Protein AF-A0A2K2A9I6-F1 (afdb_monomer_lite)

Secondary structure (DSSP, 8-state):
--HHHHHHHHHHHHHHTT-SEEEEPPP-SS--HHHHHHHHHHHTT-SS-EEEEEEEE----TTS---HHHHHHHHS---TTEEEEEEE-SSPPPHHHHHGGGGS-EEEEEEEGGGPEEPTTS-EE--HHHHHHHHHHHHTTPEEEEES-----PPPPP--S-----S-S------TTHHHHHHHHHHHHTSPPPPP-----TTTS---HHHHHHHHH-HHHHHHHHHHHHHHHHHHS-GGGTTSEEEEEEET-TTSHHHHHHHHHHHHH--EEEEEEE-S-HHHHHHHHHT-S------------SS---SS---SS----EEEEEEE---TT--S-----SS-------SSPPP--TT--EEEEEEEEE-SS-EEEEEEEEESSPPPPBTGGGS--

pLDDT: mean 72.27, std 17.8, range [22.53, 95.31]

Organism: Populus trichocarpa (NCBI:txid3694)

Foldseek 3Di:
DDPLVVVLVVVVVCVVVVPQEDEDEEDPDLDCPVVLVSVVVSLVVDDRYAYEYEDEQDADDPPDDPSVRRVVSCPPDPRPRYAYEYEYDLDHYDPQVLLVCLVGRAQEYEYEQNNFDQDPQQFTDHDPVVLVSLLSCVLVNHHYHYDYDQDGDHDDPPPPDDDDDDDDDPPPPQDSCNRVVVNSVVSNVPDDDDDDDDDDDVPPDQDDPVVVVVVLVPPAVLVVLLVVLLVVQCVPAPPVRLADEDEEEAAQCFLNSNVVSNVVSCVVNVHHYDYHYHHDRVVSVVNNVVPPDDDDYDHHDDDDDDDDDDPPDPDPDDDPKDKDKDKDFAALSDRDDDDDDPHDDDDDDAPDDDDDDHRWIWIKMKIFDDDPVDIDMWMWTPPPHTGDIPCVPVPPD

Radius of gyration: 29.79 Å; chains: 1; bounding box: 78×61×77 Å

InterPro domains:
  IPR007857 Protein arginine N-methyltransferase PRMT5 [PIRSF015894] (1-397)
  IPR025799 Protein arginine N-methyltransferase [PTHR10738] (2-292)
  IPR029063 S-adenosyl-L-methionine-dependent methyltransferase superfamily [G3DSA:3.40.50.150] (193-330)
  IPR029063 S-adenosyl-L-methionine-dependent methyltransferase superfamily [SSF53335] (211-395)
  IPR035075 PRMT5 arginine-N-methyltransferase [PF05185] (199-294)
  IPR035247 PRMT5, TIM barrel domain [PF17285] (2-190)
  IPR035248 PRMT5, oligomerisation domain [PF17286] (344-396)

Structure (mmCIF, N/CA/C/O backbone):
data_AF-A0A2K2A9I6-F1
#
_entry.id   AF-A0A2K2A9I6-F1
#
loop_
_atom_site.group_PDB
_atom_site.id
_atom_site.type_symbol
_atom_site.label_atom_id
_atom_site.label_alt_id
_atom_site.label_comp_id
_atom_site.label_asym_id
_atom_site.label_entity_id
_atom_site.label_seq_id
_atom_site.pdbx_PDB_ins_code
_atom_site.Cartn_x
_atom_site.Cartn_y
_atom_site.Cartn_z
_atom_site.occupancy
_atom_site.B_iso_or_equiv
_atom_site.auth_seq_id
_atom_site.auth_comp_id
_atom_site.auth_asym_id
_atom_site.auth_atom_id
_atom_site.pdbx_PDB_model_num
ATOM 1 N N . MET A 1 1 ? 24.159 -16.132 -33.370 1.00 59.22 1 MET A N 1
ATOM 2 C CA . MET A 1 1 ? 23.888 -16.889 -32.128 1.00 59.22 1 MET A CA 1
ATOM 3 C C . MET A 1 1 ? 22.391 -16.881 -31.878 1.00 59.22 1 MET A C 1
ATOM 5 O O . MET A 1 1 ? 21.739 -15.924 -32.274 1.00 59.22 1 MET A O 1
ATOM 9 N N . ASP A 1 2 ? 21.861 -17.941 -31.275 1.00 88.75 2 ASP A N 1
ATOM 10 C CA . ASP A 1 2 ? 20.453 -18.053 -30.879 1.00 88.75 2 ASP A CA 1
ATOM 11 C C . ASP A 1 2 ? 20.154 -17.177 -29.644 1.00 88.75 2 ASP A C 1
ATOM 13 O O . ASP A 1 2 ? 20.837 -17.299 -28.627 1.00 88.75 2 ASP A O 1
ATOM 17 N N . SER A 1 3 ? 19.135 -16.307 -29.714 1.00 85.31 3 SER A N 1
ATOM 18 C CA . SER A 1 3 ? 18.812 -15.320 -28.666 1.00 85.31 3 SER A CA 1
ATOM 19 C C . SER A 1 3 ? 18.483 -15.953 -27.313 1.00 85.31 3 SER A C 1
ATOM 21 O O . SER A 1 3 ? 18.817 -15.388 -26.272 1.00 85.31 3 SER A O 1
ATOM 23 N N . LYS A 1 4 ? 17.867 -17.144 -27.307 1.00 86.31 4 LYS A N 1
ATOM 24 C CA . LYS A 1 4 ? 17.588 -17.892 -26.071 1.00 86.31 4 LYS A CA 1
ATOM 25 C C . LYS A 1 4 ? 18.882 -18.341 -25.396 1.00 86.31 4 LYS A C 1
ATOM 27 O O . LYS A 1 4 ? 19.010 -18.247 -24.176 1.00 86.31 4 LYS A O 1
ATOM 32 N N . THR A 1 5 ? 19.823 -18.842 -26.188 1.00 88.62 5 THR A N 1
ATOM 33 C CA . THR A 1 5 ? 21.130 -19.286 -25.698 1.00 88.62 5 THR A CA 1
ATOM 34 C C . THR A 1 5 ? 21.942 -18.105 -25.167 1.00 88.62 5 THR A C 1
ATOM 36 O O . THR A 1 5 ? 22.497 -18.199 -24.074 1.00 88.62 5 THR A O 1
ATOM 39 N N . THR A 1 6 ? 21.929 -16.970 -25.873 1.00 91.88 6 THR A N 1
ATOM 40 C CA . THR A 1 6 ? 22.607 -15.739 -25.437 1.00 91.88 6 THR A CA 1
ATOM 41 C C . THR A 1 6 ? 22.064 -15.220 -24.103 1.00 91.88 6 THR A C 1
ATOM 43 O O . THR A 1 6 ? 22.852 -15.009 -23.187 1.00 91.88 6 THR A O 1
ATOM 46 N N . LEU A 1 7 ? 20.738 -15.111 -23.935 1.00 90.62 7 LEU A N 1
ATOM 47 C CA . LEU A 1 7 ? 20.132 -14.650 -22.675 1.00 90.62 7 LEU A CA 1
ATOM 48 C C . LEU A 1 7 ? 20.538 -15.527 -21.479 1.00 90.62 7 LEU A C 1
ATOM 50 O O . LEU A 1 7 ? 20.891 -15.022 -20.415 1.00 90.62 7 LEU A O 1
ATOM 54 N N . LYS A 1 8 ? 20.520 -16.855 -21.661 1.00 89.75 8 LYS A N 1
ATOM 55 C CA . LYS A 1 8 ? 20.963 -17.799 -20.624 1.00 89.75 8 LYS A CA 1
ATOM 56 C C . LYS A 1 8 ? 22.436 -17.606 -20.271 1.00 89.75 8 LYS A C 1
ATOM 58 O O . LYS A 1 8 ? 22.782 -17.649 -19.095 1.00 89.75 8 LYS A O 1
ATOM 63 N N . GLN A 1 9 ? 23.289 -17.406 -21.273 1.00 92.44 9 GLN A N 1
ATOM 64 C CA . GLN A 1 9 ? 24.724 -17.219 -21.074 1.00 92.44 9 GLN A CA 1
ATOM 65 C C . GLN A 1 9 ? 25.034 -15.906 -20.340 1.00 92.44 9 GLN A C 1
ATOM 67 O O . GLN A 1 9 ? 25.847 -15.913 -19.419 1.00 92.44 9 GLN A O 1
ATOM 72 N N . GLU A 1 10 ? 24.372 -14.804 -20.699 1.00 93.94 10 GLU A N 1
ATOM 73 C CA . GLU A 1 10 ? 24.561 -13.500 -20.048 1.00 93.94 10 GLU A CA 1
ATOM 74 C C . GLU A 1 10 ? 24.114 -13.517 -18.581 1.00 93.94 10 GLU A C 1
ATOM 76 O O . GLU A 1 10 ? 24.840 -13.033 -17.713 1.00 93.94 10 GLU A O 1
ATOM 81 N N . ILE A 1 11 ? 22.970 -14.140 -18.276 1.00 92.81 11 ILE A N 1
ATOM 82 C CA . ILE A 1 11 ? 22.494 -14.256 -16.889 1.00 92.81 11 ILE A CA 1
ATOM 83 C C . ILE A 1 11 ? 23.387 -15.205 -16.079 1.00 92.81 11 ILE A C 1
ATOM 85 O O . ILE A 1 11 ? 23.716 -14.908 -14.931 1.00 92.81 11 ILE A O 1
ATOM 89 N N . ALA A 1 12 ? 23.843 -16.316 -16.668 1.00 90.88 12 ALA A N 1
ATOM 90 C CA . ALA A 1 12 ? 24.800 -17.207 -16.010 1.00 90.88 12 ALA A CA 1
ATOM 91 C C . ALA A 1 12 ? 26.129 -16.493 -15.705 1.00 90.88 12 ALA A C 1
ATOM 93 O O . ALA A 1 12 ? 26.703 -16.691 -14.633 1.00 90.88 12 ALA A O 1
ATOM 94 N N . TRP A 1 13 ? 26.589 -15.630 -16.614 1.00 92.88 13 TRP A N 1
ATOM 95 C CA . TRP A 1 13 ? 27.766 -14.792 -16.403 1.00 92.88 13 TRP A CA 1
ATOM 96 C C . TRP A 1 13 ? 27.554 -13.767 -15.284 1.00 92.88 13 TRP A C 1
ATOM 98 O O . TRP A 1 13 ? 28.395 -13.649 -14.395 1.00 92.88 13 TRP A O 1
ATOM 108 N N . ALA A 1 14 ? 26.412 -13.077 -15.259 1.00 92.81 14 ALA A N 1
ATOM 109 C CA . ALA A 1 14 ? 26.082 -12.156 -14.174 1.00 92.81 14 ALA A CA 1
ATOM 110 C C . ALA A 1 14 ? 26.024 -12.868 -12.808 1.00 92.81 14 ALA A C 1
ATOM 112 O O . ALA A 1 14 ? 26.525 -12.337 -11.817 1.00 92.81 14 ALA A O 1
ATOM 113 N N . ASN A 1 15 ? 25.489 -14.095 -12.772 1.00 88.50 15 ASN A N 1
ATOM 114 C CA . ASN A 1 15 ? 25.469 -14.946 -11.578 1.00 88.50 15 ASN A CA 1
ATOM 115 C C . ASN A 1 15 ? 26.875 -15.340 -11.130 1.00 88.50 15 ASN A C 1
ATOM 117 O O . ASN A 1 15 ? 27.181 -15.266 -9.943 1.00 88.50 15 ASN A O 1
ATOM 121 N N . HIS A 1 16 ? 27.757 -15.678 -12.071 1.00 89.88 16 HIS A N 1
ATOM 122 C CA . HIS A 1 16 ? 29.167 -15.927 -11.775 1.00 89.88 16 HIS A CA 1
ATOM 123 C C . HIS A 1 16 ? 29.857 -14.698 -11.158 1.00 89.88 16 HIS A C 1
ATOM 125 O O . HIS A 1 16 ? 30.621 -14.834 -10.206 1.00 89.88 16 HIS A O 1
ATOM 131 N N . LEU A 1 17 ? 29.534 -13.497 -11.646 1.00 92.50 17 LEU A N 1
ATOM 132 C CA . LEU A 1 17 ? 30.031 -12.227 -11.109 1.00 92.50 17 LEU A CA 1
ATOM 133 C C . LEU A 1 17 ? 29.334 -11.774 -9.814 1.00 92.50 17 LEU A C 1
ATOM 135 O O . LEU A 1 17 ? 29.690 -10.729 -9.275 1.00 92.50 17 LEU A O 1
ATOM 139 N N . SER A 1 18 ? 28.361 -12.537 -9.301 1.00 89.31 18 SER A N 1
ATOM 140 C CA . SER A 1 18 ? 27.580 -12.190 -8.103 1.00 89.31 18 SER A CA 1
ATOM 141 C C . SER A 1 18 ? 26.877 -10.826 -8.194 1.00 89.31 18 SER A C 1
ATOM 143 O O . SER A 1 18 ? 26.743 -10.112 -7.200 1.00 89.31 18 SER A O 1
ATOM 145 N N . ILE A 1 19 ? 26.423 -10.451 -9.394 1.00 91.75 19 ILE A N 1
ATOM 146 C CA . ILE A 1 19 ? 25.617 -9.243 -9.599 1.00 91.75 19 ILE A CA 1
ATOM 147 C C . ILE A 1 19 ? 24.272 -9.405 -8.878 1.00 91.75 19 ILE A C 1
ATOM 149 O O . ILE A 1 19 ? 23.640 -10.447 -8.976 1.00 91.75 19 ILE A O 1
ATOM 153 N N . GLN A 1 20 ? 23.805 -8.375 -8.171 1.00 89.88 20 GLN A N 1
ATOM 154 C CA . GLN A 1 20 ? 22.564 -8.466 -7.386 1.00 89.88 20 GLN A CA 1
ATOM 155 C C . GLN A 1 20 ? 21.296 -8.468 -8.251 1.00 89.88 20 GLN A C 1
ATOM 157 O O . GLN A 1 20 ? 20.316 -9.130 -7.909 1.00 89.88 20 GLN A O 1
ATOM 162 N N . ALA A 1 21 ? 21.310 -7.745 -9.374 1.00 93.00 21 ALA A N 1
ATOM 163 C CA . ALA A 1 21 ? 20.170 -7.652 -10.274 1.00 93.00 21 ALA A CA 1
ATOM 164 C C . ALA A 1 21 ? 20.582 -7.500 -11.744 1.00 93.00 21 ALA A C 1
ATOM 166 O O . ALA A 1 21 ? 21.543 -6.801 -12.069 1.00 93.00 21 ALA A O 1
ATOM 167 N N . CYS A 1 22 ? 19.815 -8.114 -12.644 1.00 94.69 22 CYS A N 1
ATOM 168 C CA . CYS A 1 22 ? 19.952 -7.951 -14.088 1.00 94.69 22 CYS A CA 1
ATOM 169 C C . CYS A 1 22 ? 18.711 -7.279 -14.669 1.00 94.69 22 CYS A C 1
ATOM 171 O O . CYS A 1 22 ? 17.592 -7.759 -14.495 1.00 94.69 22 CYS A O 1
ATOM 173 N N . ILE A 1 23 ? 18.923 -6.196 -15.413 1.00 94.00 23 ILE A N 1
ATOM 174 C CA . ILE A 1 23 ? 17.851 -5.506 -16.126 1.00 94.00 23 ILE A CA 1
ATOM 175 C C . ILE A 1 23 ? 17.599 -6.222 -17.453 1.00 94.00 23 ILE A C 1
ATOM 177 O O . ILE A 1 23 ? 18.471 -6.282 -18.319 1.00 94.00 23 ILE A O 1
ATOM 181 N N . LEU A 1 24 ? 16.392 -6.750 -17.610 1.00 92.00 24 LEU A N 1
ATOM 182 C CA . LEU A 1 24 ? 15.941 -7.431 -18.811 1.00 92.00 24 LEU A CA 1
ATOM 183 C C . LEU A 1 24 ? 15.331 -6.429 -19.806 1.00 92.00 24 LEU A C 1
ATOM 185 O O . LEU A 1 24 ? 14.634 -5.498 -19.395 1.00 92.00 24 LEU A O 1
ATOM 189 N N . PRO A 1 25 ? 15.548 -6.601 -21.121 1.00 86.25 25 PRO A N 1
ATOM 190 C CA . PRO A 1 25 ? 14.967 -5.719 -22.124 1.00 86.25 25 PRO A CA 1
ATOM 191 C C . PRO A 1 25 ? 13.438 -5.838 -22.180 1.00 86.25 25 PRO A C 1
ATOM 193 O O . PRO A 1 25 ? 12.869 -6.901 -21.919 1.00 86.25 25 PRO A O 1
ATOM 196 N N . SER A 1 26 ? 12.789 -4.748 -22.593 1.00 81.06 26 SER A N 1
ATOM 197 C CA . SER A 1 26 ? 11.355 -4.736 -22.891 1.00 81.06 26 SER A CA 1
ATOM 198 C C . SER A 1 26 ? 11.041 -5.596 -24.123 1.00 81.06 26 SER A C 1
ATOM 200 O O . SER A 1 26 ? 11.819 -5.638 -25.086 1.00 81.06 26 SER A O 1
ATOM 202 N N . SER A 1 27 ? 9.899 -6.288 -24.108 1.00 73.06 27 SER A N 1
ATOM 203 C CA . SER A 1 27 ? 9.423 -7.069 -25.249 1.00 73.06 27 SER A CA 1
ATOM 204 C C . SER A 1 27 ? 8.959 -6.149 -26.378 1.00 73.06 27 SER A C 1
ATOM 206 O O . SER A 1 27 ? 8.028 -5.371 -26.212 1.00 73.06 27 SER A O 1
ATOM 208 N N . LYS A 1 28 ? 9.579 -6.267 -27.556 1.00 67.25 28 LYS A N 1
ATOM 209 C CA . LYS A 1 28 ? 9.275 -5.436 -28.738 1.00 67.25 28 LYS A CA 1
ATOM 210 C C . LYS A 1 28 ? 8.193 -6.015 -29.666 1.00 67.25 28 LYS A C 1
ATOM 212 O O . LYS A 1 28 ? 8.065 -5.550 -30.793 1.00 67.25 28 LYS A O 1
ATOM 217 N N . GLY A 1 29 ? 7.485 -7.070 -29.260 1.00 60.22 29 GLY A N 1
ATOM 218 C CA . GLY A 1 29 ? 6.565 -7.813 -30.129 1.00 60.22 29 GLY A CA 1
ATOM 219 C C . GLY A 1 29 ? 5.206 -8.072 -29.486 1.00 60.22 29 GLY A C 1
ATOM 220 O O . GLY A 1 29 ? 5.113 -8.156 -28.267 1.00 60.22 29 GLY A O 1
ATOM 221 N N . ALA A 1 30 ? 4.182 -8.260 -30.327 1.00 56.66 30 ALA A N 1
ATOM 222 C CA . ALA A 1 30 ? 2.790 -8.498 -29.921 1.00 56.66 30 ALA A CA 1
ATOM 223 C C . ALA A 1 30 ? 2.569 -9.814 -29.151 1.00 56.66 30 ALA A C 1
ATOM 225 O O . ALA A 1 30 ? 1.561 -9.976 -28.477 1.00 56.66 30 ALA A O 1
ATOM 226 N N . SER A 1 31 ? 3.503 -10.766 -29.250 1.00 65.44 31 SER A N 1
ATOM 227 C CA . SER A 1 31 ? 3.524 -11.968 -28.418 1.00 65.44 31 SER A CA 1
ATOM 228 C C . SER A 1 31 ? 4.898 -12.127 -27.792 1.00 65.44 31 SER A C 1
ATOM 230 O O . SER A 1 31 ? 5.927 -12.190 -28.469 1.00 65.44 31 SER A O 1
ATOM 232 N N . CYS A 1 32 ? 4.899 -12.206 -26.473 1.00 73.31 32 CYS A N 1
ATOM 233 C CA . CYS A 1 32 ? 6.088 -12.305 -25.649 1.00 73.31 32 CYS A CA 1
AT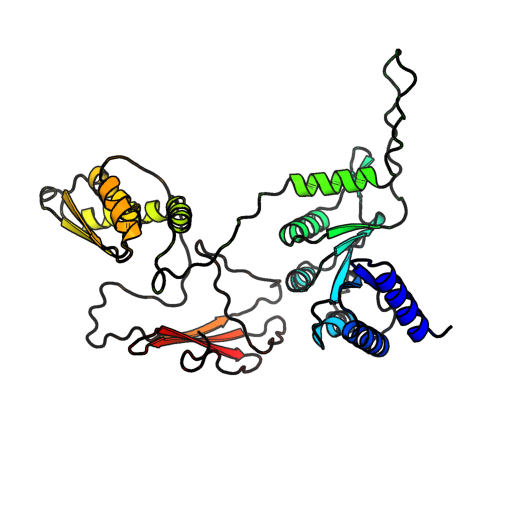OM 234 C C . CYS A 1 32 ? 6.177 -13.688 -24.961 1.00 73.31 32 CYS A C 1
ATOM 236 O O . CYS A 1 32 ? 7.134 -13.968 -24.246 1.00 73.31 32 CYS A O 1
ATOM 238 N N . SER A 1 33 ? 5.264 -14.626 -25.246 1.00 79.31 33 SER A N 1
ATOM 239 C CA . SER A 1 33 ? 5.152 -15.926 -24.557 1.00 79.31 33 SER A CA 1
ATOM 240 C C . SER A 1 33 ? 6.441 -16.760 -24.572 1.00 79.31 33 SER A C 1
ATOM 242 O O . SER A 1 33 ? 6.790 -17.397 -23.580 1.00 79.31 33 SER A O 1
ATOM 244 N N . ASN A 1 34 ? 7.205 -16.746 -25.674 1.00 81.94 34 ASN A N 1
ATOM 245 C CA . ASN A 1 34 ? 8.493 -17.447 -25.714 1.00 81.94 34 ASN A CA 1
ATOM 246 C C . ASN A 1 34 ? 9.551 -16.769 -24.830 1.00 81.94 34 ASN A C 1
ATOM 248 O O . ASN A 1 34 ? 10.373 -17.462 -24.230 1.00 81.94 34 ASN A O 1
ATOM 252 N N . TYR A 1 35 ? 9.521 -15.437 -24.740 1.00 84.81 35 TYR A N 1
ATOM 253 C CA . TYR A 1 35 ? 10.370 -14.680 -23.828 1.00 84.81 35 TYR A CA 1
ATOM 254 C C . TYR A 1 35 ? 10.000 -15.000 -22.372 1.00 84.81 35 TYR A C 1
ATOM 256 O O . TYR A 1 35 ? 10.901 -15.337 -21.609 1.00 84.81 35 TYR A O 1
ATOM 264 N N . ALA A 1 36 ? 8.702 -15.062 -22.034 1.00 82.69 36 ALA A N 1
ATOM 265 C CA . ALA A 1 36 ? 8.217 -15.385 -20.682 1.00 82.69 36 ALA A CA 1
ATOM 266 C C . ALA A 1 36 ? 8.700 -16.766 -20.273 1.00 82.69 36 ALA A C 1
ATOM 268 O O . ALA A 1 36 ? 9.369 -16.938 -19.262 1.00 82.69 36 ALA A O 1
ATOM 269 N N . ARG A 1 37 ? 8.472 -17.750 -21.148 1.00 84.81 37 ARG A N 1
ATOM 270 C CA . ARG A 1 37 ? 8.918 -19.125 -20.940 1.00 84.81 37 ARG A CA 1
ATOM 271 C C . ARG A 1 37 ? 10.428 -19.220 -20.714 1.00 84.81 37 ARG A C 1
ATOM 273 O O . ARG A 1 37 ? 10.879 -20.031 -19.908 1.00 84.81 37 ARG A O 1
ATOM 280 N N . CYS A 1 38 ? 11.225 -18.439 -21.446 1.00 87.19 38 CYS A N 1
ATOM 281 C CA . CYS A 1 38 ? 12.676 -18.434 -21.261 1.00 87.19 38 CYS A CA 1
ATOM 282 C C . CYS A 1 38 ? 13.075 -17.799 -19.926 1.00 87.19 38 CYS A C 1
ATOM 284 O O . CYS A 1 38 ? 13.925 -18.365 -19.246 1.00 87.19 38 CYS A O 1
ATOM 286 N N . VAL A 1 39 ? 12.455 -16.679 -19.549 1.00 88.69 39 VAL A N 1
ATOM 287 C CA . VAL A 1 39 ? 12.692 -16.000 -18.268 1.00 88.69 39 VAL A CA 1
ATOM 288 C C . VAL A 1 39 ? 12.274 -16.894 -17.096 1.00 88.69 39 VAL A C 1
ATOM 290 O O . VAL A 1 39 ? 13.100 -17.129 -16.219 1.00 88.69 39 VAL A O 1
ATOM 293 N N . ASN A 1 40 ? 11.084 -17.503 -17.128 1.00 87.00 40 ASN A N 1
ATOM 294 C CA . ASN A 1 40 ? 10.608 -18.423 -16.083 1.00 87.00 40 ASN A CA 1
ATOM 295 C C . ASN A 1 40 ? 11.541 -19.624 -15.923 1.00 87.00 40 ASN A C 1
ATOM 297 O O . ASN A 1 40 ? 11.926 -19.970 -14.811 1.00 87.00 40 ASN A O 1
ATOM 301 N N . HIS A 1 41 ? 12.003 -20.216 -17.028 1.00 87.44 41 HIS A N 1
ATOM 302 C CA . HIS A 1 41 ? 12.991 -21.293 -16.953 1.00 87.44 41 HIS A CA 1
ATOM 303 C C . HIS A 1 41 ? 14.308 -20.836 -16.302 1.00 87.44 41 HIS A C 1
ATOM 305 O O . HIS A 1 41 ? 14.979 -21.635 -15.651 1.00 87.44 41 HIS A O 1
ATOM 311 N N . ILE A 1 42 ? 14.741 -19.597 -16.535 1.00 88.94 42 ILE A N 1
ATOM 312 C CA . ILE A 1 42 ? 15.969 -19.074 -15.927 1.00 88.94 42 ILE A CA 1
ATOM 313 C C . ILE A 1 42 ? 15.752 -18.840 -14.432 1.00 88.94 42 ILE A C 1
ATOM 315 O O . ILE A 1 42 ? 16.579 -19.297 -13.650 1.00 88.94 42 ILE A O 1
ATOM 319 N N . LEU A 1 43 ? 14.628 -18.226 -14.048 1.00 88.81 43 LEU A N 1
ATOM 320 C CA . LEU A 1 43 ? 14.253 -17.949 -12.657 1.00 88.81 43 LEU A CA 1
ATOM 321 C C . LEU A 1 43 ? 14.288 -19.205 -11.775 1.00 88.81 43 LEU A C 1
ATOM 323 O O . LEU A 1 43 ? 14.856 -19.154 -10.692 1.00 88.81 43 LEU A O 1
ATOM 327 N N . LEU A 1 44 ? 13.810 -20.350 -12.280 1.00 86.12 44 LEU A N 1
ATOM 328 C CA . LEU A 1 44 ? 13.853 -21.632 -11.556 1.00 86.12 44 LEU A CA 1
ATOM 329 C C . LEU A 1 44 ? 15.269 -22.094 -11.162 1.00 86.12 44 LEU A C 1
ATOM 331 O O . LEU A 1 44 ? 15.410 -22.948 -10.290 1.00 86.12 44 LEU A O 1
ATOM 335 N N . GLY A 1 45 ? 16.310 -21.593 -11.833 1.00 83.81 45 GLY A N 1
ATOM 336 C CA . GLY A 1 45 ? 17.711 -21.925 -11.561 1.00 83.81 45 GLY A CA 1
ATOM 337 C C . GLY A 1 45 ? 18.506 -20.805 -10.886 1.00 83.81 45 GLY A C 1
ATOM 338 O O . GLY A 1 45 ? 19.720 -20.951 -10.732 1.00 83.81 45 GLY A O 1
ATOM 339 N N . LEU A 1 46 ? 17.869 -19.684 -10.536 1.00 84.12 46 LEU A N 1
ATOM 340 C CA . LEU A 1 46 ? 18.524 -18.573 -9.851 1.00 84.12 46 LEU A CA 1
ATOM 341 C C . LEU A 1 46 ? 18.454 -18.757 -8.335 1.00 84.12 46 LEU A C 1
ATOM 343 O O . LEU A 1 46 ? 17.439 -19.164 -7.785 1.00 84.12 46 LEU A O 1
ATOM 347 N N . ASN A 1 47 ? 19.552 -18.415 -7.657 1.00 78.38 47 ASN A N 1
ATOM 348 C CA . ASN A 1 47 ? 19.622 -18.461 -6.195 1.00 78.38 47 ASN A CA 1
ATOM 349 C C . ASN A 1 47 ? 19.550 -17.056 -5.593 1.00 78.38 47 ASN A C 1
ATOM 351 O O . ASN A 1 47 ? 18.701 -16.799 -4.749 1.00 78.38 47 ASN A O 1
ATOM 355 N N . ASN A 1 48 ? 20.392 -16.129 -6.069 1.00 81.69 48 ASN A N 1
ATOM 356 C CA . ASN A 1 48 ? 20.566 -14.814 -5.436 1.00 81.69 48 ASN A CA 1
ATOM 357 C C . ASN A 1 48 ? 20.347 -13.616 -6.376 1.00 81.69 48 ASN A C 1
ATOM 359 O O . ASN A 1 48 ? 20.249 -12.492 -5.893 1.00 81.69 48 ASN A O 1
ATOM 363 N N . ILE A 1 49 ? 20.286 -13.830 -7.695 1.00 90.25 49 ILE A N 1
ATOM 364 C CA . ILE A 1 49 ? 20.107 -12.746 -8.670 1.00 90.25 49 ILE A CA 1
ATOM 365 C C . ILE A 1 49 ? 18.633 -12.408 -8.835 1.00 90.25 49 ILE A C 1
ATOM 367 O O . ILE A 1 49 ? 17.807 -13.291 -9.058 1.00 90.25 49 ILE A O 1
ATOM 371 N N . GLN A 1 50 ? 18.328 -11.114 -8.817 1.00 92.44 50 GLN A N 1
ATOM 372 C CA . GLN A 1 50 ? 17.028 -10.586 -9.211 1.00 92.44 50 GLN A CA 1
ATOM 373 C C . GLN A 1 50 ? 16.994 -10.262 -10.708 1.00 92.44 50 GLN A C 1
ATOM 375 O O . GLN A 1 50 ? 17.976 -9.789 -11.281 1.00 92.44 50 GLN A O 1
ATOM 380 N N . LEU A 1 51 ? 15.847 -10.464 -11.348 1.00 93.19 51 LEU A N 1
ATOM 381 C CA . LEU A 1 51 ? 15.610 -10.036 -12.723 1.00 93.19 51 LEU A CA 1
ATOM 382 C C . LEU A 1 51 ? 14.622 -8.873 -12.720 1.00 93.19 51 LEU A C 1
ATOM 384 O O . LEU A 1 51 ? 13.539 -8.980 -12.152 1.00 93.19 51 LEU A O 1
ATOM 388 N N . TRP A 1 52 ? 14.997 -7.758 -13.343 1.00 93.75 52 TRP A N 1
ATOM 389 C CA . TRP A 1 52 ? 14.170 -6.557 -13.433 1.00 93.75 52 TRP A CA 1
ATOM 390 C C . TRP A 1 52 ? 13.683 -6.385 -14.868 1.00 93.75 52 TRP A C 1
ATOM 392 O O . TRP A 1 52 ? 14.451 -6.002 -15.753 1.00 93.75 52 TRP A O 1
ATOM 402 N N . LEU A 1 53 ? 12.416 -6.696 -15.120 1.00 91.50 53 LEU A N 1
ATOM 403 C CA . LEU A 1 53 ? 11.812 -6.573 -16.440 1.00 91.50 53 LEU A CA 1
ATOM 404 C C . LEU A 1 53 ? 11.531 -5.106 -16.763 1.00 91.50 53 LEU A C 1
ATOM 406 O O . LEU A 1 53 ? 10.749 -4.462 -16.065 1.00 91.50 53 LEU A O 1
ATOM 410 N N . ARG A 1 54 ? 12.149 -4.580 -17.829 1.00 91.06 54 ARG A N 1
ATOM 411 C CA . ARG A 1 54 ? 11.854 -3.220 -18.294 1.00 91.06 54 ARG A CA 1
ATOM 412 C C . ARG A 1 54 ? 10.489 -3.140 -18.951 1.00 91.06 54 ARG A C 1
ATOM 414 O O . ARG A 1 54 ? 10.242 -3.832 -19.942 1.00 91.06 54 ARG A O 1
ATOM 421 N N . ILE A 1 55 ? 9.653 -2.237 -18.456 1.00 87.88 55 ILE A N 1
ATOM 422 C CA . ILE A 1 55 ? 8.339 -1.949 -19.028 1.00 87.88 55 ILE A CA 1
ATOM 423 C C . ILE A 1 55 ? 8.214 -0.436 -19.242 1.00 87.88 55 ILE A C 1
ATOM 425 O O . ILE A 1 55 ? 8.321 0.322 -18.277 1.00 87.88 55 ILE A O 1
ATOM 429 N N . PRO A 1 56 ? 8.006 0.032 -20.484 1.00 87.19 56 PRO A N 1
ATOM 430 C CA . PRO A 1 56 ? 7.805 1.448 -20.740 1.00 87.19 56 PRO A CA 1
ATOM 431 C C . PRO A 1 56 ? 6.420 1.916 -20.302 1.00 87.19 56 PRO A C 1
ATOM 433 O O . PRO A 1 56 ? 5.408 1.305 -20.642 1.00 87.19 56 PRO A O 1
ATOM 436 N N . LEU A 1 57 ? 6.373 3.045 -19.591 1.00 85.06 57 LEU A N 1
ATOM 437 C CA . LEU A 1 57 ? 5.133 3.771 -19.332 1.00 85.06 57 LEU A CA 1
ATOM 438 C C . LEU A 1 57 ? 4.744 4.544 -20.591 1.00 85.06 57 LEU A C 1
ATOM 440 O O . LEU A 1 57 ? 5.113 5.702 -20.770 1.00 85.06 57 LEU A O 1
ATOM 444 N N . VAL A 1 58 ? 4.016 3.880 -21.483 1.00 74.94 58 VAL A N 1
ATOM 445 C CA . VAL A 1 58 ? 3.534 4.483 -22.727 1.00 74.94 58 VAL A CA 1
ATOM 446 C C . VAL A 1 58 ? 2.177 5.137 -22.491 1.00 74.94 58 VAL A C 1
ATOM 448 O O . VAL A 1 58 ? 1.299 4.573 -21.838 1.00 74.94 58 VAL A O 1
ATOM 451 N N . LYS A 1 59 ? 1.983 6.329 -23.057 1.00 67.25 59 LYS A N 1
ATOM 452 C CA . LYS A 1 59 ? 0.663 6.944 -23.174 1.00 67.25 59 LYS A CA 1
ATOM 453 C C . LYS A 1 59 ? -0.155 6.171 -24.216 1.00 67.25 59 LYS A C 1
ATOM 455 O O . LYS A 1 59 ? 0.118 6.282 -25.408 1.00 67.25 59 LYS A O 1
ATOM 460 N N . THR A 1 60 ? -1.138 5.390 -23.780 1.00 57.75 60 THR A N 1
ATOM 461 C CA . THR A 1 60 ? -2.120 4.770 -24.681 1.00 57.75 60 THR A CA 1
ATOM 462 C C . THR A 1 60 ? -3.164 5.812 -25.092 1.00 57.75 60 THR A C 1
ATOM 464 O O . THR A 1 60 ? -3.546 6.663 -24.285 1.00 57.75 60 THR A O 1
ATOM 467 N N . ASN A 1 61 ? -3.596 5.792 -26.354 1.00 51.53 61 ASN A N 1
ATOM 468 C CA . ASN A 1 61 ? -4.786 6.539 -26.766 1.00 51.53 61 ASN A CA 1
ATOM 469 C C . ASN A 1 61 ? -6.017 5.852 -26.150 1.00 51.53 61 ASN A C 1
ATOM 471 O O . ASN A 1 61 ? -6.003 4.635 -25.981 1.00 51.53 61 ASN A O 1
ATOM 475 N N . ASP A 1 62 ? -7.052 6.626 -25.812 1.00 47.50 62 ASP A N 1
ATOM 476 C CA . ASP A 1 62 ? -8.209 6.203 -24.999 1.00 47.50 62 ASP A CA 1
ATOM 477 C C . ASP A 1 62 ? -8.989 4.970 -25.525 1.00 47.50 62 ASP A C 1
ATOM 479 O O . ASP A 1 62 ? -9.807 4.416 -24.792 1.00 47.50 62 ASP A O 1
ATOM 483 N N . ASP A 1 63 ? -8.716 4.502 -26.748 1.00 42.56 63 ASP A N 1
ATOM 484 C CA . ASP A 1 63 ? -9.388 3.362 -27.390 1.00 42.56 63 ASP A CA 1
ATOM 485 C C . ASP A 1 63 ? -8.672 2.006 -27.221 1.00 42.56 63 ASP A C 1
ATOM 487 O O . ASP A 1 63 ? -9.290 0.959 -27.431 1.00 42.56 63 ASP A O 1
ATOM 491 N N . ASP A 1 64 ? -7.404 1.987 -26.795 1.00 41.31 64 ASP A N 1
ATOM 492 C CA . ASP A 1 64 ? -6.682 0.739 -26.539 1.00 41.31 64 ASP A CA 1
ATOM 493 C C . ASP A 1 64 ? -6.758 0.412 -25.047 1.00 41.31 64 ASP A C 1
ATOM 495 O O . ASP A 1 64 ? -5.979 0.900 -24.221 1.00 41.31 64 ASP A O 1
ATOM 499 N N . VAL A 1 65 ? -7.742 -0.425 -24.703 1.00 41.47 65 VAL A N 1
ATOM 500 C CA . VAL A 1 65 ? -7.782 -1.192 -23.452 1.00 41.47 65 VAL A CA 1
ATOM 501 C C . VAL A 1 65 ? -6.361 -1.650 -23.151 1.00 41.47 65 VAL A C 1
ATOM 503 O O . VAL A 1 65 ? -5.829 -2.411 -23.954 1.00 41.47 65 VAL A O 1
ATOM 506 N N . MET A 1 66 ? -5.787 -1.145 -22.041 1.00 44.19 66 MET A N 1
ATOM 507 C CA . MET A 1 66 ? -4.511 -1.549 -21.425 1.00 44.19 66 MET A CA 1
ATOM 508 C C . MET A 1 66 ? -3.941 -2.755 -22.146 1.00 44.19 66 MET A C 1
ATOM 510 O O . MET A 1 66 ? -4.458 -3.850 -21.932 1.00 44.19 66 MET A O 1
ATOM 514 N N . ASP A 1 67 ? -2.977 -2.521 -23.040 1.00 42.41 67 ASP A N 1
ATOM 515 C CA . ASP A 1 67 ? -2.419 -3.538 -23.922 1.00 42.41 67 ASP A CA 1
ATOM 516 C C . ASP A 1 67 ? -2.056 -4.751 -23.059 1.00 42.41 67 ASP A C 1
ATOM 518 O O . ASP A 1 67 ? -1.061 -4.750 -22.322 1.00 42.41 67 ASP A O 1
ATOM 522 N N . ALA A 1 68 ? -2.955 -5.742 -23.061 1.00 39.81 68 ALA A N 1
ATOM 523 C CA . ALA A 1 68 ? -3.025 -6.795 -22.049 1.00 39.81 68 ALA A CA 1
ATOM 524 C C . ALA A 1 68 ? -1.737 -7.627 -22.023 1.00 39.81 68 ALA A C 1
ATOM 526 O O . ALA A 1 68 ? -1.477 -8.344 -21.066 1.00 39.81 68 ALA A O 1
ATOM 527 N N . ASN A 1 69 ? -0.911 -7.461 -23.056 1.00 41.62 69 ASN A N 1
ATOM 528 C CA . ASN A 1 69 ? 0.394 -8.057 -23.266 1.00 41.62 69 ASN A CA 1
ATOM 529 C C . ASN A 1 69 ? 1.483 -7.594 -22.280 1.00 41.62 69 ASN A C 1
ATOM 531 O O . ASN A 1 69 ? 2.410 -8.363 -22.013 1.00 41.62 69 ASN A O 1
ATOM 535 N N . SER A 1 70 ? 1.415 -6.364 -21.749 1.00 46.50 70 SER A N 1
ATOM 536 C CA . SER A 1 70 ? 2.456 -5.849 -20.835 1.00 46.50 70 SER A CA 1
ATOM 537 C C . SER A 1 70 ? 2.251 -6.333 -19.397 1.00 46.50 70 SER A C 1
ATOM 539 O O . SER A 1 70 ? 3.216 -6.656 -18.706 1.00 46.50 70 SER A O 1
ATOM 541 N N . THR A 1 71 ? 0.994 -6.431 -18.960 1.00 46.88 71 THR A N 1
ATOM 542 C CA . THR A 1 71 ? 0.611 -6.932 -17.631 1.00 46.88 71 THR A CA 1
ATOM 543 C C . THR A 1 71 ? 0.488 -8.456 -17.597 1.00 46.88 71 THR A C 1
ATOM 545 O O . THR A 1 71 ? 0.867 -9.057 -16.594 1.00 46.88 71 THR A O 1
ATOM 548 N N . SER A 1 72 ? 0.102 -9.117 -18.701 1.00 47.34 72 SER A N 1
ATOM 549 C CA . SER A 1 72 ? 0.023 -10.590 -18.773 1.00 47.34 72 SER A CA 1
ATOM 550 C C . SER A 1 72 ? 1.346 -11.293 -18.468 1.00 47.34 72 SER A C 1
ATOM 552 O O . SER A 1 72 ? 1.354 -12.444 -18.048 1.00 47.34 72 SER A O 1
ATOM 554 N N . PHE A 1 73 ? 2.480 -10.614 -18.667 1.00 49.38 73 PHE A N 1
ATOM 555 C CA . PHE A 1 73 ? 3.799 -11.166 -18.353 1.00 49.38 73 PHE A CA 1
ATOM 556 C C . PHE A 1 73 ? 4.056 -11.338 -16.858 1.00 49.38 73 PHE A C 1
ATOM 558 O O . PHE A 1 73 ? 4.806 -12.225 -16.459 1.00 49.38 73 PHE A O 1
ATOM 565 N N . VAL A 1 74 ? 3.470 -10.456 -16.050 1.00 50.88 74 VAL A N 1
ATOM 566 C CA . VAL A 1 74 ? 3.640 -10.418 -14.593 1.00 50.88 74 VAL A CA 1
ATOM 567 C C . VAL A 1 74 ? 2.560 -11.266 -13.915 1.00 50.88 74 VAL A C 1
ATOM 569 O O . VAL A 1 74 ? 2.807 -11.883 -12.878 1.00 50.88 74 VAL A O 1
ATOM 572 N N . SER A 1 75 ? 1.373 -11.344 -14.525 1.00 49.53 75 SER A N 1
ATOM 573 C CA . SER A 1 75 ? 0.188 -11.949 -13.917 1.00 49.53 75 SER A CA 1
ATOM 574 C C . SER A 1 75 ? 0.200 -13.478 -13.830 1.00 49.53 75 SER A C 1
ATOM 576 O O . SER A 1 75 ? -0.394 -14.003 -12.892 1.00 49.53 75 SER A O 1
ATOM 578 N N . ASP A 1 76 ? 0.864 -14.197 -14.743 1.00 48.81 76 ASP A N 1
ATOM 579 C CA . ASP A 1 76 ? 0.668 -15.655 -14.825 1.00 48.81 76 ASP A CA 1
ATOM 580 C C . ASP A 1 76 ? 1.540 -16.482 -13.860 1.00 48.81 76 ASP A C 1
ATOM 582 O O . ASP A 1 76 ? 1.092 -17.538 -13.419 1.00 48.81 76 ASP A O 1
ATOM 586 N N . GLU A 1 77 ? 2.731 -16.023 -13.446 1.00 54.03 77 GLU A N 1
ATOM 587 C CA . GLU A 1 77 ? 3.566 -16.738 -12.457 1.00 54.03 77 GLU A CA 1
ATOM 588 C C . GLU A 1 77 ? 4.443 -15.768 -11.640 1.00 54.03 77 GLU A C 1
ATOM 590 O O . GLU A 1 77 ? 5.496 -15.315 -12.089 1.00 54.03 77 GLU A O 1
ATOM 595 N N . HIS A 1 78 ? 4.028 -15.445 -10.410 1.00 65.44 78 HIS A N 1
ATOM 596 C CA . HIS A 1 78 ? 4.796 -14.568 -9.520 1.00 65.44 78 HIS A CA 1
ATOM 597 C C . HIS A 1 78 ? 6.020 -15.303 -8.955 1.00 65.44 78 HIS A C 1
ATOM 599 O O . HIS A 1 78 ? 5.921 -16.058 -7.986 1.00 65.44 78 HIS A O 1
ATOM 605 N N . HIS A 1 79 ? 7.194 -15.074 -9.544 1.00 78.12 79 HIS A N 1
ATOM 606 C CA . HIS A 1 79 ? 8.461 -15.513 -8.962 1.00 78.12 79 HIS A CA 1
ATOM 607 C C . HIS A 1 79 ? 9.006 -14.437 -8.019 1.00 78.12 79 HIS A C 1
ATOM 609 O O . HIS A 1 79 ? 9.114 -13.277 -8.405 1.00 78.12 79 HIS A O 1
ATOM 615 N N . SER A 1 80 ? 9.451 -14.811 -6.817 1.00 83.31 80 SER A N 1
ATOM 616 C CA . SER A 1 80 ? 9.962 -13.876 -5.792 1.00 83.31 80 SER A CA 1
ATOM 617 C C . SER A 1 80 ? 11.233 -13.103 -6.183 1.00 83.31 80 SER A C 1
ATOM 619 O O . SER A 1 80 ? 11.679 -12.230 -5.443 1.00 83.31 80 SER A O 1
ATOM 621 N N . GLN A 1 81 ? 11.829 -13.435 -7.330 1.00 87.50 81 GLN A N 1
ATOM 622 C CA . GLN A 1 81 ? 13.040 -12.808 -7.871 1.00 87.50 81 GLN A CA 1
ATOM 623 C C . GLN A 1 81 ? 12.785 -12.021 -9.161 1.00 87.50 81 GLN A C 1
ATOM 625 O O . GLN A 1 81 ? 13.736 -11.497 -9.742 1.00 87.50 81 GLN A O 1
ATOM 630 N N . LEU A 1 82 ? 11.534 -11.953 -9.626 1.00 89.75 82 LEU A N 1
ATOM 631 C CA . LEU A 1 82 ? 11.144 -11.163 -10.788 1.00 89.75 82 LEU A CA 1
ATOM 632 C C . LEU A 1 82 ? 10.492 -9.860 -10.317 1.00 89.75 82 LEU A C 1
ATOM 634 O O . LEU A 1 82 ? 9.491 -9.880 -9.607 1.00 89.75 82 LEU A O 1
ATOM 638 N N . PHE A 1 83 ? 11.062 -8.737 -10.738 1.00 91.19 83 PHE A N 1
ATOM 639 C CA . PHE A 1 83 ? 10.597 -7.391 -10.410 1.00 91.19 83 PHE A CA 1
ATOM 640 C C . PHE A 1 83 ? 10.440 -6.556 -11.679 1.00 91.19 83 PHE A C 1
ATOM 642 O O . PHE A 1 83 ? 10.898 -6.944 -12.758 1.00 91.19 83 PHE A O 1
ATOM 649 N N . VAL A 1 84 ? 9.819 -5.387 -11.550 1.00 91.44 84 VAL A N 1
ATOM 650 C CA . VAL A 1 84 ? 9.591 -4.459 -12.662 1.00 91.44 84 VAL A CA 1
ATOM 651 C C . VAL A 1 84 ? 10.516 -3.245 -12.557 1.00 91.44 84 VAL A C 1
ATOM 653 O O . VAL A 1 84 ? 10.658 -2.636 -11.494 1.00 91.44 84 VAL A O 1
ATOM 656 N N . ALA A 1 85 ? 11.114 -2.873 -13.691 1.00 94.12 85 ALA A N 1
ATOM 657 C CA . ALA A 1 85 ? 11.781 -1.592 -13.893 1.00 94.12 85 ALA A CA 1
ATOM 658 C C . ALA A 1 85 ? 10.961 -0.740 -14.875 1.00 94.12 85 ALA A C 1
ATOM 660 O O . ALA A 1 85 ? 10.871 -1.065 -16.058 1.00 94.12 85 ALA A O 1
ATOM 661 N N . LEU A 1 86 ? 10.353 0.345 -14.404 1.00 93.44 86 LEU A N 1
ATOM 662 C CA . LEU A 1 86 ? 9.502 1.196 -15.237 1.00 93.44 86 LEU A CA 1
ATOM 663 C C . LEU A 1 86 ? 10.324 2.234 -15.994 1.00 93.44 86 LEU A C 1
ATOM 665 O O . LEU A 1 86 ? 11.019 3.025 -15.365 1.00 93.44 86 LEU A O 1
ATOM 669 N N . ASP A 1 87 ? 10.217 2.282 -17.322 1.00 92.06 87 ASP A N 1
ATOM 670 C CA . ASP A 1 87 ? 10.796 3.386 -18.094 1.00 92.06 87 ASP A CA 1
ATOM 671 C C . ASP A 1 87 ? 9.826 4.578 -18.096 1.00 92.06 87 ASP A C 1
ATOM 673 O O . ASP A 1 87 ? 8.688 4.467 -18.554 1.00 92.06 87 ASP A O 1
ATOM 677 N N . ILE A 1 88 ? 10.285 5.721 -17.582 1.00 92.38 88 ILE A N 1
ATOM 678 C CA . ILE A 1 88 ? 9.536 6.978 -17.509 1.00 92.38 88 ILE A CA 1
ATOM 679 C C . ILE A 1 88 ? 9.944 7.872 -18.684 1.00 92.38 88 ILE A C 1
ATOM 681 O O . ILE A 1 88 ? 11.044 8.435 -18.703 1.00 92.38 88 ILE A O 1
ATOM 685 N N . CYS A 1 89 ? 9.036 8.004 -19.648 1.00 89.31 89 CYS A N 1
ATOM 686 C CA . CYS A 1 89 ? 9.185 8.828 -20.848 1.00 89.31 89 CYS A CA 1
ATOM 687 C C . CYS A 1 89 ? 8.703 10.275 -20.633 1.00 89.31 89 CYS A C 1
ATOM 689 O O . CYS A 1 89 ? 8.222 10.621 -19.559 1.00 89.31 89 CYS A O 1
ATOM 691 N N . ASP A 1 90 ? 8.845 11.117 -21.658 1.00 86.94 90 ASP A N 1
ATOM 692 C CA . ASP A 1 90 ? 8.461 12.537 -21.666 1.00 86.94 90 ASP A CA 1
ATOM 693 C C . ASP A 1 90 ? 6.959 12.788 -21.452 1.00 86.94 90 ASP A C 1
ATOM 695 O O . ASP A 1 90 ? 6.536 13.835 -20.947 1.00 86.94 90 ASP A O 1
ATOM 699 N N . SER A 1 91 ? 6.149 11.800 -21.812 1.00 87.19 91 SER A N 1
ATOM 700 C CA . SER A 1 91 ? 4.708 11.778 -21.663 1.00 87.19 91 SER A CA 1
ATOM 701 C C . SER A 1 91 ? 4.293 10.633 -20.746 1.00 87.19 91 SER A C 1
ATOM 703 O O . SER A 1 91 ? 4.723 9.493 -20.898 1.00 87.19 91 SER A O 1
ATOM 705 N N . LEU A 1 92 ? 3.432 10.952 -19.778 1.00 85.94 92 LEU A N 1
ATOM 706 C CA . LEU A 1 92 ? 2.875 9.972 -18.851 1.00 85.94 92 LEU A CA 1
ATOM 707 C C . LEU A 1 92 ? 1.482 9.522 -19.305 1.00 85.94 92 LEU A C 1
ATOM 709 O O . LEU A 1 92 ? 0.740 10.329 -19.882 1.00 85.94 92 LEU A O 1
ATOM 713 N N . PRO A 1 93 ? 1.096 8.272 -18.997 1.00 82.00 93 PRO A N 1
ATOM 714 C CA . PRO A 1 93 ? -0.283 7.830 -19.131 1.00 82.00 93 PRO A CA 1
ATOM 715 C C . PRO A 1 93 ? -1.200 8.550 -18.125 1.00 82.00 93 PRO A C 1
ATOM 717 O O . PRO A 1 93 ? -0.750 9.270 -17.227 1.00 82.00 93 PRO A O 1
ATOM 720 N N . LEU A 1 94 ? -2.511 8.361 -18.284 1.00 73.00 94 LEU A N 1
ATOM 721 C CA . LEU A 1 94 ? -3.523 8.901 -17.374 1.00 73.00 94 LEU A CA 1
ATOM 722 C C . LEU A 1 94 ? -3.291 8.423 -15.932 1.00 73.00 94 LEU A C 1
ATOM 724 O O . LEU A 1 94 ? -2.789 7.327 -15.692 1.00 73.00 94 LEU A O 1
ATOM 728 N N . VAL A 1 95 ? -3.701 9.240 -14.956 1.00 69.00 95 VAL A N 1
ATOM 729 C CA . VAL A 1 95 ? -3.490 8.970 -13.519 1.00 69.00 95 VAL A CA 1
ATOM 730 C C . VAL A 1 95 ? -4.054 7.606 -13.101 1.00 69.00 95 VAL A C 1
ATOM 732 O O . VAL A 1 95 ? -3.419 6.893 -12.327 1.00 69.00 95 VAL A O 1
ATOM 735 N N . ASN A 1 96 ? -5.190 7.202 -13.670 1.00 65.88 96 ASN A N 1
ATOM 736 C CA . ASN A 1 96 ? -5.839 5.923 -13.366 1.00 65.88 96 ASN A CA 1
ATOM 737 C C . ASN A 1 96 ? -4.966 4.730 -13.791 1.00 65.88 96 ASN A C 1
ATOM 739 O O . ASN A 1 96 ? -4.891 3.730 -13.083 1.00 65.88 96 ASN A O 1
ATOM 743 N N . SER A 1 97 ? -4.236 4.876 -14.898 1.00 69.69 97 SER A N 1
ATOM 744 C CA . SER A 1 97 ? -3.292 3.884 -15.421 1.00 69.69 97 SER A CA 1
ATOM 745 C C . SER A 1 97 ? -1.969 3.848 -14.655 1.00 69.69 97 SER A C 1
ATOM 747 O O . SER A 1 97 ? -1.244 2.867 -14.748 1.00 69.69 97 SER A O 1
ATOM 749 N N . LEU A 1 98 ? -1.626 4.902 -13.907 1.00 76.44 98 LEU A N 1
ATOM 750 C CA . LEU A 1 98 ? -0.442 4.914 -13.039 1.00 76.44 98 LEU A CA 1
ATOM 751 C C . LEU A 1 98 ? -0.702 4.201 -11.708 1.00 76.44 98 LEU A C 1
ATOM 753 O O . LEU A 1 98 ? 0.215 3.614 -11.141 1.00 76.44 98 LEU A O 1
ATOM 757 N N . GLY A 1 99 ? -1.949 4.232 -11.227 1.00 69.94 99 GLY A N 1
ATOM 758 C CA . GLY A 1 99 ? -2.346 3.641 -9.949 1.00 69.94 99 GLY A CA 1
ATOM 759 C C . GLY A 1 99 ? -2.070 2.138 -9.839 1.00 69.94 99 GLY A C 1
ATOM 760 O O . GLY A 1 99 ? -1.720 1.671 -8.759 1.00 69.94 99 GLY A O 1
ATOM 761 N N . CYS A 1 100 ? -2.178 1.383 -10.940 1.00 71.56 100 CYS A N 1
ATOM 762 C CA . CYS A 1 100 ? -1.951 -0.066 -10.915 1.00 71.56 100 CYS A CA 1
ATOM 763 C C . CYS A 1 100 ? -0.516 -0.432 -10.505 1.00 71.56 100 CYS A C 1
ATOM 765 O O . CYS A 1 100 ? -0.324 -1.381 -9.751 1.00 71.56 100 CYS A O 1
ATOM 767 N N . TRP A 1 101 ? 0.478 0.365 -10.905 1.00 82.31 101 TRP A N 1
ATOM 768 C CA . TRP A 1 101 ? 1.893 0.079 -10.658 1.00 82.31 101 TRP A CA 1
ATOM 769 C C . TRP A 1 101 ? 2.302 0.155 -9.185 1.00 82.31 101 TRP A C 1
ATOM 771 O O . TRP A 1 101 ? 3.307 -0.438 -8.811 1.00 82.31 101 TRP A O 1
ATOM 781 N N . PHE A 1 102 ? 1.525 0.833 -8.336 1.00 77.44 102 PHE A N 1
ATOM 782 C CA . PHE A 1 102 ? 1.787 0.885 -6.892 1.00 77.44 102 PHE A CA 1
ATOM 783 C C . PHE A 1 102 ? 1.430 -0.420 -6.164 1.00 77.44 102 PHE A C 1
ATOM 785 O O . PHE A 1 102 ? 1.855 -0.611 -5.024 1.00 77.44 102 PHE A O 1
ATOM 792 N N . GLY A 1 103 ? 0.656 -1.307 -6.802 1.00 69.88 103 GLY A N 1
ATOM 793 C CA . GLY A 1 103 ? 0.390 -2.665 -6.321 1.00 69.88 103 GLY A CA 1
ATOM 794 C C . GLY A 1 103 ? 1.335 -3.727 -6.895 1.00 69.88 103 GLY A C 1
ATOM 795 O O . GLY A 1 103 ? 1.310 -4.863 -6.429 1.00 69.88 103 GLY A O 1
ATOM 796 N N . GLU A 1 104 ? 2.157 -3.371 -7.884 1.00 80.31 104 GLU A N 1
ATOM 797 C CA . GLU A 1 104 ? 3.073 -4.280 -8.579 1.00 80.31 104 GLU A CA 1
ATOM 798 C C . GLU A 1 104 ? 4.470 -4.282 -7.927 1.00 80.31 104 GLU A C 1
ATOM 800 O O . GLU A 1 104 ? 4.843 -3.305 -7.268 1.00 80.31 104 GLU A O 1
ATOM 805 N N . PRO A 1 105 ? 5.290 -5.338 -8.113 1.00 83.12 105 PRO A N 1
ATOM 806 C CA . PRO A 1 105 ? 6.643 -5.432 -7.556 1.00 83.12 105 PRO A CA 1
ATOM 807 C C . PRO A 1 105 ? 7.642 -4.558 -8.337 1.00 83.12 105 PRO A C 1
ATOM 809 O O . PRO A 1 105 ? 8.626 -5.041 -8.906 1.00 83.12 105 PRO A O 1
ATOM 812 N N . VAL A 1 106 ? 7.380 -3.254 -8.399 1.00 89.00 106 VAL A N 1
ATOM 813 C CA . VAL A 1 106 ? 8.268 -2.263 -9.008 1.00 89.00 106 VAL A CA 1
ATOM 814 C C . VAL A 1 106 ? 9.426 -1.993 -8.054 1.00 89.00 106 VAL A C 1
ATOM 816 O O . VAL A 1 106 ? 9.218 -1.604 -6.909 1.00 89.00 106 VAL A O 1
ATOM 819 N N . THR A 1 107 ? 10.657 -2.179 -8.524 1.00 91.31 107 THR A N 1
ATOM 820 C CA . THR A 1 107 ? 11.877 -1.901 -7.742 1.00 91.31 107 THR A CA 1
ATOM 821 C C . THR A 1 107 ? 12.667 -0.731 -8.290 1.00 91.31 107 THR A C 1
ATOM 823 O O . THR A 1 107 ? 13.396 -0.088 -7.537 1.00 91.31 107 THR A O 1
ATOM 826 N N . ALA A 1 108 ? 12.515 -0.426 -9.579 1.00 94.75 108 ALA A N 1
ATOM 827 C CA . ALA A 1 108 ? 13.227 0.665 -10.220 1.00 94.75 108 ALA A CA 1
ATOM 828 C C . ALA A 1 108 ? 12.326 1.483 -11.151 1.00 94.75 108 ALA A C 1
ATOM 830 O O . ALA A 1 108 ? 11.466 0.953 -11.850 1.00 94.75 108 ALA A O 1
ATOM 831 N N . ALA A 1 109 ? 12.590 2.781 -11.209 1.00 95.31 109 ALA A N 1
ATOM 832 C CA . ALA A 1 109 ? 12.033 3.710 -12.174 1.00 95.31 109 ALA A CA 1
ATOM 833 C C . ALA A 1 109 ? 13.182 4.385 -12.931 1.00 95.31 109 ALA A C 1
ATOM 835 O O . ALA A 1 109 ? 14.029 5.056 -12.341 1.00 95.31 109 ALA A O 1
ATOM 836 N N . ILE A 1 110 ? 13.234 4.178 -14.241 1.00 95.19 110 ILE A N 1
ATOM 837 C CA . ILE A 1 110 ? 14.278 4.660 -15.138 1.00 95.19 110 ILE A CA 1
ATOM 838 C C . ILE A 1 110 ? 13.753 5.907 -15.852 1.00 95.19 110 ILE A C 1
ATOM 840 O O . ILE A 1 110 ? 12.974 5.810 -16.796 1.00 95.19 110 ILE A O 1
ATOM 844 N N . ILE A 1 111 ? 14.180 7.086 -15.409 1.00 94.50 111 ILE A N 1
ATOM 845 C CA . ILE A 1 111 ? 13.807 8.367 -16.012 1.00 94.50 111 ILE A CA 1
ATOM 846 C C . ILE A 1 111 ? 14.737 8.665 -17.179 1.00 94.50 111 ILE A C 1
ATOM 848 O O . ILE A 1 111 ? 15.959 8.734 -17.008 1.00 94.50 111 ILE A O 1
ATOM 852 N N . ASN A 1 112 ? 14.164 8.867 -18.361 1.00 91.69 112 ASN A N 1
ATOM 853 C CA . ASN A 1 112 ? 14.930 9.346 -19.500 1.00 91.69 112 ASN A CA 1
ATOM 854 C C . ASN A 1 112 ? 15.205 10.860 -19.365 1.00 91.69 112 ASN A C 1
ATOM 856 O O . ASN A 1 112 ? 14.384 11.628 -18.867 1.00 91.69 112 ASN A O 1
ATOM 860 N N . MET A 1 113 ? 16.401 11.298 -19.757 1.00 90.69 113 MET A N 1
ATOM 861 C CA . MET A 1 113 ? 16.826 12.701 -19.691 1.00 90.69 113 MET A CA 1
ATOM 862 C C . MET A 1 113 ? 15.990 13.639 -20.571 1.00 90.69 113 MET A C 1
ATOM 864 O O . MET A 1 113 ? 15.946 14.836 -20.287 1.00 90.69 113 MET A O 1
ATOM 868 N N . ASP A 1 114 ? 15.330 13.121 -21.607 1.00 90.56 114 ASP A N 1
ATOM 869 C CA . ASP A 1 114 ? 14.369 13.871 -22.426 1.00 90.56 114 ASP A CA 1
ATOM 870 C C . ASP A 1 114 ? 13.050 14.181 -21.692 1.00 90.56 114 ASP A C 1
ATOM 872 O O . ASP A 1 114 ? 12.368 15.135 -22.058 1.00 90.56 114 ASP A O 1
ATOM 876 N N . SER A 1 115 ? 12.736 13.474 -20.600 1.00 91.38 115 SER A N 1
ATOM 877 C CA . SER A 1 115 ? 11.570 13.748 -19.749 1.00 91.38 115 SER A CA 1
ATOM 878 C C . SER A 1 115 ? 11.732 14.990 -18.862 1.00 91.38 115 SER A C 1
ATOM 880 O O . SER A 1 115 ? 10.771 15.449 -18.236 1.00 91.38 115 SER A O 1
ATOM 882 N N . PHE A 1 116 ? 12.946 15.541 -18.770 1.00 93.31 116 PHE A N 1
ATOM 883 C CA . PHE A 1 116 ? 13.217 16.762 -18.019 1.00 93.31 116 PHE A CA 1
ATOM 884 C C . PHE A 1 116 ? 12.966 17.996 -18.890 1.00 93.31 116 PHE A C 1
ATOM 886 O O . PHE A 1 116 ? 13.367 18.072 -20.046 1.00 93.31 116 PHE A O 1
ATOM 893 N N . LEU A 1 117 ? 12.331 18.995 -18.294 1.00 92.69 117 LEU A N 1
ATOM 894 C CA . LEU A 1 117 ? 12.149 20.328 -18.845 1.00 92.69 117 LEU A CA 1
ATOM 895 C C . LEU A 1 117 ? 13.296 21.236 -18.402 1.00 92.69 117 LEU A C 1
ATOM 897 O O . LEU A 1 117 ? 13.942 20.999 -17.386 1.00 92.69 117 LEU A O 1
ATOM 901 N N . THR A 1 118 ? 13.500 22.339 -19.112 1.00 91.00 118 THR A N 1
ATOM 902 C CA . THR A 1 118 ? 14.429 23.387 -18.678 1.00 91.00 118 THR A CA 1
ATOM 903 C C . THR A 1 118 ? 13.676 24.440 -17.871 1.00 91.00 118 THR A C 1
ATOM 905 O O . THR A 1 118 ? 12.703 25.020 -18.354 1.00 91.00 118 THR A O 1
ATOM 908 N N . ASN A 1 119 ? 14.107 24.714 -16.639 1.00 88.62 119 ASN A N 1
ATOM 909 C CA . ASN A 1 119 ? 13.534 25.798 -15.842 1.00 88.62 119 ASN A CA 1
ATOM 910 C C . ASN A 1 119 ? 14.022 27.182 -16.322 1.00 88.62 119 ASN A C 1
ATOM 912 O O . ASN A 1 119 ? 14.970 27.292 -17.096 1.00 88.62 119 ASN A O 1
ATOM 916 N N . GLY A 1 120 ? 13.436 28.265 -15.797 1.00 85.19 120 GLY A N 1
ATOM 917 C CA . GLY A 1 120 ? 13.834 29.639 -16.155 1.00 85.19 120 GLY A CA 1
ATOM 918 C C . GLY A 1 120 ? 15.287 30.019 -15.818 1.00 85.19 120 GLY A C 1
ATOM 919 O O . GLY A 1 120 ? 15.737 31.088 -16.211 1.00 85.19 120 GLY A O 1
ATOM 920 N N . ARG A 1 121 ? 16.024 29.165 -15.094 1.00 84.81 121 ARG A N 1
ATOM 921 C CA . ARG A 1 121 ? 17.451 29.326 -14.767 1.00 84.81 121 ARG A CA 1
ATOM 922 C C . ARG A 1 121 ? 18.366 28.408 -15.593 1.00 84.81 121 ARG A C 1
ATOM 924 O O . ARG A 1 121 ? 19.564 28.383 -15.335 1.00 84.81 121 ARG A O 1
ATOM 931 N N . GLY A 1 122 ? 17.831 27.641 -16.546 1.00 84.38 122 GLY A N 1
ATOM 932 C CA . GLY A 1 122 ? 18.611 26.729 -17.390 1.00 84.38 122 GLY A CA 1
ATOM 933 C C . GLY A 1 122 ? 18.911 25.353 -16.779 1.00 84.38 122 GLY A C 1
ATOM 934 O O . GLY A 1 122 ? 19.726 24.621 -17.333 1.00 84.38 122 GLY A O 1
ATOM 935 N N . TYR A 1 123 ? 18.287 24.987 -15.655 1.00 88.06 123 TYR A N 1
ATOM 936 C CA . TYR A 1 123 ? 18.488 23.690 -14.991 1.00 88.06 123 TYR A CA 1
ATOM 937 C C . TYR A 1 123 ? 17.365 22.697 -15.323 1.00 88.06 123 TYR A C 1
ATOM 939 O O . TYR A 1 123 ? 16.216 23.129 -15.478 1.00 88.06 123 TYR A O 1
ATOM 947 N N . PRO A 1 124 ? 17.665 21.383 -15.385 1.00 92.56 124 PRO A N 1
ATOM 948 C CA . PRO A 1 124 ? 16.655 20.359 -15.618 1.00 92.56 124 PRO A CA 1
ATOM 949 C C . PRO A 1 124 ? 15.658 20.302 -14.452 1.00 92.56 124 PRO A C 1
ATOM 951 O O . PRO A 1 124 ? 16.039 20.332 -13.281 1.00 92.56 124 PRO A O 1
ATOM 954 N N . CYS A 1 125 ? 14.370 20.217 -14.764 1.00 93.56 125 CYS A N 1
ATOM 955 C CA . CYS A 1 125 ? 13.294 20.031 -13.801 1.00 93.56 125 CYS A CA 1
ATOM 956 C C . CYS A 1 125 ? 12.187 19.148 -14.384 1.00 93.56 125 CYS A C 1
ATOM 958 O O . CYS A 1 125 ? 11.957 19.124 -15.586 1.00 93.56 125 CYS A O 1
ATOM 960 N N . LEU A 1 126 ? 11.468 18.420 -13.537 1.00 95.12 126 LEU A N 1
ATOM 961 C CA . LEU A 1 126 ? 10.334 17.607 -13.970 1.00 95.12 126 LEU A CA 1
ATOM 962 C C . LEU A 1 126 ? 9.046 18.434 -13.965 1.00 95.12 126 LEU A C 1
ATOM 964 O O . LEU A 1 126 ? 8.874 19.346 -13.152 1.00 95.12 126 LEU A O 1
ATOM 968 N N . SER A 1 127 ? 8.103 18.086 -14.839 1.00 94.25 127 SER A N 1
ATOM 969 C CA . SER A 1 127 ? 6.748 18.645 -14.797 1.00 94.25 127 SER A CA 1
ATOM 970 C C . SER A 1 127 ? 5.993 18.205 -13.534 1.00 94.25 127 SER A C 1
ATOM 972 O O . SER A 1 127 ? 6.382 17.263 -12.843 1.00 94.25 127 SER A O 1
ATOM 974 N N . LYS A 1 128 ? 4.881 18.875 -13.205 1.00 92.31 128 LYS A N 1
ATOM 975 C CA . LYS A 1 128 ? 4.122 18.584 -11.975 1.00 92.31 128 LYS A CA 1
ATOM 976 C C . LYS A 1 128 ? 3.559 17.160 -11.917 1.00 92.31 128 LYS A C 1
ATOM 978 O O . LYS A 1 128 ? 3.488 16.600 -10.828 1.00 92.31 128 LYS A O 1
ATOM 983 N N . CYS A 1 129 ? 3.177 16.572 -13.051 1.00 90.50 129 CYS A N 1
ATOM 984 C CA . CYS A 1 129 ? 2.723 15.180 -13.102 1.00 90.50 129 CYS A CA 1
ATOM 985 C C . CYS A 1 129 ? 3.865 14.197 -12.799 1.00 90.50 129 CYS A C 1
ATOM 987 O O . CYS A 1 129 ? 3.690 13.306 -11.974 1.00 90.50 129 CYS A O 1
ATOM 989 N N . HIS A 1 130 ? 5.050 14.423 -13.368 1.00 93.88 130 HIS A N 1
ATOM 990 C CA . HIS A 1 130 ? 6.240 13.625 -13.081 1.00 93.88 130 HIS A CA 1
ATOM 991 C C . HIS A 1 130 ? 6.702 13.781 -11.632 1.00 93.88 130 HIS A C 1
ATOM 993 O O . HIS A 1 130 ? 6.988 12.782 -10.987 1.00 93.88 130 HIS A O 1
ATOM 999 N N . GLN A 1 131 ? 6.702 15.003 -11.082 1.00 94.25 131 GLN A N 1
ATOM 1000 C CA . GLN A 1 131 ? 7.009 15.230 -9.662 1.00 94.25 131 GLN A CA 1
ATOM 1001 C C . GLN A 1 131 ? 6.111 14.369 -8.764 1.00 94.25 131 GLN A C 1
ATOM 1003 O O . GLN A 1 131 ? 6.622 13.656 -7.911 1.00 94.25 131 GLN A O 1
ATOM 1008 N N . LYS A 1 132 ? 4.790 14.369 -9.002 1.00 90.44 132 LYS A N 1
ATOM 1009 C CA . LYS A 1 132 ? 3.844 13.539 -8.237 1.00 90.44 132 LYS A CA 1
ATOM 1010 C C . LYS A 1 132 ? 4.159 12.043 -8.340 1.00 90.44 132 LYS A C 1
ATOM 1012 O O . LYS A 1 132 ? 4.131 11.364 -7.320 1.00 90.44 132 LYS A O 1
ATOM 1017 N N . LEU A 1 133 ? 4.469 11.545 -9.540 1.00 91.06 133 LEU A N 1
ATOM 1018 C CA . LEU A 1 133 ? 4.816 10.137 -9.756 1.00 91.06 133 LEU A CA 1
ATOM 1019 C C . LEU A 1 133 ? 6.100 9.746 -9.008 1.00 91.06 133 LEU A C 1
ATOM 1021 O O . LEU A 1 133 ? 6.097 8.773 -8.261 1.00 91.06 133 LEU A O 1
ATOM 1025 N N . ILE A 1 134 ? 7.169 10.534 -9.158 1.00 92.75 134 ILE A N 1
ATOM 1026 C CA . ILE A 1 134 ? 8.466 10.273 -8.514 1.00 92.75 134 ILE A CA 1
ATOM 1027 C C . ILE A 1 134 ? 8.361 10.358 -6.988 1.00 92.75 134 ILE A C 1
ATOM 1029 O O . ILE A 1 134 ? 8.883 9.493 -6.290 1.00 92.75 134 ILE A O 1
ATOM 1033 N N . THR A 1 135 ? 7.636 11.344 -6.456 1.00 89.69 135 THR A N 1
ATOM 1034 C CA . THR A 1 135 ? 7.350 11.431 -5.017 1.00 89.69 135 THR A CA 1
ATOM 1035 C C . THR A 1 135 ? 6.569 10.213 -4.520 1.00 89.69 135 THR A C 1
ATOM 1037 O O . THR A 1 135 ? 6.898 9.669 -3.470 1.00 89.69 135 THR A O 1
ATOM 1040 N N . GLY A 1 136 ? 5.580 9.736 -5.285 1.00 86.06 136 GLY A N 1
ATOM 1041 C CA . GLY A 1 136 ? 4.896 8.476 -4.991 1.00 86.06 136 GLY A CA 1
ATOM 1042 C C . GLY A 1 136 ? 5.872 7.299 -4.931 1.00 86.06 136 GLY A C 1
ATOM 1043 O O . GLY A 1 136 ? 5.867 6.540 -3.972 1.00 86.06 136 GLY A O 1
ATOM 1044 N N . PHE A 1 137 ? 6.766 7.178 -5.909 1.00 89.56 137 PHE A N 1
ATOM 1045 C CA . PHE A 1 137 ? 7.771 6.114 -5.951 1.00 89.56 137 PHE A CA 1
ATOM 1046 C C . PHE A 1 137 ? 8.742 6.138 -4.768 1.00 89.56 137 PHE A C 1
ATOM 1048 O O . PHE A 1 137 ? 9.078 5.079 -4.239 1.00 89.56 137 PHE A O 1
ATOM 1055 N N . PHE A 1 138 ? 9.110 7.316 -4.270 1.00 86.19 138 PHE A N 1
ATOM 1056 C CA . PHE A 1 138 ? 9.903 7.429 -3.048 1.00 86.19 138 PHE A CA 1
ATOM 1057 C C . PHE A 1 138 ? 9.182 6.906 -1.799 1.00 86.19 138 PHE A C 1
ATOM 1059 O O . PHE A 1 138 ? 9.815 6.226 -0.992 1.00 86.19 138 PHE A O 1
ATOM 1066 N N . TYR A 1 139 ? 7.871 7.140 -1.652 1.00 80.31 139 TYR A N 1
ATOM 1067 C CA . TYR A 1 139 ? 7.089 6.555 -0.548 1.00 80.31 139 TYR A CA 1
ATOM 1068 C C . TYR A 1 139 ? 7.057 5.020 -0.591 1.00 80.31 139 TYR A C 1
ATOM 1070 O O . TYR A 1 139 ? 6.901 4.382 0.447 1.00 80.31 139 TYR A O 1
ATOM 1078 N N . HIS A 1 140 ? 7.244 4.435 -1.776 1.00 79.06 140 HIS A N 1
ATOM 1079 C CA . HIS A 1 140 ? 7.318 2.990 -2.001 1.00 79.06 140 HIS A CA 1
ATOM 1080 C C . HIS A 1 140 ? 8.760 2.457 -2.077 1.00 79.06 140 HIS A C 1
ATOM 1082 O O . HIS A 1 140 ? 8.959 1.297 -2.427 1.00 79.06 140 HIS A O 1
ATOM 1088 N N . LEU A 1 141 ? 9.765 3.279 -1.741 1.00 84.88 141 LEU A N 1
ATOM 1089 C CA . LEU A 1 141 ? 11.190 2.918 -1.760 1.00 84.88 141 LEU A CA 1
ATOM 1090 C C . LEU A 1 141 ? 11.691 2.415 -3.128 1.00 84.88 141 LEU A C 1
ATOM 1092 O O . LEU A 1 141 ? 12.639 1.634 -3.205 1.00 84.88 141 LEU A O 1
ATOM 1096 N N . ILE A 1 142 ? 11.073 2.877 -4.215 1.00 89.50 142 ILE A N 1
ATOM 1097 C CA . ILE A 1 142 ? 11.470 2.526 -5.581 1.00 89.50 142 ILE A CA 1
ATOM 1098 C C . ILE A 1 142 ? 12.756 3.277 -5.944 1.00 89.50 142 ILE A C 1
ATOM 1100 O O . ILE A 1 142 ? 12.862 4.495 -5.775 1.00 89.50 142 ILE A O 1
ATOM 1104 N N . GLN A 1 143 ? 13.738 2.555 -6.487 1.00 91.75 143 GLN A N 1
ATOM 1105 C CA . GLN A 1 143 ? 15.016 3.120 -6.906 1.00 91.75 143 GLN A CA 1
ATOM 1106 C C . GLN A 1 143 ? 14.852 3.994 -8.155 1.00 91.75 143 GLN A C 1
ATOM 1108 O O . GLN A 1 143 ? 14.354 3.539 -9.183 1.00 91.75 143 GLN A O 1
ATOM 1113 N N . ILE A 1 144 ? 15.343 5.234 -8.108 1.00 94.25 144 ILE A N 1
ATOM 1114 C CA . ILE A 1 144 ? 15.325 6.136 -9.265 1.00 94.25 144 ILE A CA 1
ATOM 1115 C C . ILE A 1 144 ? 16.651 6.052 -10.024 1.00 94.25 144 ILE A C 1
ATOM 1117 O O . ILE A 1 144 ? 17.709 6.382 -9.491 1.00 94.25 144 ILE A O 1
ATOM 1121 N N . ASN A 1 145 ? 16.580 5.655 -11.292 1.00 93.44 145 ASN A N 1
ATOM 1122 C CA . ASN A 1 145 ? 17.707 5.581 -12.214 1.00 93.44 145 ASN A CA 1
ATOM 1123 C C . ASN A 1 145 ? 17.539 6.628 -13.319 1.00 93.44 145 ASN A C 1
ATOM 1125 O O . ASN A 1 145 ? 16.433 6.853 -13.799 1.00 93.44 145 ASN A O 1
ATOM 1129 N N . ILE A 1 146 ? 18.633 7.247 -13.760 1.00 92.19 146 ILE A N 1
ATOM 1130 C CA . ILE A 1 146 ? 18.616 8.234 -14.850 1.00 92.19 146 ILE A CA 1
ATOM 1131 C C . ILE A 1 146 ? 19.311 7.632 -16.069 1.00 92.19 146 ILE A C 1
ATOM 1133 O O . ILE A 1 146 ? 20.406 7.081 -15.956 1.00 92.19 146 ILE A O 1
ATOM 1137 N N . SER A 1 147 ? 18.674 7.724 -17.234 1.00 90.06 147 SER A N 1
ATOM 1138 C CA . SER A 1 147 ? 19.174 7.163 -18.492 1.00 90.06 147 SER A CA 1
ATOM 1139 C C . SER A 1 147 ? 18.959 8.124 -19.663 1.00 90.06 147 SER A C 1
ATOM 1141 O O . SER A 1 147 ? 18.290 9.143 -19.527 1.00 90.06 147 SER A O 1
ATOM 1143 N N . GLY A 1 148 ? 19.535 7.806 -20.821 1.00 84.31 148 GLY A N 1
ATOM 1144 C CA . GLY A 1 148 ? 19.340 8.561 -22.061 1.00 84.31 148 GLY A CA 1
ATOM 1145 C C . GLY A 1 148 ? 20.552 9.371 -22.517 1.00 84.31 148 GLY A C 1
ATOM 1146 O O . GLY A 1 148 ? 21.662 9.241 -21.997 1.00 84.31 148 GLY A O 1
ATOM 1147 N N . LYS A 1 149 ? 20.337 10.189 -23.550 1.00 81.56 149 LYS A N 1
ATOM 1148 C CA . LYS A 1 149 ? 21.352 11.103 -24.091 1.00 81.56 149 LYS A CA 1
ATOM 1149 C C . LYS A 1 149 ? 21.237 12.462 -23.412 1.00 81.56 149 LYS A C 1
ATOM 1151 O O . LYS A 1 149 ? 20.146 12.879 -23.047 1.00 81.56 149 LYS A O 1
ATOM 1156 N N . LEU A 1 150 ? 22.360 13.164 -23.277 1.00 80.31 150 LEU A N 1
ATOM 1157 C CA . LEU A 1 150 ? 22.374 14.502 -22.695 1.00 80.31 150 LEU A CA 1
ATOM 1158 C C . LEU A 1 150 ? 21.582 15.475 -23.586 1.00 80.31 150 LEU A C 1
ATOM 1160 O O . LEU A 1 150 ? 21.976 15.717 -24.725 1.00 80.31 150 LEU A O 1
ATOM 1164 N N . VAL A 1 151 ? 20.486 16.022 -23.055 1.00 77.75 151 VAL A N 1
ATOM 1165 C CA . VAL A 1 151 ? 19.616 16.984 -23.764 1.00 77.75 151 VAL A CA 1
ATOM 1166 C C . VAL A 1 151 ? 19.882 18.428 -23.321 1.00 77.75 151 VAL A C 1
ATOM 1168 O O . VAL A 1 151 ? 19.801 19.353 -24.124 1.00 77.75 151 VAL A O 1
ATOM 1171 N N . HIS A 1 152 ? 20.246 18.631 -22.051 1.00 78.75 152 HIS A N 1
ATOM 1172 C CA . HIS A 1 152 ? 20.434 19.959 -21.467 1.00 78.75 152 HIS A CA 1
ATOM 1173 C C . HIS A 1 152 ? 21.900 20.411 -21.514 1.00 78.75 152 HIS A C 1
ATOM 1175 O O . HIS A 1 152 ? 22.776 19.780 -20.919 1.00 78.75 152 HIS A O 1
ATOM 1181 N N . SER A 1 153 ? 22.151 21.552 -22.158 1.00 69.50 153 SER A N 1
ATOM 1182 C CA . SER A 1 153 ? 23.422 22.281 -22.079 1.00 69.50 153 SER A CA 1
ATOM 1183 C C . SER A 1 153 ? 23.400 23.188 -20.854 1.00 69.50 153 SER A C 1
ATOM 1185 O O . SER A 1 153 ? 22.794 24.257 -20.870 1.00 69.50 153 SER A O 1
ATOM 1187 N N . ILE A 1 154 ? 24.024 22.745 -19.769 1.00 66.50 154 ILE A N 1
ATOM 1188 C CA . ILE A 1 154 ? 23.971 23.455 -18.487 1.00 66.50 154 ILE A CA 1
ATOM 1189 C C . ILE A 1 154 ? 24.869 24.694 -18.562 1.00 66.50 154 ILE A C 1
ATOM 1191 O O . ILE A 1 154 ? 26.024 24.563 -18.987 1.00 66.50 154 ILE A O 1
ATOM 1195 N N . PRO A 1 155 ? 24.387 25.886 -18.154 1.00 61.25 155 PRO A N 1
ATOM 1196 C CA . PRO A 1 155 ? 25.224 27.075 -18.100 1.00 61.25 155 PRO A CA 1
ATOM 1197 C C . PRO A 1 155 ? 26.433 26.797 -17.204 1.00 61.25 155 PRO A C 1
ATOM 1199 O O . PRO A 1 155 ? 26.281 26.494 -16.019 1.00 61.25 155 PRO A O 1
ATOM 1202 N N . ARG A 1 156 ? 27.646 26.874 -17.763 1.00 57.44 156 ARG A N 1
ATOM 1203 C CA . ARG A 1 156 ? 28.854 26.906 -16.933 1.00 57.44 156 ARG A CA 1
ATOM 1204 C C . ARG A 1 156 ? 28.747 28.145 -16.041 1.00 57.44 156 ARG A C 1
ATOM 1206 O O . ARG A 1 156 ? 28.339 29.186 -16.559 1.00 57.44 156 ARG A O 1
ATOM 1213 N N . PRO A 1 157 ? 29.082 28.067 -14.742 1.00 53.25 157 PRO A N 1
ATOM 1214 C CA . PRO A 1 157 ? 29.157 29.268 -13.926 1.00 53.25 157 PRO A CA 1
ATOM 1215 C C . PRO A 1 157 ? 30.092 30.249 -14.638 1.00 53.25 157 PRO A C 1
ATOM 1217 O O . PRO A 1 157 ? 31.237 29.911 -14.942 1.00 53.25 157 PRO A O 1
ATOM 1220 N N . SER A 1 158 ? 29.558 31.416 -14.995 1.00 43.78 158 SER A N 1
ATOM 1221 C CA . SER A 1 158 ? 30.320 32.500 -15.599 1.00 43.78 158 SER A CA 1
ATOM 1222 C C . SER A 1 158 ? 31.448 32.854 -14.643 1.00 43.78 158 SER A C 1
ATOM 1224 O O . SER A 1 158 ? 31.206 33.240 -13.499 1.00 43.78 158 SER A O 1
ATOM 1226 N N . SER A 1 159 ? 32.677 32.666 -15.107 1.00 45.28 159 SER A N 1
ATOM 1227 C CA . SER A 1 159 ? 33.910 33.028 -14.423 1.00 45.28 159 SER A CA 1
ATOM 1228 C C . SER A 1 159 ? 34.065 34.549 -14.382 1.00 45.28 159 SER A C 1
ATOM 1230 O O . SER A 1 159 ? 34.974 35.082 -15.000 1.00 45.28 159 SER A O 1
ATOM 1232 N N . ASP A 1 160 ? 33.170 35.240 -13.681 1.00 41.62 160 ASP A N 1
ATOM 1233 C CA . ASP A 1 160 ? 33.244 36.682 -13.449 1.00 41.62 160 ASP A CA 1
ATOM 1234 C C . ASP A 1 160 ? 33.131 36.964 -11.951 1.00 41.62 160 ASP A C 1
ATOM 1236 O O . ASP A 1 160 ? 32.121 37.451 -11.446 1.00 41.62 160 ASP A O 1
ATOM 1240 N N . THR A 1 161 ? 34.188 36.615 -11.213 1.00 39.53 161 THR A N 1
ATOM 1241 C CA . THR A 1 161 ? 34.633 37.363 -10.023 1.00 39.53 161 THR A CA 1
ATOM 1242 C C . THR A 1 161 ? 36.073 36.974 -9.656 1.00 39.53 161 THR A C 1
ATOM 1244 O O . THR A 1 161 ? 36.330 35.970 -9.008 1.00 39.53 161 THR A O 1
ATOM 1247 N N . THR A 1 162 ? 37.010 37.781 -10.160 1.00 38.12 162 THR A N 1
ATOM 1248 C CA . THR A 1 162 ? 38.304 38.187 -9.569 1.00 38.12 162 THR A CA 1
ATOM 1249 C C . THR A 1 162 ? 39.161 37.176 -8.781 1.00 38.12 162 THR A C 1
ATOM 1251 O O . THR A 1 162 ? 38.894 36.890 -7.623 1.00 38.12 162 THR A O 1
ATOM 1254 N N . ASN A 1 163 ? 40.290 36.812 -9.404 1.00 39.41 163 ASN A N 1
ATOM 1255 C CA . ASN A 1 163 ? 41.654 36.629 -8.876 1.00 39.41 163 ASN A CA 1
ATOM 1256 C C . ASN A 1 163 ? 41.903 36.083 -7.451 1.00 39.41 163 ASN A C 1
ATOM 1258 O O . ASN A 1 163 ? 41.672 36.766 -6.457 1.00 39.41 163 ASN A O 1
ATOM 1262 N N . ASN A 1 164 ? 42.688 34.995 -7.465 1.00 40.69 164 ASN A N 1
ATOM 1263 C CA . ASN A 1 164 ? 43.889 34.695 -6.667 1.00 40.69 164 ASN A CA 1
ATOM 1264 C C . ASN A 1 164 ? 43.825 33.567 -5.617 1.00 40.69 164 ASN A C 1
ATOM 1266 O O . ASN A 1 164 ? 43.026 33.593 -4.690 1.00 40.69 164 ASN A O 1
ATOM 1270 N N . PHE A 1 165 ? 44.831 32.686 -5.756 1.00 39.97 165 PHE A N 1
ATOM 1271 C CA . PHE A 1 165 ? 45.330 31.637 -4.853 1.00 39.97 165 PHE A CA 1
ATOM 1272 C C . PHE A 1 165 ? 44.508 30.342 -4.759 1.00 39.97 165 PHE A C 1
ATOM 1274 O O . PHE A 1 165 ? 43.691 30.168 -3.869 1.00 39.97 165 PHE A O 1
ATOM 1281 N N . ASP A 1 166 ? 44.736 29.410 -5.689 1.00 36.22 166 ASP A N 1
ATOM 1282 C CA . ASP A 1 166 ? 45.600 28.241 -5.436 1.00 36.22 166 ASP A CA 1
ATOM 1283 C C . ASP A 1 166 ? 45.486 27.213 -6.572 1.00 36.22 166 ASP A C 1
ATOM 1285 O O . ASP A 1 166 ? 44.418 26.698 -6.902 1.00 36.22 166 ASP A O 1
ATOM 1289 N N . ASN A 1 167 ? 46.634 26.902 -7.174 1.00 45.22 167 ASN A N 1
ATOM 1290 C CA . ASN A 1 167 ? 46.800 25.734 -8.028 1.00 45.22 167 ASN A CA 1
ATOM 1291 C C . ASN A 1 167 ? 46.771 24.482 -7.138 1.00 45.22 167 ASN A C 1
ATOM 1293 O O . ASN A 1 167 ? 47.533 24.418 -6.176 1.00 45.22 167 ASN A O 1
ATOM 1297 N N . ASN A 1 168 ? 45.975 23.479 -7.530 1.00 42.91 168 ASN A N 1
ATOM 1298 C CA . ASN A 1 168 ? 45.827 22.132 -6.940 1.00 42.91 168 ASN A CA 1
ATOM 1299 C C . ASN A 1 168 ? 44.606 21.884 -6.042 1.00 42.91 168 ASN A C 1
ATOM 1301 O O . ASN A 1 168 ? 44.716 21.296 -4.969 1.00 42.91 168 ASN A O 1
ATOM 1305 N N . SER A 1 169 ? 43.407 22.141 -6.560 1.00 37.25 169 SER A N 1
ATOM 1306 C CA . SER A 1 169 ? 42.353 21.138 -6.393 1.00 37.25 169 SER A CA 1
ATOM 1307 C C . SER A 1 169 ? 41.605 20.968 -7.705 1.00 37.25 169 SER A C 1
ATOM 1309 O O . SER A 1 169 ? 41.156 21.924 -8.328 1.00 37.25 169 SER A O 1
ATOM 1311 N N . ASP A 1 170 ? 41.594 19.720 -8.145 1.00 40.78 170 ASP A N 1
ATOM 1312 C CA . ASP A 1 170 ? 40.790 19.151 -9.207 1.00 40.78 170 ASP A CA 1
ATOM 1313 C C . ASP A 1 170 ? 39.442 19.882 -9.303 1.00 40.78 170 ASP A C 1
ATOM 1315 O O . ASP A 1 170 ? 38.595 19.776 -8.413 1.00 40.78 170 ASP A O 1
ATOM 1319 N N . SER A 1 171 ? 39.251 20.683 -10.353 1.00 44.41 171 SER A N 1
ATOM 1320 C CA . SER A 1 171 ? 37.937 21.199 -10.708 1.00 44.41 171 SER A CA 1
ATOM 1321 C C . SER A 1 171 ? 37.098 19.979 -11.068 1.00 44.41 171 SER A C 1
ATOM 1323 O O . SER A 1 171 ? 37.080 19.593 -12.237 1.00 44.41 171 SER A O 1
ATOM 1325 N N . LEU A 1 172 ? 36.505 19.329 -10.055 1.00 50.25 172 LEU A N 1
ATOM 1326 C CA . LEU A 1 172 ? 35.709 18.114 -10.179 1.00 50.25 172 LEU A CA 1
ATOM 1327 C C . LEU A 1 172 ? 34.786 18.330 -11.371 1.00 50.25 172 LEU A C 1
ATOM 1329 O O . LEU A 1 172 ? 33.844 19.126 -11.291 1.00 50.25 172 LEU A O 1
ATOM 1333 N N . GLN A 1 173 ? 35.086 17.683 -12.499 1.00 55.50 173 GLN A N 1
ATOM 1334 C CA . GLN A 1 173 ? 34.176 17.675 -13.629 1.00 55.50 173 GLN A CA 1
ATOM 1335 C C . GLN A 1 173 ? 32.912 17.014 -13.101 1.00 55.50 173 GLN A C 1
ATOM 1337 O O . GLN A 1 173 ? 32.854 15.793 -12.957 1.00 55.50 173 GLN A O 1
ATOM 1342 N N . ARG A 1 174 ? 31.918 17.828 -12.723 1.00 65.25 174 ARG A N 1
ATOM 1343 C CA . ARG A 1 174 ? 30.621 17.316 -12.295 1.00 65.25 174 ARG A CA 1
ATOM 1344 C C . ARG A 1 174 ? 30.153 16.383 -13.393 1.00 65.25 174 ARG A C 1
ATOM 1346 O O . ARG A 1 174 ? 30.089 16.780 -14.558 1.00 65.25 174 ARG A O 1
ATOM 1353 N N . HIS A 1 175 ? 29.868 15.143 -13.003 1.00 77.69 175 HIS A N 1
ATOM 1354 C CA . HIS A 1 175 ? 29.362 14.137 -13.917 1.00 77.69 175 HIS A CA 1
ATOM 1355 C C . HIS A 1 175 ? 28.192 14.744 -14.713 1.00 77.69 175 HIS A C 1
ATOM 1357 O O . HIS A 1 175 ? 27.371 15.435 -14.105 1.00 77.69 175 HIS A O 1
ATOM 1363 N N . PRO A 1 176 ? 28.063 14.508 -16.031 1.00 79.81 176 PRO A N 1
ATOM 1364 C CA . PRO A 1 176 ? 26.999 15.113 -16.842 1.00 79.81 176 PRO A CA 1
ATOM 1365 C C . PRO A 1 176 ? 25.576 14.867 -16.309 1.00 79.81 176 PRO A C 1
ATOM 1367 O O . PRO A 1 176 ? 24.669 15.653 -16.571 1.00 79.81 176 PRO A O 1
ATOM 1370 N N . LEU A 1 177 ? 25.388 13.798 -15.525 1.00 84.69 177 LEU A N 1
ATOM 1371 C CA . LEU A 1 177 ? 24.122 13.466 -14.852 1.00 84.69 177 LEU A CA 1
ATOM 1372 C C . LEU A 1 177 ? 23.890 14.204 -13.527 1.00 84.69 177 LEU A C 1
ATOM 1374 O O . LEU A 1 177 ? 22.774 14.178 -13.016 1.00 84.69 177 LEU A O 1
ATOM 1378 N N . GLY A 1 178 ? 24.922 14.833 -12.960 1.00 86.62 178 GLY A N 1
ATOM 1379 C CA . GLY A 1 178 ? 24.897 15.446 -11.631 1.00 86.62 178 GLY A CA 1
ATOM 1380 C C . GLY A 1 178 ? 23.695 16.368 -11.434 1.00 86.62 178 GLY A C 1
ATOM 1381 O O . GLY A 1 178 ? 22.932 16.141 -10.508 1.00 86.62 178 GLY A O 1
ATOM 1382 N N . PRO A 1 179 ? 23.415 17.306 -12.351 1.00 89.12 179 PRO A N 1
ATOM 1383 C CA . PRO A 1 179 ? 22.301 18.240 -12.163 1.00 89.12 179 PRO A CA 1
ATOM 1384 C C . PRO A 1 179 ? 20.907 17.602 -12.214 1.00 89.12 179 PRO A C 1
ATOM 1386 O O . PRO A 1 179 ? 19.973 18.134 -11.618 1.00 89.12 179 PRO A O 1
ATOM 1389 N N . TYR A 1 180 ? 20.756 16.452 -12.875 1.00 91.56 180 TYR A N 1
ATOM 1390 C CA . TYR A 1 180 ? 19.512 15.681 -12.827 1.00 91.56 180 TYR A CA 1
ATOM 1391 C C . TYR A 1 180 ? 19.381 14.944 -11.486 1.00 91.56 180 TYR A C 1
ATOM 1393 O O . TYR A 1 180 ? 18.307 14.950 -10.887 1.00 91.56 180 TYR A O 1
ATOM 1401 N N . LEU A 1 181 ? 20.478 14.357 -10.990 1.00 90.94 181 LEU A N 1
ATOM 1402 C CA . LEU A 1 181 ? 20.530 13.709 -9.675 1.00 90.94 181 LEU A CA 1
ATOM 1403 C C . LEU A 1 181 ? 20.299 14.712 -8.538 1.00 90.94 181 LEU A C 1
ATOM 1405 O O . LEU A 1 181 ? 19.529 14.418 -7.629 1.00 90.94 181 LEU A O 1
ATOM 1409 N N . ASP A 1 182 ? 20.890 15.905 -8.623 1.00 90.69 182 ASP A N 1
ATOM 1410 C CA . ASP A 1 182 ? 20.698 16.997 -7.665 1.00 90.69 182 ASP A CA 1
ATOM 1411 C C . ASP A 1 182 ? 19.213 17.381 -7.577 1.00 90.69 182 ASP A C 1
ATOM 1413 O O . ASP A 1 182 ? 18.665 17.545 -6.487 1.00 90.69 182 ASP A O 1
ATOM 1417 N N . TYR A 1 183 ? 18.531 17.472 -8.725 1.00 93.38 183 TYR A N 1
ATOM 1418 C CA . TYR A 1 183 ? 17.101 17.772 -8.772 1.00 93.38 183 TYR A CA 1
ATOM 1419 C C . TYR A 1 183 ? 16.239 16.648 -8.174 1.00 93.38 183 TYR A C 1
ATOM 1421 O O . TYR A 1 183 ? 15.316 16.920 -7.405 1.00 93.38 183 TYR A O 1
ATOM 1429 N N . VAL A 1 184 ? 16.537 15.384 -8.489 1.00 92.88 184 VAL A N 1
ATOM 1430 C CA . VAL A 1 184 ? 15.835 14.223 -7.910 1.00 92.88 184 VAL A CA 1
ATOM 1431 C C . VAL A 1 184 ? 16.062 14.150 -6.393 1.00 92.88 184 VAL A C 1
ATOM 1433 O O . VAL A 1 184 ? 15.114 13.922 -5.642 1.00 92.88 184 VAL A O 1
ATOM 1436 N N . GLY A 1 185 ? 17.284 14.425 -5.927 1.00 90.88 185 GLY A N 1
ATOM 1437 C CA . GLY A 1 185 ? 17.616 14.519 -4.504 1.00 90.88 185 GLY A CA 1
ATOM 1438 C C . GLY A 1 185 ? 16.870 15.652 -3.797 1.00 90.88 185 GLY A C 1
ATOM 1439 O O . GLY A 1 185 ? 16.348 15.449 -2.702 1.00 90.88 185 GLY A O 1
ATOM 1440 N N . TYR A 1 186 ? 16.734 16.813 -4.446 1.00 92.81 186 TYR A N 1
ATOM 1441 C CA . TYR A 1 186 ? 15.903 17.914 -3.952 1.00 92.81 186 TYR A CA 1
ATOM 1442 C C . TYR A 1 186 ? 14.432 17.499 -3.782 1.00 92.81 186 TYR A C 1
ATOM 1444 O O . TYR A 1 186 ? 13.822 17.829 -2.762 1.00 92.81 186 TYR A O 1
ATOM 1452 N N . LEU A 1 187 ? 13.864 16.751 -4.740 1.00 91.00 187 LEU A N 1
ATOM 1453 C CA . LEU A 1 187 ? 12.493 16.241 -4.620 1.00 91.00 187 LEU A CA 1
ATOM 1454 C C . LEU A 1 187 ? 12.338 15.312 -3.414 1.00 91.00 187 LEU A C 1
ATOM 1456 O O . LEU A 1 187 ? 11.377 15.471 -2.669 1.00 91.00 187 LEU A O 1
ATOM 1460 N N . PHE A 1 188 ? 13.284 14.393 -3.206 1.00 88.06 188 PHE A N 1
ATOM 1461 C CA . PHE A 1 188 ? 13.265 13.469 -2.069 1.00 88.06 188 PHE A CA 1
ATOM 1462 C C . PHE A 1 188 ? 13.363 14.201 -0.722 1.00 88.06 188 PHE A C 1
ATOM 1464 O O . PHE A 1 188 ? 12.574 13.954 0.182 1.00 88.06 188 PHE A O 1
ATOM 1471 N N . GLN A 1 189 ? 14.287 15.156 -0.598 1.00 87.50 189 GLN A N 1
ATOM 1472 C CA . GLN A 1 189 ? 14.482 15.938 0.633 1.00 87.50 189 GLN A CA 1
ATOM 1473 C C . GLN A 1 189 ? 13.298 16.849 0.972 1.00 87.50 189 GLN A C 1
ATOM 1475 O O . GLN A 1 189 ? 13.149 17.266 2.117 1.00 87.50 189 GLN A O 1
ATOM 1480 N N . SER A 1 190 ? 12.468 17.171 -0.021 1.00 86.31 190 SER A N 1
ATOM 1481 C CA . SER A 1 190 ? 11.271 17.993 0.159 1.00 86.31 190 SER A CA 1
ATOM 1482 C C . SER A 1 190 ? 10.049 17.183 0.623 1.00 86.31 190 SER A C 1
ATOM 1484 O O . SER A 1 190 ? 8.963 17.752 0.721 1.00 86.31 190 SER A O 1
ATOM 1486 N N . MET A 1 191 ? 10.190 15.872 0.855 1.00 80.44 191 MET A N 1
ATOM 1487 C CA . MET A 1 191 ? 9.100 14.994 1.288 1.00 80.44 191 MET A CA 1
ATOM 1488 C C . MET A 1 191 ? 8.919 14.976 2.805 1.00 80.44 191 MET A C 1
ATOM 1490 O O . MET A 1 191 ? 9.881 15.085 3.565 1.00 80.44 191 MET A O 1
ATOM 1494 N N . ASP A 1 192 ? 7.679 14.747 3.238 1.00 75.06 192 ASP A N 1
ATOM 1495 C CA . ASP A 1 192 ? 7.372 14.464 4.639 1.00 75.06 192 ASP A CA 1
ATOM 1496 C C . ASP A 1 192 ? 7.903 13.072 5.051 1.00 75.06 192 ASP A C 1
ATOM 1498 O O . ASP A 1 192 ? 7.823 12.128 4.254 1.00 75.06 192 ASP A O 1
ATOM 1502 N N . PRO A 1 193 ? 8.412 12.904 6.288 1.00 60.72 193 PRO A N 1
ATOM 1503 C CA . PRO A 1 193 ? 8.926 11.625 6.773 1.00 60.72 193 PRO A CA 1
ATOM 1504 C C . PRO A 1 193 ? 7.841 10.535 6.828 1.00 60.72 193 PRO A C 1
ATOM 1506 O O . PRO A 1 193 ? 6.695 10.790 7.200 1.00 60.72 193 PRO A O 1
ATOM 1509 N N . ILE A 1 194 ? 8.223 9.302 6.481 1.00 55.28 194 ILE A N 1
ATOM 1510 C CA . ILE A 1 194 ? 7.330 8.133 6.444 1.00 55.28 194 ILE A CA 1
ATOM 1511 C C . ILE A 1 194 ? 7.014 7.675 7.885 1.00 55.28 194 ILE A C 1
ATOM 1513 O O . ILE A 1 194 ? 7.948 7.464 8.659 1.00 55.28 194 ILE A O 1
ATOM 1517 N N . PRO A 1 195 ? 5.738 7.484 8.274 1.00 50.44 195 PRO A N 1
ATOM 1518 C CA . PRO A 1 195 ? 5.391 6.909 9.575 1.00 50.44 195 PRO A CA 1
ATOM 1519 C C . PRO A 1 195 ? 5.789 5.421 9.667 1.00 50.44 195 PRO A C 1
ATOM 1521 O O . PRO A 1 195 ? 5.336 4.616 8.855 1.00 50.44 195 PRO A O 1
ATOM 1524 N N . GLU A 1 196 ? 6.597 5.031 10.661 1.00 44.31 196 GLU A N 1
ATOM 1525 C CA . GLU A 1 196 ? 6.907 3.619 10.967 1.00 44.31 196 GLU A CA 1
ATOM 1526 C C . GLU A 1 196 ? 5.669 2.860 11.489 1.00 44.31 196 GLU A C 1
ATOM 1528 O O . GLU A 1 196 ? 4.869 3.403 12.257 1.00 44.31 196 GLU A O 1
ATOM 1533 N N . GLN A 1 197 ? 5.501 1.592 11.083 1.00 48.50 197 GLN A N 1
ATOM 1534 C CA . GLN A 1 197 ? 4.280 0.809 11.311 1.00 48.50 197 GLN A CA 1
ATOM 1535 C C . GLN A 1 197 ? 4.551 -0.554 11.987 1.00 48.50 197 GLN A C 1
ATOM 1537 O O . GLN A 1 197 ? 5.242 -1.387 11.414 1.00 48.50 197 GLN A O 1
ATOM 1542 N N . GLU A 1 198 ? 3.911 -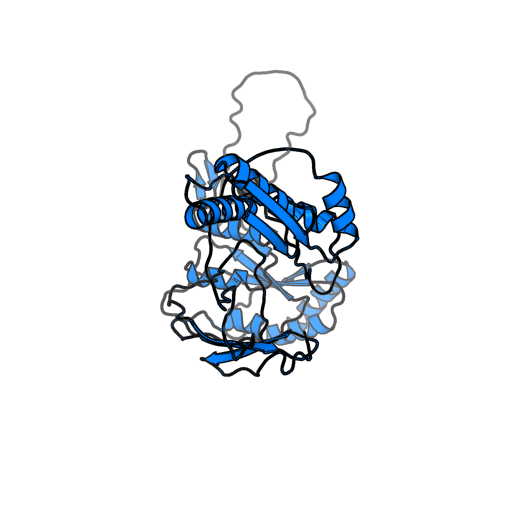0.842 13.134 1.00 40.75 198 GLU A N 1
ATOM 1543 C CA . GLU A 1 198 ? 3.880 -2.177 13.779 1.00 40.75 198 GLU A CA 1
ATOM 1544 C C . GLU A 1 198 ? 2.458 -2.544 14.256 1.00 40.75 198 GLU A C 1
ATOM 1546 O O . GLU A 1 198 ? 1.728 -1.696 14.764 1.00 40.75 198 GLU A O 1
ATOM 1551 N N . ARG A 1 199 ? 2.032 -3.808 14.100 1.00 40.84 199 ARG A N 1
ATOM 1552 C CA . ARG A 1 199 ? 0.705 -4.321 14.524 1.00 40.84 199 ARG A CA 1
ATOM 1553 C C . ARG A 1 199 ? 0.805 -5.049 15.878 1.00 40.84 199 ARG A C 1
ATOM 1555 O O . ARG A 1 199 ? 1.761 -5.783 16.081 1.00 40.84 199 ARG A O 1
ATOM 1562 N N . PHE A 1 200 ? -0.199 -4.925 16.763 1.00 44.00 200 PHE A N 1
ATOM 1563 C CA . PHE A 1 200 ? -0.200 -5.559 18.102 1.00 44.00 200 PHE A CA 1
ATOM 1564 C C . PHE A 1 200 ? -1.571 -6.134 18.522 1.00 44.00 200 PHE A C 1
ATOM 1566 O O . PHE A 1 200 ? -2.602 -5.524 18.232 1.00 44.00 200 PHE A O 1
ATOM 1573 N N . GLU A 1 201 ? -1.581 -7.243 19.282 1.00 47.84 201 GLU A N 1
ATOM 1574 C CA . GLU A 1 201 ? -2.778 -7.897 19.856 1.00 47.84 201 GLU A CA 1
ATOM 1575 C C . GLU A 1 201 ? -2.786 -7.888 21.404 1.00 47.84 201 GLU A C 1
ATOM 1577 O O . GLU A 1 201 ? -2.253 -8.789 22.050 1.00 47.84 201 GLU A O 1
ATOM 1582 N N . PRO A 1 202 ? -3.446 -6.913 22.056 1.00 46.22 202 PRO A N 1
ATOM 1583 C CA . PRO A 1 202 ? -3.361 -6.731 23.514 1.00 46.22 202 PRO A CA 1
ATOM 1584 C C . PRO A 1 202 ? -4.107 -7.786 24.354 1.00 46.22 202 PRO A C 1
ATOM 1586 O O . PRO A 1 202 ? -3.951 -7.849 25.578 1.00 46.22 202 PRO A O 1
A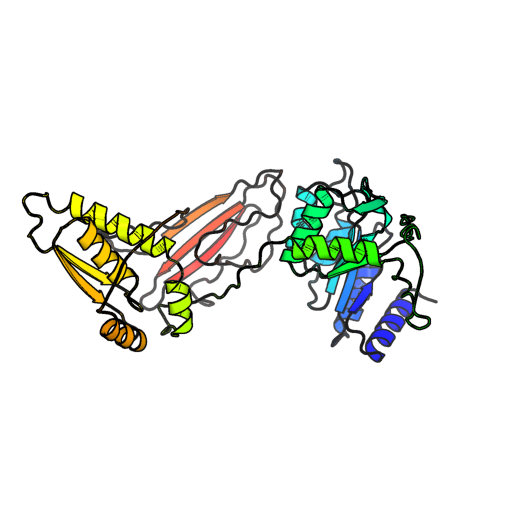TOM 1589 N N . LEU A 1 203 ? -5.009 -8.563 23.743 1.00 43.94 203 LEU A N 1
ATOM 1590 C CA . LEU A 1 203 ? -5.907 -9.459 24.479 1.00 43.94 203 LEU A CA 1
ATOM 1591 C C . LEU A 1 203 ? -5.295 -10.839 24.744 1.00 43.94 203 LEU A C 1
ATOM 1593 O O . LEU A 1 203 ? -5.544 -11.380 25.821 1.00 43.94 203 LEU A O 1
ATOM 1597 N N . MET A 1 204 ? -4.492 -11.382 23.830 1.00 41.88 204 MET A N 1
ATOM 1598 C CA . MET A 1 204 ? -3.809 -12.663 24.050 1.00 41.88 204 MET A CA 1
ATOM 1599 C C . MET A 1 204 ? -2.464 -12.476 24.750 1.00 41.88 204 MET A C 1
ATOM 1601 O O . MET A 1 204 ? -2.192 -13.192 25.710 1.00 41.88 204 MET A O 1
ATOM 1605 N N . ASP A 1 205 ? -1.716 -11.430 24.392 1.00 53.91 205 ASP A N 1
ATOM 1606 C CA . ASP A 1 205 ? -0.370 -11.210 24.918 1.00 53.91 205 ASP A CA 1
ATOM 1607 C C . ASP A 1 205 ? -0.299 -10.017 25.878 1.00 53.91 205 ASP A C 1
ATOM 1609 O O . ASP A 1 205 ? -1.059 -9.047 25.791 1.00 53.91 205 ASP A O 1
ATOM 1613 N N . ASN A 1 206 ? 0.623 -10.090 26.838 1.00 62.62 206 ASN A N 1
ATOM 1614 C CA . ASN A 1 206 ? 0.970 -8.943 27.670 1.00 62.62 206 ASN A CA 1
ATOM 1615 C C . ASN A 1 206 ? 1.897 -8.030 26.866 1.00 62.62 206 ASN A C 1
ATOM 1617 O O . ASN A 1 206 ? 3.043 -8.384 26.616 1.00 62.62 206 ASN A O 1
ATOM 1621 N N . LEU A 1 207 ? 1.404 -6.851 26.487 1.00 67.25 207 LEU A N 1
ATOM 1622 C CA . LEU A 1 207 ? 2.188 -5.889 25.712 1.00 67.25 207 LEU A CA 1
ATOM 1623 C C . LEU A 1 207 ? 3.430 -5.397 26.470 1.00 67.25 207 LEU A C 1
ATOM 1625 O O . LEU A 1 207 ? 3.395 -5.192 27.691 1.00 67.25 207 LEU A O 1
ATOM 1629 N N . GLU A 1 208 ? 4.494 -5.133 25.715 1.00 71.94 208 GLU A N 1
ATOM 1630 C CA . GLU A 1 208 ? 5.743 -4.562 26.211 1.00 71.94 208 GLU A CA 1
ATOM 1631 C C . GLU A 1 208 ? 5.629 -3.055 26.497 1.00 71.94 208 GLU A C 1
ATOM 1633 O O . GLU A 1 208 ? 4.735 -2.347 26.019 1.00 71.94 208 GLU A O 1
ATOM 1638 N N . ALA A 1 209 ? 6.561 -2.531 27.299 1.00 67.94 209 A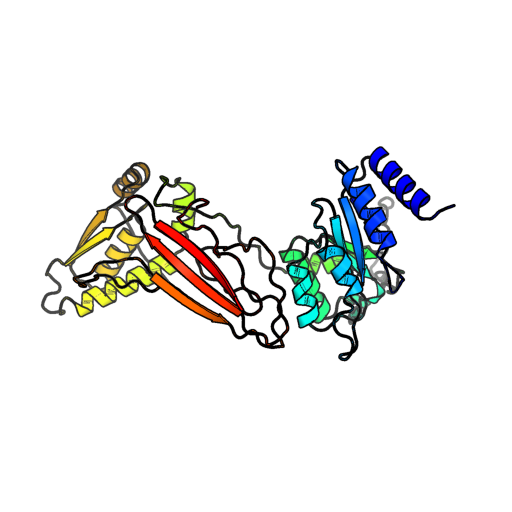LA A N 1
ATOM 1639 C CA . ALA A 1 209 ? 6.544 -1.135 27.736 1.00 67.94 209 ALA A CA 1
ATOM 1640 C C . ALA A 1 209 ? 6.637 -0.131 26.572 1.00 67.94 209 ALA A C 1
ATOM 1642 O O . ALA A 1 209 ? 5.978 0.915 26.635 1.00 67.94 209 ALA A O 1
ATOM 1643 N N . GLN A 1 210 ? 7.411 -0.465 25.531 1.00 68.25 210 GLN A N 1
ATOM 1644 C CA . GLN A 1 210 ? 7.596 0.348 24.326 1.00 68.25 210 GLN A CA 1
ATOM 1645 C C . GLN A 1 210 ? 6.288 0.477 23.534 1.00 68.25 210 GLN A C 1
ATOM 1647 O O . GLN A 1 210 ? 5.909 1.582 23.153 1.00 68.25 210 GLN A O 1
ATOM 1652 N N . THR A 1 211 ? 5.513 -0.605 23.409 1.00 62.19 211 THR A N 1
ATOM 1653 C CA . THR A 1 211 ? 4.199 -0.588 22.749 1.00 62.19 211 THR A CA 1
ATOM 1654 C C . THR A 1 211 ? 3.214 0.356 23.447 1.00 62.19 211 THR A C 1
ATOM 1656 O O . THR A 1 211 ? 2.542 1.165 22.802 1.00 62.19 211 THR A O 1
ATOM 1659 N N . TYR A 1 212 ? 3.152 0.324 24.784 1.00 65.12 212 TYR A N 1
ATOM 1660 C CA . TYR A 1 212 ? 2.317 1.270 25.535 1.00 65.12 212 TYR A CA 1
ATOM 1661 C C . TYR A 1 212 ? 2.801 2.719 25.418 1.00 65.12 212 TYR A C 1
ATOM 1663 O O . TYR A 1 212 ? 1.986 3.633 25.539 1.00 65.12 212 TYR A O 1
ATOM 1671 N N . GLU A 1 213 ? 4.105 2.949 25.244 1.00 70.38 213 GLU A N 1
ATOM 1672 C CA . GLU A 1 213 ? 4.640 4.294 25.033 1.00 70.38 213 GLU A CA 1
ATOM 1673 C C . GLU A 1 213 ? 4.183 4.855 23.687 1.00 70.38 213 GLU A C 1
ATOM 1675 O O . GLU A 1 213 ? 3.656 5.966 23.652 1.00 70.38 213 GLU A O 1
ATOM 1680 N N . THR A 1 214 ? 4.248 4.055 22.620 1.00 63.66 214 THR A N 1
ATOM 1681 C CA . THR A 1 214 ? 3.694 4.409 21.305 1.00 63.66 214 THR A CA 1
ATOM 1682 C C . THR A 1 214 ? 2.204 4.749 21.407 1.00 63.66 214 THR A C 1
ATOM 1684 O O . THR A 1 214 ? 1.781 5.817 20.965 1.00 63.66 214 THR A O 1
ATOM 1687 N N . PHE A 1 215 ? 1.404 3.924 22.096 1.00 65.88 215 PHE A N 1
ATOM 1688 C CA . PHE A 1 215 ? -0.018 4.223 22.326 1.00 65.88 215 PHE A CA 1
ATOM 1689 C C . PHE A 1 215 ? -0.273 5.436 23.222 1.00 65.88 215 PHE A C 1
ATOM 1691 O O . PHE A 1 215 ? -1.360 6.018 23.151 1.00 65.88 215 PHE A O 1
ATOM 1698 N N . GLY A 1 216 ? 0.665 5.764 24.110 1.00 59.94 216 GLY A N 1
ATOM 1699 C CA . GLY A 1 216 ? 0.595 6.888 25.041 1.00 59.94 216 GLY A CA 1
ATOM 1700 C C . GLY A 1 216 ? 0.956 8.231 24.407 1.00 59.94 216 GLY A C 1
ATOM 1701 O O . GLY A 1 216 ? 0.525 9.258 24.923 1.00 59.94 216 GLY A O 1
ATOM 1702 N N . ARG A 1 217 ? 1.699 8.225 23.292 1.00 68.81 217 ARG A N 1
ATOM 1703 C CA . ARG A 1 217 ? 2.067 9.428 22.524 1.00 68.81 217 ARG A CA 1
ATOM 1704 C C . ARG A 1 217 ? 0.916 9.991 21.683 1.00 68.81 217 ARG A C 1
ATOM 1706 O O . ARG A 1 217 ? 0.966 11.154 21.297 1.00 68.81 217 ARG A O 1
ATOM 1713 N N . ASP A 1 218 ? -0.130 9.203 21.434 1.00 62.59 218 ASP A N 1
ATOM 1714 C CA . ASP A 1 218 ? -1.346 9.651 20.748 1.00 62.59 218 ASP A CA 1
ATOM 1715 C C . ASP A 1 218 ? -2.220 10.511 21.674 1.00 62.59 218 ASP A C 1
ATOM 1717 O O . ASP A 1 218 ? -3.174 10.033 22.295 1.00 62.59 218 ASP A O 1
ATOM 1721 N N . SER A 1 219 ? -1.869 11.793 21.783 1.00 65.38 219 SER A N 1
ATOM 1722 C CA . SER A 1 219 ? -2.618 12.772 22.571 1.00 65.38 219 SER A CA 1
ATOM 1723 C C . SER A 1 219 ? -4.068 12.896 22.091 1.00 65.38 219 SER A C 1
ATOM 1725 O O . SER A 1 219 ? -4.976 12.907 22.919 1.00 65.38 219 SER A O 1
ATOM 1727 N N . LYS A 1 220 ? -4.327 12.874 20.776 1.00 65.56 220 LYS A N 1
ATOM 1728 C CA . LYS A 1 220 ? -5.668 13.110 20.203 1.00 65.56 220 LYS A CA 1
ATOM 1729 C C . LYS A 1 220 ? -6.730 12.146 20.677 1.00 65.56 220 LYS A C 1
ATOM 1731 O O . LYS A 1 220 ? -7.857 12.568 20.950 1.00 65.56 220 LYS A O 1
ATOM 1736 N N . LYS A 1 221 ? -6.378 10.872 20.807 1.00 67.88 221 LYS A N 1
ATOM 1737 C CA . LYS A 1 221 ? -7.271 9.862 21.370 1.00 67.88 221 LYS A CA 1
ATOM 1738 C C . LYS A 1 221 ? -7.700 10.232 22.791 1.00 67.88 221 LYS A C 1
ATOM 1740 O O . LYS A 1 221 ? -8.894 10.302 23.066 1.00 67.88 221 LYS A O 1
ATOM 1745 N N . TYR A 1 222 ? -6.751 10.504 23.688 1.00 69.56 222 TYR A N 1
ATOM 1746 C CA . TYR A 1 222 ? -7.056 10.794 25.099 1.00 69.56 222 TYR A CA 1
ATOM 1747 C C . TYR A 1 222 ? -7.741 12.158 25.291 1.00 69.56 222 TYR A C 1
ATOM 1749 O O . TYR A 1 222 ? -8.639 12.253 26.121 1.00 69.56 222 TYR A O 1
ATOM 1757 N N . ILE A 1 223 ? -7.401 13.126 24.431 1.00 75.31 223 ILE A N 1
ATOM 1758 C CA . ILE A 1 223 ? -8.262 14.191 23.887 1.00 75.31 223 ILE A CA 1
ATOM 1759 C C . ILE A 1 223 ? -9.768 13.943 23.998 1.00 75.31 223 ILE A C 1
ATOM 1761 O O . ILE A 1 223 ? -10.483 14.367 24.907 1.00 75.31 223 ILE A O 1
ATOM 1765 N N . GLN A 1 224 ? -10.218 13.201 22.994 1.00 68.50 224 GLN A N 1
ATOM 1766 C CA . GLN A 1 224 ? -11.612 12.858 22.763 1.00 68.50 224 GLN A CA 1
ATOM 1767 C C . GLN A 1 224 ? -12.231 12.143 23.961 1.00 68.50 224 GLN A C 1
ATOM 1769 O O . GLN A 1 224 ? -13.352 12.455 24.357 1.00 68.50 224 GLN A O 1
ATOM 1774 N N . TYR A 1 225 ? -11.493 11.214 24.577 1.00 76.38 225 TYR A N 1
ATOM 1775 C CA . TYR A 1 225 ? -11.974 10.522 25.773 1.00 76.38 225 TYR A CA 1
ATOM 1776 C C . TYR A 1 225 ? -12.231 11.486 26.930 1.00 76.38 225 TYR A C 1
ATOM 1778 O O . TYR A 1 225 ? -13.280 11.384 27.560 1.00 76.38 225 TYR A O 1
ATOM 1786 N N . GLN A 1 226 ? -11.329 12.437 27.183 1.00 79.25 226 GLN A N 1
ATOM 1787 C CA . GLN A 1 226 ? -11.528 13.459 28.206 1.00 79.25 226 GLN A CA 1
ATOM 1788 C C . GLN A 1 226 ? -12.804 14.263 27.930 1.00 79.25 226 GLN A C 1
ATOM 1790 O O . GLN A 1 226 ? -13.675 14.321 28.794 1.00 79.25 226 GLN A O 1
ATOM 1795 N N . ARG A 1 227 ? -12.974 14.813 26.717 1.00 77.50 227 ARG A N 1
ATOM 1796 C CA . ARG A 1 227 ? -14.171 15.610 26.379 1.00 77.50 227 ARG A CA 1
ATOM 1797 C C . ARG A 1 227 ? -15.464 14.811 26.483 1.00 77.50 227 ARG A C 1
ATOM 1799 O O . ARG A 1 227 ? -16.473 15.343 26.946 1.00 77.50 227 ARG A O 1
ATOM 1806 N N . ALA A 1 228 ? -15.442 13.551 26.055 1.00 72.50 228 ALA A N 1
ATOM 1807 C CA . ALA A 1 228 ? -16.588 12.656 26.165 1.00 72.50 228 ALA A CA 1
ATOM 1808 C C . ALA A 1 228 ? -16.964 12.402 27.634 1.00 72.50 228 ALA A C 1
ATOM 1810 O O . ALA A 1 228 ? -18.145 12.446 27.970 1.00 72.50 228 ALA A O 1
ATOM 1811 N N . ILE A 1 229 ? -15.973 12.197 28.510 1.00 78.62 229 ILE A N 1
ATOM 1812 C CA . ILE A 1 229 ? -16.191 12.028 29.954 1.00 78.62 229 ILE A CA 1
ATOM 1813 C C . ILE A 1 229 ? -16.729 13.322 30.573 1.00 78.62 229 ILE A C 1
ATOM 1815 O O . ILE A 1 229 ? -17.706 13.252 31.313 1.00 78.62 229 ILE A O 1
ATOM 1819 N N . SER A 1 230 ? -16.164 14.489 30.238 1.00 82.38 230 SER A N 1
ATOM 1820 C CA . SER A 1 230 ? -16.640 15.786 30.744 1.00 82.38 230 SER A CA 1
ATOM 1821 C C . SER A 1 230 ? -18.119 16.003 30.418 1.00 82.38 230 SER A C 1
ATOM 1823 O O . SER A 1 230 ? -18.910 16.312 31.305 1.00 82.38 230 SER A O 1
ATOM 1825 N N . LYS A 1 231 ? -18.524 15.764 29.163 1.00 79.88 231 LYS A N 1
ATOM 1826 C CA . LYS A 1 231 ? -19.936 15.865 28.756 1.00 79.88 231 LYS A CA 1
ATOM 1827 C C . LYS A 1 231 ? -20.822 14.865 29.497 1.00 79.88 231 LYS A C 1
ATOM 1829 O O . LYS A 1 231 ? -21.863 15.246 30.011 1.00 79.88 231 LYS A O 1
ATOM 1834 N N . ALA A 1 232 ? -20.383 13.611 29.614 1.00 77.19 232 ALA A N 1
ATOM 1835 C CA . ALA A 1 232 ? -21.145 12.586 30.321 1.00 77.19 232 ALA A CA 1
ATOM 1836 C C . ALA A 1 232 ? -21.326 12.889 31.821 1.00 77.19 232 ALA A C 1
ATOM 1838 O O . ALA A 1 232 ? -22.326 12.466 32.397 1.00 77.19 232 ALA A O 1
ATOM 1839 N N . LEU A 1 233 ? -20.380 13.590 32.459 1.00 77.50 233 LEU A N 1
ATOM 1840 C CA . LEU A 1 233 ? -20.513 14.040 33.848 1.00 77.50 233 LEU A CA 1
ATOM 1841 C C . LEU A 1 233 ? -21.588 15.123 33.980 1.00 77.50 233 LEU A C 1
ATOM 1843 O O . LEU A 1 233 ? -22.484 14.960 34.806 1.00 77.50 233 LEU A O 1
ATOM 1847 N N . LEU A 1 234 ? -21.537 16.150 33.125 1.00 82.56 234 LEU A N 1
ATOM 1848 C CA . LEU A 1 234 ? -22.515 17.246 33.102 1.00 82.56 234 LEU A CA 1
ATOM 1849 C C . LEU A 1 234 ? -23.936 16.756 32.782 1.00 82.56 234 LEU A C 1
ATOM 1851 O O . LEU A 1 234 ? -24.902 17.210 33.384 1.00 82.56 234 LEU A O 1
ATOM 1855 N N . ASP A 1 235 ? -24.070 15.791 31.869 1.00 82.06 235 ASP A N 1
ATOM 1856 C CA . ASP A 1 235 ? -25.375 15.219 31.512 1.00 82.06 235 ASP A CA 1
ATOM 1857 C C . ASP A 1 235 ? -25.965 14.350 32.639 1.00 82.06 235 ASP A C 1
ATOM 1859 O O . ASP A 1 235 ? -27.177 14.138 32.706 1.00 82.06 235 ASP A O 1
ATOM 1863 N N . ARG A 1 236 ? -25.112 13.782 33.501 1.00 75.31 236 ARG A N 1
ATOM 1864 C CA . ARG A 1 236 ? -25.510 12.792 34.511 1.00 75.31 236 ARG A CA 1
ATOM 1865 C C . ARG A 1 236 ? -25.786 13.402 35.880 1.00 75.31 236 ARG A C 1
ATOM 1867 O O . ARG A 1 236 ? -26.628 12.862 36.597 1.00 75.31 236 ARG A O 1
ATOM 1874 N N . VAL A 1 237 ? -25.050 14.440 36.264 1.00 77.25 237 VAL A N 1
ATOM 1875 C CA . VAL A 1 237 ? -25.150 15.085 37.576 1.00 77.25 237 VAL A CA 1
ATOM 1876 C C . VAL A 1 237 ? -25.462 16.566 37.347 1.00 77.25 237 VAL A C 1
ATOM 1878 O O . VAL A 1 237 ? -24.639 17.256 36.755 1.00 77.25 237 VAL A O 1
ATOM 1881 N N . PRO A 1 238 ? -26.636 17.063 37.775 1.00 80.94 238 PRO A N 1
ATOM 1882 C CA . PRO A 1 238 ? -26.941 18.490 37.726 1.00 80.94 238 PRO A CA 1
ATOM 1883 C C . PRO A 1 238 ? -25.965 19.297 38.591 1.00 80.94 238 PRO A C 1
ATOM 1885 O O . PRO A 1 238 ? -25.512 18.806 39.625 1.00 80.94 238 PRO A O 1
ATOM 1888 N N . ASP A 1 239 ? -25.723 20.561 38.236 1.00 80.19 239 ASP A N 1
ATOM 1889 C CA . ASP A 1 239 ? -24.753 21.426 38.934 1.00 80.19 239 ASP A CA 1
ATOM 1890 C C . ASP A 1 239 ? -25.019 21.553 40.449 1.00 80.19 239 ASP A C 1
ATOM 1892 O O . ASP A 1 239 ? -24.086 21.652 41.248 1.00 80.19 239 ASP A O 1
ATOM 1896 N N . GLU A 1 240 ? -26.287 21.485 40.870 1.00 81.44 240 GLU A N 1
ATOM 1897 C CA . GLU A 1 240 ? -26.700 21.522 42.283 1.00 81.44 240 GLU A CA 1
ATOM 1898 C C . GLU A 1 240 ? -26.183 20.316 43.096 1.00 81.44 240 GLU A C 1
ATOM 1900 O O . GLU A 1 240 ? -25.995 20.405 44.311 1.00 81.44 240 GLU A O 1
ATOM 1905 N N . GLU A 1 241 ? -25.888 19.200 42.425 1.00 81.19 241 GLU A N 1
ATOM 1906 C CA . GLU A 1 241 ? -25.410 17.947 43.011 1.00 81.19 241 GLU A CA 1
ATOM 1907 C C . GLU A 1 241 ? -23.943 17.647 42.664 1.00 81.19 241 GLU A C 1
ATOM 1909 O O . GLU A 1 241 ? -23.479 16.530 42.888 1.00 81.19 241 GLU A O 1
ATOM 1914 N N . ALA A 1 242 ? -23.157 18.626 42.200 1.00 73.00 242 ALA A N 1
ATOM 1915 C CA . ALA A 1 242 ? -21.758 18.421 41.787 1.00 73.00 242 ALA A CA 1
ATOM 1916 C C . ALA A 1 242 ? -20.850 17.793 42.878 1.00 73.00 242 ALA A C 1
ATOM 1918 O O . ALA A 1 242 ? -19.798 17.213 42.591 1.00 73.00 242 ALA A O 1
ATOM 1919 N N . SER A 1 243 ? -21.270 17.862 44.149 1.00 73.62 243 SER A N 1
ATOM 1920 C CA . SER A 1 243 ? -20.608 17.200 45.283 1.00 73.62 243 SER A CA 1
ATOM 1921 C C . SER A 1 243 ? -20.853 15.685 45.374 1.00 73.62 243 SER A C 1
ATOM 1923 O O . SER A 1 243 ? -20.144 15.016 46.135 1.00 73.62 243 SER A O 1
ATOM 1925 N N . ALA A 1 244 ? -21.825 15.139 44.640 1.00 72.00 244 ALA A N 1
ATOM 1926 C CA . ALA A 1 244 ? -22.105 13.712 44.564 1.00 72.00 244 ALA A CA 1
ATOM 1927 C C . ALA A 1 244 ? -20.982 12.987 43.808 1.00 72.00 244 ALA A C 1
ATOM 1929 O O . ALA A 1 244 ? -20.547 13.395 42.733 1.00 72.00 244 ALA A O 1
ATOM 1930 N N . VAL A 1 245 ? -20.484 11.892 44.387 1.00 69.94 245 VAL A N 1
ATOM 1931 C CA . VAL A 1 245 ? -19.362 11.144 43.810 1.00 69.94 245 VAL A CA 1
ATOM 1932 C C . VAL A 1 245 ? -19.870 10.197 42.726 1.00 69.94 245 VAL A C 1
ATOM 1934 O O . VAL A 1 245 ? -20.549 9.213 43.024 1.00 69.94 245 VAL A O 1
ATOM 1937 N N . THR A 1 246 ? -19.471 10.433 41.478 1.00 68.50 246 THR A N 1
ATOM 1938 C CA . THR A 1 246 ? -19.669 9.482 40.377 1.00 68.50 246 THR A CA 1
ATOM 1939 C C . THR A 1 246 ? -18.535 8.459 40.360 1.00 68.50 246 THR A C 1
ATOM 1941 O O . THR A 1 246 ? -17.364 8.806 40.497 1.00 68.50 246 THR A O 1
ATOM 1944 N N . VAL A 1 247 ? -18.858 7.176 40.193 1.00 66.88 247 VAL A N 1
ATOM 1945 C CA . VAL A 1 247 ? -17.854 6.110 40.055 1.00 66.88 247 VAL A CA 1
ATOM 1946 C C . VAL A 1 247 ? -17.610 5.829 38.573 1.00 66.88 247 VAL A C 1
ATOM 1948 O O . VAL A 1 247 ? -18.551 5.519 37.847 1.00 66.88 247 VAL A O 1
ATOM 1951 N N . LEU A 1 248 ? -16.351 5.892 38.134 1.00 63.34 248 LEU A N 1
ATOM 1952 C CA . LEU A 1 248 ? -15.927 5.572 36.768 1.00 63.34 248 LEU A CA 1
ATOM 1953 C C . LEU A 1 248 ? -14.936 4.406 36.785 1.00 63.34 248 LEU A C 1
ATOM 1955 O O . LEU A 1 248 ? -14.000 4.391 37.580 1.00 63.34 248 LEU A O 1
ATOM 1959 N N . MET A 1 249 ? -15.110 3.438 35.888 1.00 61.56 249 MET A N 1
ATOM 1960 C CA . MET A 1 249 ? -14.187 2.312 35.736 1.00 61.56 249 MET A CA 1
ATOM 1961 C C . MET A 1 249 ? -13.515 2.367 34.364 1.00 61.56 249 MET A C 1
ATOM 1963 O O . MET A 1 249 ? -14.187 2.297 33.338 1.00 61.56 249 MET A O 1
ATOM 1967 N N . VAL A 1 250 ? -12.187 2.455 34.339 1.00 67.94 250 VAL A N 1
ATOM 1968 C CA . VAL A 1 250 ? -11.384 2.344 33.116 1.00 67.94 250 VAL A CA 1
ATOM 1969 C C . VAL A 1 250 ? -10.984 0.881 32.950 1.00 67.94 250 VAL A C 1
ATOM 1971 O O . VAL A 1 250 ? -10.101 0.398 33.656 1.00 67.94 250 VAL A O 1
ATOM 1974 N N . VAL A 1 251 ? -11.646 0.165 32.039 1.00 64.44 251 VAL A N 1
ATOM 1975 C CA . VAL A 1 251 ? -11.394 -1.262 31.775 1.00 64.44 251 VAL A CA 1
ATOM 1976 C C . VAL A 1 251 ? -10.376 -1.410 30.643 1.00 64.44 251 VAL A C 1
ATOM 1978 O O . VAL A 1 251 ? -10.648 -1.007 29.517 1.00 64.44 251 VAL A O 1
ATOM 1981 N N . GLY A 1 252 ? -9.201 -1.968 30.948 1.00 68.19 252 GLY A N 1
ATOM 1982 C CA . GLY A 1 252 ? -8.016 -1.935 30.080 1.00 68.19 252 GLY A CA 1
ATOM 1983 C C . GLY A 1 252 ? -7.199 -0.653 30.269 1.00 68.19 252 GLY A C 1
ATOM 1984 O O . GLY A 1 252 ? -6.924 0.066 29.310 1.00 68.19 252 GLY A O 1
ATOM 1985 N N . ALA A 1 253 ? -6.867 -0.312 31.518 1.00 67.00 253 ALA A N 1
ATOM 1986 C CA . ALA A 1 253 ? -6.250 0.972 31.862 1.00 67.00 253 ALA A CA 1
ATOM 1987 C C . ALA A 1 253 ? -4.810 1.166 31.339 1.00 67.00 253 ALA A C 1
ATOM 1989 O O . ALA A 1 253 ? -4.316 2.302 31.304 1.00 67.00 253 ALA A O 1
ATOM 1990 N N . GLY A 1 254 ? -4.128 0.095 30.928 1.00 76.25 254 GLY A N 1
ATOM 1991 C CA . GLY A 1 254 ? -2.756 0.107 30.436 1.00 76.25 254 GLY A CA 1
ATOM 1992 C C . GLY A 1 254 ? -1.814 0.819 31.404 1.00 76.25 254 GLY A C 1
ATOM 1993 O O . GLY A 1 254 ? -1.841 0.591 32.608 1.00 76.25 254 GLY A O 1
ATOM 1994 N N . ARG A 1 255 ? -0.999 1.747 30.886 1.00 77.06 255 ARG A N 1
ATOM 1995 C CA . ARG A 1 255 ? -0.100 2.599 31.692 1.00 77.06 255 ARG A CA 1
ATOM 1996 C C . ARG A 1 255 ? -0.754 3.905 32.186 1.00 77.06 255 ARG A C 1
ATOM 1998 O O . ARG A 1 255 ? -0.026 4.846 32.516 1.00 77.06 255 ARG A O 1
ATOM 2005 N N . GLY A 1 256 ? -2.088 3.991 32.192 1.00 76.31 256 GLY A N 1
ATOM 2006 C CA . GLY A 1 256 ? -2.877 5.065 32.817 1.00 76.31 256 GLY A CA 1
ATOM 2007 C C . GLY A 1 256 ? -3.294 6.307 32.011 1.00 76.31 256 GLY A C 1
ATOM 2008 O O . GLY A 1 256 ? -3.825 7.219 32.643 1.00 76.31 256 GLY A O 1
ATOM 2009 N N . PRO A 1 257 ? -3.120 6.430 30.680 1.00 80.50 257 PRO A N 1
ATOM 2010 C CA . PRO A 1 257 ? -3.484 7.671 29.989 1.00 80.50 257 PRO A CA 1
ATOM 2011 C C . PRO A 1 257 ? -5.001 7.959 29.996 1.00 80.50 257 PRO A C 1
ATOM 2013 O O . PRO A 1 257 ? -5.387 9.113 30.153 1.00 80.50 257 PRO A O 1
ATOM 2016 N N . LEU A 1 258 ? -5.868 6.936 29.939 1.00 77.88 258 LEU A N 1
ATOM 2017 C CA . LEU A 1 258 ? -7.325 7.114 30.099 1.00 77.88 258 LEU A CA 1
ATOM 2018 C C . LEU A 1 258 ? -7.737 7.456 31.535 1.00 77.88 258 LEU A C 1
ATOM 2020 O O . LEU A 1 258 ? -8.676 8.220 31.745 1.00 77.88 258 LEU A O 1
ATOM 2024 N N . VAL A 1 259 ? -7.020 6.920 32.528 1.00 76.81 259 VAL A N 1
ATOM 2025 C CA . VAL A 1 259 ? -7.220 7.282 33.940 1.00 76.81 259 VAL A CA 1
ATOM 2026 C C . VAL A 1 259 ? -6.921 8.767 34.126 1.00 76.81 259 VAL A C 1
ATOM 2028 O O . VAL A 1 259 ? -7.729 9.487 34.703 1.00 76.81 259 VAL A O 1
ATOM 2031 N N . ARG A 1 260 ? -5.810 9.248 33.555 1.00 82.38 260 ARG A N 1
ATOM 2032 C CA . ARG A 1 260 ? -5.447 10.668 33.569 1.00 82.38 260 ARG A CA 1
ATOM 2033 C C . ARG A 1 260 ? -6.492 11.539 32.867 1.00 82.38 260 ARG A C 1
ATOM 2035 O O . ARG A 1 260 ? -6.929 12.519 33.456 1.00 82.38 260 ARG A O 1
ATOM 2042 N N . ALA A 1 261 ? -6.926 11.159 31.664 1.00 80.69 261 ALA A N 1
ATOM 2043 C CA . ALA A 1 261 ? -7.976 11.873 30.931 1.00 80.69 261 ALA A CA 1
ATOM 2044 C C . ALA A 1 261 ? -9.276 11.994 31.752 1.00 80.69 261 ALA A C 1
ATOM 2046 O O . ALA A 1 261 ? -9.913 13.041 31.760 1.00 80.69 261 ALA A O 1
ATOM 2047 N N . SER A 1 262 ? -9.633 10.951 32.506 1.00 78.00 262 SER A N 1
ATOM 2048 C CA . SER A 1 262 ? -10.811 10.957 33.384 1.00 78.00 262 SER A CA 1
ATOM 2049 C C . SER A 1 262 ? -10.682 11.939 34.556 1.00 78.00 262 SER A C 1
ATOM 2051 O O . SER A 1 262 ? -11.644 12.619 34.908 1.00 78.00 262 SER A O 1
ATOM 2053 N N . LEU A 1 263 ? -9.494 12.023 35.165 1.00 79.88 263 LEU A N 1
ATOM 2054 C CA . LEU A 1 263 ? -9.222 12.961 36.258 1.00 79.88 263 LEU A CA 1
ATOM 2055 C C . LEU A 1 263 ? -9.208 14.413 35.759 1.00 79.88 263 LEU A C 1
ATOM 2057 O O . LEU A 1 263 ? -9.812 15.272 36.387 1.00 79.88 263 LEU A O 1
ATOM 2061 N N . GLN A 1 264 ? -8.620 14.672 34.590 1.00 83.12 264 GLN A N 1
ATOM 2062 C CA . GLN A 1 264 ? -8.632 16.007 33.976 1.00 83.12 264 GLN A CA 1
ATOM 2063 C C . GLN A 1 264 ? -10.058 16.463 33.621 1.00 83.12 264 GLN A C 1
ATOM 2065 O O . GLN A 1 264 ? -10.419 17.606 33.880 1.00 83.12 264 GLN A O 1
ATOM 2070 N N . ALA A 1 265 ? -10.912 15.560 33.123 1.00 80.81 265 ALA A N 1
ATOM 2071 C CA . ALA A 1 265 ? -12.330 15.856 32.885 1.00 80.81 265 ALA A CA 1
ATOM 2072 C C . ALA A 1 265 ? -13.078 16.279 34.167 1.00 80.81 265 ALA A C 1
ATOM 2074 O O . ALA A 1 265 ? -14.006 17.087 34.133 1.00 80.81 265 ALA A O 1
ATOM 2075 N N . THR A 1 266 ? -12.663 15.737 35.311 1.00 78.81 266 THR A N 1
ATOM 2076 C CA . THR A 1 266 ? -13.224 16.051 36.633 1.00 78.81 266 THR A CA 1
ATOM 2077 C C . THR A 1 266 ? -12.794 17.448 37.091 1.00 78.81 266 THR A C 1
ATOM 2079 O O . THR A 1 266 ? -13.623 18.225 37.555 1.00 78.81 266 THR A O 1
ATOM 2082 N N . GLU A 1 267 ? -11.516 17.799 36.899 1.00 82.88 267 GLU A N 1
ATOM 2083 C CA . GLU A 1 267 ? -10.988 19.145 37.181 1.00 82.88 267 GLU A CA 1
ATOM 2084 C C . GLU A 1 267 ? -11.685 20.224 36.337 1.00 82.88 267 GLU A C 1
ATOM 2086 O O . GLU A 1 267 ? -11.997 21.295 36.850 1.00 82.88 267 GLU A O 1
ATOM 2091 N N . GLU A 1 268 ? -11.986 19.931 35.069 1.00 84.56 268 GLU A N 1
ATOM 2092 C CA . GLU A 1 268 ? -12.669 20.863 34.160 1.00 84.56 268 GLU A CA 1
ATOM 2093 C C . GLU A 1 268 ? -14.143 21.083 34.485 1.00 84.56 268 GLU A C 1
ATOM 2095 O O . GLU A 1 268 ? -14.658 22.184 34.309 1.00 84.56 268 GLU A O 1
ATOM 2100 N N . THR A 1 269 ? -14.836 20.031 34.919 1.00 83.38 269 THR A N 1
ATOM 2101 C CA . THR A 1 269 ? -16.282 20.082 35.180 1.00 83.38 269 THR A CA 1
ATOM 2102 C C . THR A 1 269 ? -16.617 20.427 36.627 1.00 83.38 269 THR A C 1
ATOM 2104 O O . THR A 1 269 ? -17.775 20.703 36.921 1.00 83.38 269 THR A O 1
ATOM 2107 N N . GLY A 1 270 ? -15.651 20.367 37.550 1.00 81.44 270 GLY A N 1
ATOM 2108 C CA . GLY A 1 270 ? -15.863 20.603 38.985 1.00 81.44 270 GLY A CA 1
ATOM 2109 C C . GLY A 1 270 ? -16.653 19.506 39.715 1.00 81.44 270 GLY A C 1
ATOM 2110 O O . GLY A 1 270 ? -16.903 19.625 40.915 1.00 81.44 270 GLY A O 1
ATOM 2111 N N . HIS A 1 271 ? -17.035 18.434 39.019 1.00 79.56 271 HIS A N 1
ATOM 2112 C CA . HIS A 1 271 ? -17.773 17.302 39.580 1.00 79.56 271 HIS A CA 1
ATOM 2113 C C . HIS A 1 271 ? -16.841 16.373 40.364 1.00 79.56 271 HIS A C 1
ATOM 2115 O O . HIS A 1 271 ? -15.637 16.389 40.149 1.00 79.56 271 HIS A O 1
ATOM 2121 N N . LYS A 1 272 ? -17.350 15.532 41.275 1.00 74.31 272 LYS A N 1
ATOM 2122 C CA . LYS A 1 272 ? -16.506 14.544 41.979 1.00 74.31 272 LYS A CA 1
ATOM 2123 C C . LYS A 1 272 ? -16.522 13.179 41.298 1.00 74.31 272 LYS A C 1
ATOM 2125 O O . LYS A 1 272 ? -17.578 12.581 41.099 1.00 74.31 272 LYS A O 1
ATOM 2130 N N . LEU A 1 273 ? -15.333 12.632 41.043 1.00 70.69 273 LEU A N 1
ATOM 2131 C CA . LEU A 1 273 ? -15.154 11.320 40.422 1.00 70.69 273 LEU A CA 1
ATOM 2132 C C . LEU A 1 273 ? -14.300 10.386 41.289 1.00 70.69 273 LEU A C 1
ATOM 2134 O O . LEU A 1 273 ? -13.246 10.767 41.795 1.00 70.69 273 LEU A O 1
ATOM 2138 N N . LYS A 1 274 ? -14.724 9.126 41.408 1.00 67.06 274 LYS A N 1
ATOM 2139 C CA . LYS A 1 274 ? -13.920 8.019 41.938 1.00 67.06 274 LYS A CA 1
ATOM 2140 C C . LYS A 1 274 ? -13.578 7.061 40.801 1.00 67.06 274 LYS A C 1
ATOM 2142 O O . LYS A 1 274 ? -14.461 6.376 40.288 1.00 67.06 274 LYS A O 1
ATOM 2147 N N . VAL A 1 275 ? -12.302 7.005 40.419 1.00 66.00 275 VAL A N 1
ATOM 2148 C CA . VAL A 1 275 ? -11.836 6.200 39.279 1.00 66.00 275 VAL A CA 1
ATOM 2149 C C . VAL A 1 275 ? -11.269 4.858 39.742 1.00 66.00 275 VAL A C 1
ATOM 2151 O O . VAL A 1 275 ? -10.392 4.812 40.600 1.00 66.00 275 VAL A O 1
ATOM 2154 N N . TYR A 1 276 ? -11.725 3.766 39.130 1.00 61.25 276 TYR A N 1
ATOM 2155 C CA . TYR A 1 276 ? -11.119 2.439 39.237 1.00 61.25 276 TYR A CA 1
ATOM 2156 C C . TYR A 1 276 ? -10.422 2.089 37.922 1.00 61.25 276 TYR A C 1
ATOM 2158 O O . TYR A 1 276 ? -11.056 2.036 36.872 1.00 61.25 276 TYR A O 1
ATOM 2166 N N . ALA A 1 277 ? -9.120 1.829 37.974 1.00 64.56 277 ALA A N 1
ATOM 2167 C CA . ALA A 1 277 ? -8.346 1.362 36.830 1.00 64.56 277 ALA A CA 1
ATOM 2168 C C . ALA A 1 277 ? -8.265 -0.170 36.858 1.00 64.56 277 ALA A C 1
ATOM 2170 O O . ALA A 1 277 ? -7.683 -0.738 37.779 1.00 64.56 277 ALA A O 1
ATOM 2171 N N . VAL A 1 278 ? -8.851 -0.839 35.865 1.00 63.47 278 VAL A N 1
ATOM 2172 C CA . VAL A 1 278 ? -8.824 -2.301 35.731 1.00 63.47 278 VAL A CA 1
ATOM 2173 C C . VAL A 1 278 ? -7.861 -2.658 34.604 1.00 63.47 278 VAL A C 1
ATOM 2175 O O . VAL A 1 278 ? -8.068 -2.261 33.461 1.00 63.47 278 VAL A O 1
ATOM 2178 N N . GLU A 1 279 ? -6.802 -3.400 34.908 1.00 72.56 279 GLU A N 1
ATOM 2179 C CA . GLU A 1 279 ? -5.796 -3.838 33.936 1.00 72.56 279 GLU A CA 1
ATOM 2180 C C . GLU A 1 279 ? -5.396 -5.286 34.237 1.00 72.56 279 GLU A C 1
ATOM 2182 O O . GLU A 1 279 ? -5.191 -5.640 35.398 1.00 72.56 279 GLU A O 1
ATOM 2187 N N . LYS A 1 280 ? -5.311 -6.122 33.195 1.00 70.38 280 LYS A N 1
ATOM 2188 C CA . LYS A 1 280 ? -4.926 -7.534 33.323 1.00 70.38 280 LYS A CA 1
ATOM 2189 C C . LYS A 1 280 ? -3.410 -7.724 33.298 1.00 70.38 280 LYS A C 1
ATOM 2191 O O . LYS A 1 280 ? -2.916 -8.678 33.887 1.00 70.38 280 LYS A O 1
ATOM 2196 N N . ASN A 1 281 ? -2.680 -6.851 32.599 1.00 70.56 281 ASN A N 1
ATOM 2197 C CA . ASN A 1 281 ? -1.242 -6.975 32.411 1.00 70.56 281 ASN A CA 1
ATOM 2198 C C . ASN A 1 281 ? -0.519 -6.555 33.705 1.00 70.56 281 ASN A C 1
ATOM 2200 O O . ASN A 1 281 ? -0.492 -5.358 34.020 1.00 70.56 281 ASN A O 1
ATOM 2204 N N . PRO A 1 282 ? 0.109 -7.491 34.443 1.00 68.50 282 PRO A N 1
ATOM 2205 C CA . PRO A 1 282 ? 0.723 -7.189 35.735 1.00 68.50 282 PRO A CA 1
ATOM 2206 C C . PRO A 1 282 ? 1.852 -6.152 35.621 1.00 68.50 282 PRO A C 1
ATOM 2208 O O . PRO A 1 282 ? 2.043 -5.349 36.532 1.00 68.50 282 PRO A O 1
ATOM 2211 N N . ASN A 1 283 ? 2.542 -6.087 34.478 1.00 72.31 283 ASN A N 1
ATOM 2212 C CA . ASN A 1 283 ? 3.619 -5.121 34.240 1.00 72.31 283 ASN A CA 1
ATOM 2213 C C . ASN A 1 283 ? 3.085 -3.684 34.103 1.00 72.31 283 ASN A C 1
ATOM 2215 O O . ASN A 1 283 ? 3.702 -2.720 34.564 1.00 72.31 283 ASN A O 1
ATOM 2219 N N . ALA A 1 284 ? 1.907 -3.525 33.497 1.00 63.94 284 ALA A N 1
ATOM 2220 C CA . ALA A 1 284 ? 1.256 -2.227 33.356 1.00 63.94 284 ALA A CA 1
ATOM 2221 C C . ALA A 1 284 ? 0.696 -1.722 34.701 1.00 63.94 284 ALA A C 1
ATOM 2223 O O . ALA A 1 284 ? 0.779 -0.524 34.990 1.00 63.94 284 ALA A O 1
ATOM 2224 N N . VAL A 1 285 ? 0.233 -2.634 35.567 1.00 68.56 285 VAL A N 1
ATOM 2225 C CA . VAL A 1 285 ? -0.262 -2.328 36.925 1.00 68.56 285 VAL A CA 1
ATOM 2226 C C . VAL A 1 285 ? 0.807 -1.665 37.801 1.00 68.56 285 VAL A C 1
ATOM 2228 O O . VAL A 1 285 ? 0.489 -0.737 38.552 1.00 68.56 285 VAL A O 1
ATOM 2231 N N . VAL A 1 286 ? 2.079 -2.057 37.660 1.00 71.00 286 VAL A N 1
ATOM 2232 C CA . VAL A 1 286 ? 3.205 -1.402 38.356 1.00 71.00 286 VAL A CA 1
ATOM 2233 C C . VAL A 1 286 ? 3.307 0.074 37.958 1.00 71.00 286 VAL A C 1
ATOM 2235 O O . VAL A 1 286 ? 3.454 0.948 38.811 1.00 71.00 286 VAL A O 1
ATOM 2238 N N . THR A 1 287 ? 3.151 0.382 36.665 1.00 68.69 287 THR A N 1
ATOM 2239 C CA . THR A 1 287 ? 3.175 1.773 36.183 1.00 68.69 287 THR A CA 1
ATOM 2240 C C . THR A 1 287 ? 1.978 2.578 36.702 1.00 68.69 287 THR A C 1
ATOM 2242 O O . THR A 1 287 ? 2.131 3.759 37.015 1.00 68.69 287 THR A O 1
ATOM 2245 N N . LEU A 1 288 ? 0.793 1.965 36.796 1.00 62.47 288 LEU A N 1
ATOM 2246 C CA . LEU A 1 288 ? -0.410 2.625 37.316 1.00 62.47 288 LEU A CA 1
ATOM 2247 C C . LEU A 1 288 ? -0.250 3.061 38.778 1.00 62.47 288 LEU A C 1
ATOM 2249 O O . LEU A 1 288 ? -0.690 4.153 39.124 1.00 62.47 288 LEU A O 1
ATOM 2253 N N . HIS A 1 289 ? 0.430 2.264 39.608 1.00 63.91 289 HIS A N 1
ATOM 2254 C CA . HIS A 1 289 ? 0.708 2.629 41.002 1.00 63.91 289 HIS A CA 1
ATOM 2255 C C . HIS A 1 289 ? 1.613 3.864 41.121 1.00 63.91 289 HIS A C 1
ATOM 2257 O O . HIS A 1 289 ? 1.346 4.751 41.931 1.00 63.91 289 HIS A O 1
ATOM 2263 N N . VAL A 1 290 ? 2.650 3.956 40.282 1.00 61.91 290 VAL A N 1
ATOM 2264 C CA . VAL A 1 290 ? 3.629 5.060 40.308 1.00 61.91 290 VAL A CA 1
ATOM 2265 C C . VAL A 1 290 ? 3.035 6.384 39.801 1.00 61.91 290 VAL A C 1
ATOM 2267 O O . VAL A 1 290 ? 3.434 7.455 40.245 1.00 61.91 290 VAL A O 1
ATOM 2270 N N . LYS A 1 291 ? 2.067 6.337 38.877 1.00 58.44 291 LYS A N 1
ATOM 2271 C CA . LYS A 1 291 ? 1.539 7.516 38.163 1.00 58.44 291 LYS A CA 1
ATOM 2272 C C . LYS A 1 291 ? 0.369 8.247 38.834 1.00 58.44 291 LYS A C 1
ATOM 2274 O O . LYS A 1 291 ? -0.205 9.135 38.211 1.00 58.44 291 LYS A O 1
ATOM 2279 N N . SER A 1 292 ? 0.020 7.952 40.083 1.00 57.38 292 SER A N 1
ATOM 2280 C CA . SER A 1 292 ? -1.040 8.677 40.815 1.00 57.38 292 SER A CA 1
ATOM 2281 C C . SER A 1 292 ? -0.707 10.152 41.146 1.00 57.38 292 SER A C 1
ATOM 2283 O O . SER A 1 292 ? -1.446 10.810 41.879 1.00 57.38 292 SER A O 1
ATOM 2285 N N . HIS A 1 293 ? 0.375 10.709 40.584 1.00 45.38 293 HIS A N 1
ATOM 2286 C CA . HIS A 1 293 ? 0.830 12.084 40.776 1.00 45.38 293 HIS A CA 1
ATOM 2287 C C . HIS A 1 293 ? 1.067 12.818 39.432 1.00 45.38 293 HIS A C 1
ATOM 2289 O O . HIS A 1 293 ? 2.018 12.513 38.716 1.00 45.38 293 HIS A O 1
ATOM 2295 N N . LYS A 1 294 ? 0.219 13.835 39.187 1.00 35.56 294 LYS A N 1
ATOM 2296 C CA . LYS A 1 294 ? 0.324 15.010 38.282 1.00 35.56 294 LYS A CA 1
ATOM 2297 C C . LYS A 1 294 ? -0.068 14.975 36.778 1.00 35.56 294 LYS A C 1
ATOM 2299 O O . LYS A 1 294 ? 0.387 14.146 35.992 1.00 35.56 294 LYS A O 1
ATOM 2304 N N . ASP A 1 295 ? -0.862 16.020 36.478 1.00 32.50 295 ASP A N 1
ATOM 2305 C CA . ASP A 1 295 ? -0.970 16.999 35.367 1.00 32.50 295 ASP A CA 1
ATOM 2306 C C . ASP A 1 295 ? -1.503 16.679 33.936 1.00 32.50 295 ASP A C 1
ATOM 2308 O O . ASP A 1 295 ? -1.055 15.769 33.239 1.00 32.50 295 ASP A O 1
ATOM 2312 N N . LEU A 1 296 ? -2.517 17.499 33.567 1.00 32.56 296 LEU A N 1
ATOM 2313 C CA . LEU A 1 296 ? -2.898 18.330 32.375 1.00 32.56 296 LEU A CA 1
ATOM 2314 C C . LEU A 1 296 ? -2.683 17.935 30.864 1.00 32.56 296 LEU A C 1
ATOM 2316 O O . LEU A 1 296 ? -1.560 17.725 30.421 1.00 32.56 296 LEU A O 1
ATOM 2320 N N . VAL A 1 297 ? -3.808 17.973 30.091 1.00 28.08 297 VAL A N 1
ATOM 2321 C CA . VAL A 1 297 ? -4.171 18.748 28.842 1.00 28.08 297 VAL A CA 1
ATOM 2322 C C . VAL A 1 297 ? -3.793 18.309 27.385 1.00 28.08 297 VAL A C 1
ATOM 2324 O O . VAL A 1 297 ? -2.620 18.237 27.043 1.00 28.08 297 VAL A O 1
ATOM 2327 N N . HIS A 1 298 ? -4.813 18.201 26.480 1.00 27.11 298 HIS A N 1
ATOM 2328 C CA . HIS A 1 298 ? -4.958 18.962 25.181 1.00 27.11 298 HIS A CA 1
ATOM 2329 C C . HIS A 1 298 ? -4.955 18.380 23.689 1.00 27.11 298 HIS A C 1
ATOM 2331 O O . HIS A 1 298 ? -3.881 18.278 23.110 1.00 27.11 298 HIS A O 1
ATOM 2337 N N . PHE A 1 299 ? -6.145 18.217 23.025 1.00 24.55 299 PHE A N 1
ATOM 2338 C CA . PHE A 1 299 ? -6.618 18.292 21.579 1.00 24.55 299 PHE A CA 1
ATOM 2339 C C . PHE A 1 299 ? -6.645 17.088 20.562 1.00 24.55 299 PHE A C 1
ATOM 2341 O O . PHE A 1 299 ? -5.819 16.207 20.674 1.00 24.55 299 PHE A O 1
ATOM 2348 N N . GLU A 1 300 ? -7.567 17.091 19.545 1.00 29.86 300 GLU A N 1
ATOM 2349 C CA . GLU A 1 300 ? -8.497 16.020 18.989 1.00 29.86 300 GLU A CA 1
ATOM 2350 C C . GLU A 1 300 ? -8.612 15.748 17.421 1.00 29.86 300 GLU A C 1
ATOM 2352 O O . GLU A 1 300 ? -8.210 16.637 16.675 1.00 29.86 300 GLU A O 1
ATOM 2357 N N . ALA A 1 301 ? -9.238 14.608 16.927 1.00 22.53 301 ALA A N 1
ATOM 2358 C CA . ALA A 1 301 ? -10.029 14.369 15.627 1.00 22.53 301 ALA A CA 1
ATOM 2359 C C . ALA A 1 301 ? -10.621 12.893 15.374 1.00 22.53 301 ALA A C 1
ATOM 2361 O O . ALA A 1 301 ? -10.245 12.007 16.134 1.00 22.53 301 ALA A O 1
ATOM 2362 N N . ALA A 1 302 ? -11.499 12.601 14.348 1.00 28.47 302 ALA A N 1
ATOM 2363 C CA . ALA A 1 302 ? -12.481 11.435 14.196 1.00 28.47 302 ALA A CA 1
ATOM 2364 C C . ALA A 1 302 ? -12.538 10.549 12.857 1.00 28.47 302 ALA A C 1
ATOM 2366 O O . ALA A 1 302 ? -11.835 10.896 11.912 1.00 28.47 302 ALA A O 1
ATOM 2367 N N . TYR A 1 303 ? -13.371 9.442 12.765 1.00 31.14 303 TYR A N 1
ATOM 2368 C CA . TYR A 1 303 ? -13.335 8.247 11.802 1.00 31.14 303 TYR A CA 1
ATOM 2369 C C . TYR A 1 303 ? -14.685 7.537 11.346 1.00 31.14 303 TYR A C 1
ATOM 2371 O O . TYR A 1 303 ? -15.756 7.947 11.780 1.00 31.14 303 TYR A O 1
ATOM 2379 N N . VAL A 1 304 ? -14.633 6.442 10.517 1.00 35.28 304 VAL A N 1
ATOM 2380 C CA . VAL A 1 304 ? -15.743 5.620 9.880 1.00 35.28 304 VAL A CA 1
ATOM 2381 C C . VAL A 1 304 ? -15.756 4.101 10.291 1.00 35.28 304 VAL A C 1
ATOM 2383 O O . VAL A 1 304 ? -14.704 3.575 10.649 1.00 35.28 304 VAL A O 1
ATOM 2386 N N . HIS A 1 305 ? -16.899 3.360 10.231 1.00 45.56 305 HIS A N 1
ATOM 2387 C CA . HIS A 1 305 ? -17.129 2.039 10.902 1.00 45.56 305 HIS A CA 1
ATOM 2388 C C . HIS A 1 305 ? -17.734 0.863 10.062 1.00 45.56 305 HIS A C 1
ATOM 2390 O O . HIS A 1 305 ? -18.679 1.069 9.306 1.00 45.56 305 HIS A O 1
ATOM 2396 N N . VAL A 1 306 ? -17.273 -0.394 10.280 1.00 57.06 306 VAL A N 1
ATOM 2397 C CA . VAL A 1 306 ? -17.773 -1.656 9.640 1.00 57.06 306 VAL A CA 1
ATOM 2398 C C . VAL A 1 306 ? -18.756 -2.456 10.518 1.00 57.06 306 VAL A C 1
ATOM 2400 O O . VAL A 1 306 ? -19.866 -2.772 10.089 1.00 57.06 306 VAL A O 1
ATOM 2403 N N . PHE A 1 307 ? -18.370 -2.786 11.753 1.00 71.25 307 PHE A N 1
ATOM 2404 C CA . PHE A 1 307 ? -19.264 -3.353 12.767 1.00 71.25 307 PHE A CA 1
ATOM 2405 C C . PHE A 1 307 ? -19.451 -2.335 13.887 1.00 71.25 307 PHE A C 1
ATOM 2407 O O . PHE A 1 307 ? -18.477 -1.750 14.358 1.00 71.25 307 PHE A O 1
ATOM 2414 N N . THR A 1 308 ? -20.689 -2.164 14.343 1.00 65.25 308 THR A N 1
ATOM 2415 C CA . THR A 1 308 ? -21.008 -1.288 15.473 1.00 65.25 308 THR A CA 1
ATOM 2416 C C . THR A 1 308 ? -21.312 -2.129 16.705 1.00 65.25 308 THR A C 1
ATOM 2418 O O . THR A 1 308 ? -22.081 -3.094 16.649 1.00 65.25 308 THR A O 1
ATOM 2421 N N . PHE A 1 309 ? -20.713 -1.742 17.827 1.00 67.19 309 PHE A N 1
ATOM 2422 C CA . PHE A 1 309 ? -21.007 -2.283 19.146 1.00 67.19 309 PHE A CA 1
ATOM 2423 C C . PHE A 1 309 ? -21.472 -1.139 20.033 1.00 67.19 309 PHE A C 1
ATOM 2425 O O . PHE A 1 309 ? -20.841 -0.087 20.083 1.00 67.19 309 PHE A O 1
ATOM 2432 N N . THR A 1 310 ? -22.595 -1.345 20.707 1.00 61.97 310 THR A N 1
ATOM 2433 C CA . THR A 1 310 ? -23.153 -0.394 21.664 1.00 61.97 310 THR A CA 1
ATOM 2434 C C . THR A 1 310 ? -22.888 -0.902 23.068 1.00 61.97 310 THR A C 1
ATOM 2436 O O . THR A 1 310 ? -23.144 -2.067 23.370 1.00 61.97 310 THR A O 1
ATOM 2439 N N . HIS A 1 311 ? -22.403 -0.023 23.934 1.00 64.00 311 HIS A N 1
ATOM 2440 C CA . HIS A 1 311 ? -22.185 -0.310 25.345 1.00 64.00 311 HIS A CA 1
ATOM 2441 C C . HIS A 1 311 ? -22.936 0.740 26.179 1.00 64.00 311 HIS A C 1
ATOM 2443 O O . HIS A 1 311 ? -22.828 1.925 25.883 1.00 64.00 311 HIS A O 1
ATOM 2449 N N . SER A 1 312 ? -23.699 0.381 27.214 1.00 61.25 312 SER A N 1
ATOM 2450 C CA . SER A 1 312 ? -24.044 -0.976 27.680 1.00 61.25 312 SER A CA 1
ATOM 2451 C C . SER A 1 312 ? -25.099 -1.654 26.795 1.00 61.25 312 SER A C 1
ATOM 2453 O O . SER A 1 312 ? -26.102 -1.041 26.446 1.00 61.25 312 SER A O 1
ATOM 2455 N N . ASP A 1 313 ? -24.900 -2.934 26.464 1.00 66.31 313 ASP A N 1
ATOM 2456 C CA . ASP A 1 313 ? -25.900 -3.738 25.748 1.00 66.31 313 ASP A CA 1
ATOM 2457 C C . ASP A 1 313 ? -26.889 -4.374 26.741 1.00 66.31 313 ASP A C 1
ATOM 2459 O O . ASP A 1 313 ? -26.543 -5.295 27.493 1.00 66.31 313 ASP A O 1
ATOM 2463 N N . TYR A 1 314 ? -28.120 -3.856 26.745 1.00 71.19 314 TYR A N 1
ATOM 2464 C CA . TYR A 1 314 ? -29.226 -4.317 27.592 1.00 71.19 314 TYR A CA 1
ATOM 2465 C C . TYR A 1 314 ? -30.069 -5.430 26.943 1.00 71.19 314 TYR A C 1
ATOM 2467 O O . TYR A 1 314 ? -31.097 -5.822 27.495 1.00 71.19 314 TYR A O 1
ATOM 2475 N N . SER A 1 315 ? -29.657 -5.962 25.786 1.00 70.25 315 SER A N 1
ATOM 2476 C CA . SER A 1 315 ? -30.347 -7.069 25.121 1.00 70.25 315 SER A CA 1
ATOM 2477 C C . SER A 1 315 ? -30.365 -8.337 25.981 1.00 70.25 315 SER A C 1
ATOM 2479 O O . SER A 1 315 ? -29.360 -8.749 26.567 1.00 70.25 315 SER A O 1
ATOM 2481 N N . THR A 1 316 ? -31.516 -9.011 25.997 1.00 63.94 316 THR A N 1
ATOM 2482 C CA . THR A 1 316 ? -31.707 -10.315 26.651 1.00 63.94 316 THR A CA 1
ATOM 2483 C C . THR A 1 316 ? -31.069 -11.467 25.871 1.00 63.94 316 THR A C 1
ATOM 2485 O O . THR A 1 316 ? -30.791 -12.520 26.442 1.00 63.94 316 THR A O 1
ATOM 2488 N N . LYS A 1 317 ? -30.776 -11.270 24.578 1.00 62.62 317 LYS A N 1
ATOM 2489 C CA . LYS A 1 317 ? -30.037 -12.207 23.719 1.00 62.62 317 LYS A CA 1
ATOM 2490 C C . LYS A 1 317 ? -28.678 -11.602 23.377 1.00 62.62 317 LYS A C 1
ATOM 2492 O O . LYS A 1 317 ? -28.491 -11.031 22.304 1.00 62.62 317 LYS A O 1
ATOM 2497 N N . LYS A 1 318 ? -27.728 -11.713 24.309 1.00 68.88 318 LYS A N 1
ATOM 2498 C CA . LYS A 1 318 ? -26.355 -11.228 24.118 1.00 68.88 318 LYS A CA 1
ATOM 2499 C C . LYS A 1 318 ? -25.632 -12.114 23.110 1.00 68.88 318 LYS A C 1
ATOM 2501 O O . LYS A 1 318 ? -25.258 -13.242 23.417 1.00 68.88 318 LYS A O 1
ATOM 2506 N N . SER A 1 319 ? -25.423 -11.595 21.907 1.00 77.94 319 SER A N 1
ATOM 2507 C CA . SER A 1 319 ? -24.533 -12.197 20.921 1.00 77.94 319 SER A CA 1
ATOM 2508 C C . SER A 1 319 ? -23.639 -11.118 20.344 1.00 77.94 319 SER A C 1
ATOM 2510 O O . SER A 1 319 ? -24.121 -10.078 19.897 1.00 77.94 319 SER A O 1
ATOM 2512 N N . ASN A 1 320 ? -22.335 -11.383 20.323 1.00 82.38 320 ASN A N 1
ATOM 2513 C CA . ASN A 1 320 ? -21.358 -10.549 19.626 1.00 82.38 320 ASN A CA 1
ATOM 2514 C C . ASN A 1 320 ? -21.080 -11.057 18.201 1.00 82.38 320 ASN A C 1
ATOM 2516 O O . ASN A 1 320 ? -20.205 -10.517 17.521 1.00 82.38 320 ASN A O 1
ATOM 2520 N N . GLN A 1 321 ? -21.805 -12.084 17.739 1.00 83.69 321 GLN A N 1
ATOM 2521 C CA . GLN A 1 321 ? -21.723 -12.515 16.348 1.00 83.69 321 GLN A CA 1
ATOM 2522 C C . GLN A 1 321 ? -22.323 -11.438 15.444 1.00 83.69 321 GLN A C 1
ATOM 2524 O O . GLN A 1 321 ? -23.351 -10.833 15.769 1.00 83.69 321 GLN A O 1
ATOM 2529 N N . ARG A 1 322 ? -21.659 -11.155 14.327 1.00 86.12 322 ARG A N 1
ATOM 2530 C CA . ARG A 1 322 ? -22.104 -10.149 13.360 1.00 86.12 322 ARG A CA 1
ATOM 2531 C C . ARG A 1 322 ? -21.923 -10.689 11.955 1.00 86.12 322 ARG A C 1
ATOM 2533 O O . ARG A 1 322 ? -20.968 -11.408 11.687 1.00 86.12 322 ARG A O 1
ATOM 2540 N N . TYR A 1 323 ? -22.815 -10.280 11.072 1.00 88.44 323 TYR A N 1
ATOM 2541 C CA . TYR A 1 323 ? -22.679 -10.453 9.637 1.00 88.44 323 TYR A CA 1
ATOM 2542 C C . TYR A 1 323 ? -22.936 -9.103 8.981 1.00 88.44 323 TYR A C 1
ATOM 2544 O O . TYR A 1 323 ? -23.870 -8.389 9.363 1.00 88.44 323 TYR A O 1
ATOM 2552 N N . LYS A 1 324 ? -22.094 -8.740 8.018 1.00 81.00 324 LYS A N 1
ATOM 2553 C CA . LYS A 1 324 ? -22.288 -7.551 7.200 1.00 81.00 324 LYS A CA 1
ATOM 2554 C C . LYS A 1 324 ? -21.952 -7.884 5.755 1.00 81.00 324 LYS A C 1
ATOM 2556 O O . LYS A 1 324 ? -20.861 -8.360 5.453 1.00 81.00 324 LYS A O 1
ATOM 2561 N N . ARG A 1 325 ? -22.899 -7.568 4.879 1.00 85.19 325 ARG A N 1
ATOM 2562 C CA . ARG A 1 325 ? -22.668 -7.443 3.445 1.00 85.19 325 ARG A CA 1
ATOM 2563 C C . ARG A 1 325 ? -22.267 -6.004 3.146 1.00 85.19 325 ARG A C 1
ATOM 2565 O O . ARG A 1 325 ? -22.972 -5.076 3.556 1.00 85.19 325 ARG A O 1
ATOM 2572 N N . LEU A 1 326 ? -21.138 -5.836 2.475 1.00 77.19 326 LEU A N 1
ATOM 2573 C CA . LEU A 1 326 ? -20.624 -4.558 2.003 1.00 77.19 326 LEU A CA 1
ATOM 2574 C C . LEU A 1 326 ? -20.621 -4.588 0.480 1.00 77.19 326 LEU A C 1
ATOM 2576 O O . LEU A 1 326 ? -20.134 -5.541 -0.125 1.00 77.19 326 LEU A O 1
ATOM 2580 N N . GLN A 1 327 ? -21.171 -3.543 -0.118 1.00 77.00 327 GLN A N 1
ATOM 2581 C CA . GLN A 1 327 ? -21.146 -3.340 -1.555 1.00 77.00 327 GLN A CA 1
ATOM 2582 C C . GLN A 1 327 ? -20.351 -2.070 -1.810 1.00 77.00 327 GLN A C 1
ATOM 2584 O O . GLN A 1 327 ? -20.688 -1.011 -1.279 1.00 77.00 327 GLN A O 1
ATOM 2589 N N . PHE A 1 328 ? -19.280 -2.200 -2.577 1.00 70.06 328 PHE A N 1
ATOM 2590 C CA . PHE A 1 328 ? -18.462 -1.081 -3.002 1.00 70.06 328 PHE A CA 1
ATOM 2591 C C . PHE A 1 328 ? -18.755 -0.826 -4.472 1.00 70.06 328 PHE A C 1
ATOM 2593 O O . PHE A 1 328 ? -18.550 -1.696 -5.322 1.00 70.06 328 PHE A O 1
ATOM 2600 N N . GLU A 1 329 ? -19.243 0.372 -4.762 1.00 65.38 329 GLU A N 1
ATOM 2601 C CA . GLU A 1 329 ? -19.197 0.909 -6.112 1.00 65.38 329 GLU A CA 1
ATOM 2602 C C . GLU A 1 329 ? -17.785 1.443 -6.309 1.00 65.38 329 GLU A C 1
ATOM 2604 O O . GLU A 1 329 ? -17.331 2.280 -5.528 1.00 65.38 329 GLU A O 1
ATOM 2609 N N . ILE A 1 330 ? -17.066 0.903 -7.291 1.00 61.62 330 ILE A N 1
ATOM 2610 C CA . ILE A 1 330 ? -15.742 1.394 -7.664 1.00 61.62 330 ILE A CA 1
ATOM 2611 C C . ILE A 1 330 ? -15.946 2.329 -8.858 1.00 61.62 330 ILE A C 1
ATOM 2613 O O . ILE A 1 330 ? -16.217 1.832 -9.957 1.00 61.62 330 ILE A O 1
ATOM 2617 N N . PRO A 1 331 ? -15.868 3.661 -8.666 1.00 55.41 331 PRO A N 1
ATOM 2618 C CA . PRO A 1 331 ? -15.938 4.620 -9.760 1.00 55.41 331 PRO A CA 1
ATOM 2619 C C . PRO A 1 331 ? -15.002 4.258 -10.919 1.00 55.41 331 PRO A C 1
ATOM 2621 O O . PRO A 1 331 ? -13.911 3.720 -10.711 1.00 55.41 331 PRO A O 1
ATOM 2624 N N . CYS A 1 332 ? -15.403 4.579 -12.150 1.00 52.88 332 CYS A N 1
ATOM 2625 C CA . CYS A 1 332 ? -14.610 4.292 -13.351 1.00 52.88 332 CYS A CA 1
ATOM 2626 C C . CYS A 1 332 ? -13.239 4.995 -13.362 1.00 52.88 332 CYS A C 1
ATOM 2628 O O . CYS A 1 332 ? -12.354 4.597 -14.115 1.00 52.88 332 CYS A O 1
ATOM 2630 N N . ASP A 1 333 ? -13.061 6.026 -12.536 1.00 50.72 333 ASP A N 1
ATOM 2631 C CA . ASP A 1 333 ? -11.835 6.799 -12.353 1.00 50.72 333 ASP A CA 1
ATOM 2632 C C . ASP A 1 333 ? -11.010 6.380 -11.123 1.00 50.72 333 ASP A C 1
ATOM 2634 O O . ASP A 1 333 ? -10.010 7.018 -10.794 1.00 50.72 333 ASP A O 1
ATOM 2638 N N . THR A 1 334 ? -11.393 5.303 -10.434 1.00 43.47 334 THR A N 1
ATOM 2639 C CA . THR A 1 334 ? -10.687 4.871 -9.223 1.00 43.47 334 THR A CA 1
ATOM 2640 C C . THR A 1 334 ? -9.351 4.228 -9.595 1.00 43.47 334 THR A C 1
ATOM 2642 O O . THR A 1 334 ? -9.309 3.135 -10.155 1.00 43.47 334 THR A O 1
ATOM 2645 N N . GLY A 1 335 ? -8.245 4.895 -9.254 1.00 50.28 335 GLY A N 1
ATOM 2646 C CA . GLY A 1 335 ? -6.943 4.242 -9.084 1.00 50.28 335 GLY A CA 1
ATOM 2647 C C . GLY A 1 335 ? -6.910 3.357 -7.823 1.00 50.28 335 GLY A C 1
ATOM 2648 O O . GLY A 1 335 ? -7.933 2.884 -7.340 1.00 50.28 335 GLY A O 1
ATOM 2649 N N . SER A 1 336 ? -5.739 3.143 -7.224 1.00 36.78 336 SER A N 1
ATOM 2650 C CA . SER A 1 336 ? -5.618 2.448 -5.933 1.00 36.78 336 SER A CA 1
ATOM 2651 C C . SER A 1 336 ? -6.192 3.305 -4.790 1.00 36.78 336 SER A C 1
ATOM 2653 O O . SER A 1 336 ? -5.599 4.317 -4.415 1.00 36.78 336 SER A O 1
ATOM 2655 N N . ALA A 1 337 ? -7.336 2.917 -4.220 1.00 28.84 337 ALA A N 1
ATOM 2656 C CA . ALA A 1 337 ? -7.931 3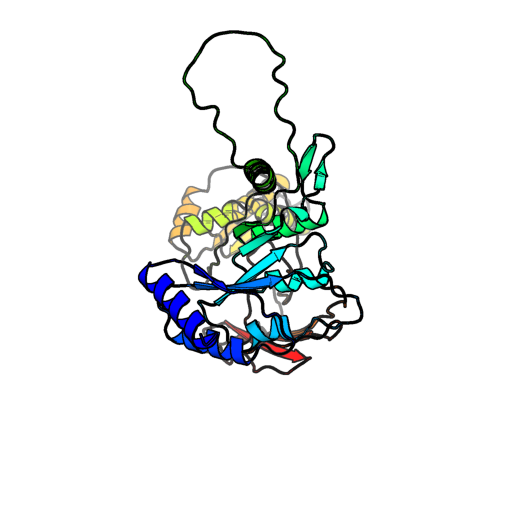.592 -3.065 1.00 28.84 337 ALA A CA 1
ATOM 2657 C C . ALA A 1 337 ? -7.513 2.912 -1.749 1.00 28.84 337 ALA A C 1
ATOM 2659 O O . ALA A 1 337 ? -7.769 1.727 -1.543 1.00 28.84 337 ALA A O 1
ATOM 2660 N N . MET A 1 338 ? -6.916 3.676 -0.830 1.00 29.61 338 MET A N 1
ATOM 2661 C CA . MET A 1 338 ? -6.685 3.255 0.555 1.00 29.61 338 MET A CA 1
ATOM 2662 C C . MET A 1 338 ? -7.551 4.091 1.498 1.00 29.61 338 MET A C 1
ATOM 2664 O O . MET A 1 338 ? -7.444 5.314 1.535 1.00 29.61 338 MET A O 1
ATOM 2668 N N . VAL A 1 339 ? -8.390 3.428 2.296 1.00 26.36 339 VAL A N 1
ATOM 2669 C CA . VAL A 1 339 ? -9.114 4.059 3.407 1.00 26.36 339 VAL A CA 1
ATOM 2670 C C . VAL A 1 339 ? -8.251 3.915 4.661 1.00 26.36 339 VAL A C 1
ATOM 2672 O O . VAL A 1 339 ? -8.029 2.805 5.140 1.00 26.36 339 VAL A O 1
ATOM 2675 N N . HIS A 1 340 ? -7.726 5.032 5.168 1.00 28.16 340 HIS A N 1
ATOM 2676 C CA . HIS A 1 340 ? -6.839 5.072 6.334 1.00 28.16 340 HIS A CA 1
ATOM 2677 C C . HIS A 1 340 ? -7.584 5.542 7.598 1.00 28.16 340 HIS A C 1
ATOM 2679 O O . HIS A 1 340 ? -8.384 6.476 7.546 1.00 28.16 340 HIS A O 1
ATOM 2685 N N . GLY A 1 341 ? -7.301 4.909 8.741 1.00 26.45 341 GLY A N 1
ATOM 2686 C CA . GLY A 1 341 ? -7.774 5.288 10.078 1.00 26.45 341 GLY A CA 1
ATOM 2687 C C . GLY A 1 341 ? -6.631 5.223 11.104 1.00 26.45 341 GLY A C 1
ATOM 2688 O O . GLY A 1 341 ? -5.639 4.546 10.861 1.00 26.45 341 GLY A O 1
ATOM 2689 N N . MET A 1 342 ? -6.755 5.920 12.245 1.00 34.09 342 MET A N 1
ATOM 2690 C CA . MET A 1 342 ? -5.666 6.142 13.231 1.00 34.09 342 MET A CA 1
ATOM 2691 C C . MET A 1 342 ? -5.084 4.896 13.902 1.00 34.09 342 MET A C 1
ATOM 2693 O O . MET A 1 342 ? -4.082 4.995 14.604 1.00 34.09 342 MET A O 1
ATOM 2697 N N . LEU A 1 343 ? -5.714 3.739 13.733 1.00 42.41 343 LEU A N 1
ATOM 2698 C CA . LEU A 1 343 ? -5.092 2.466 14.051 1.00 42.41 343 LEU A CA 1
ATOM 2699 C C . LEU A 1 343 ? -4.883 1.716 12.747 1.00 42.41 343 LEU A C 1
ATOM 2701 O O . LEU A 1 343 ? -5.800 1.619 11.934 1.00 42.41 343 LEU A O 1
ATOM 2705 N N . PHE A 1 344 ? -3.655 1.227 12.592 1.00 49.69 344 PHE A N 1
ATOM 2706 C CA . PHE A 1 344 ? -3.128 0.422 11.496 1.00 49.69 344 PHE A CA 1
ATOM 2707 C C . PHE A 1 344 ? -4.202 -0.247 10.636 1.00 49.69 344 PHE A C 1
ATOM 2709 O O . PHE A 1 344 ? -5.026 -1.011 11.141 1.00 49.69 344 PHE A O 1
ATOM 2716 N N . ALA A 1 345 ? -4.147 -0.020 9.322 1.00 46.59 345 ALA A N 1
ATOM 2717 C CA . ALA A 1 345 ? -5.002 -0.736 8.387 1.00 46.59 345 ALA A CA 1
ATOM 2718 C C . ALA A 1 345 ? -4.811 -2.253 8.572 1.00 46.59 345 ALA A C 1
ATOM 2720 O O . ALA A 1 345 ? -3.687 -2.769 8.518 1.00 46.59 345 ALA A O 1
ATOM 2721 N N . ILE A 1 346 ? -5.914 -2.963 8.809 1.00 54.31 346 ILE A N 1
ATOM 2722 C CA . ILE A 1 346 ? -5.952 -4.425 8.865 1.00 54.31 346 ILE A CA 1
ATOM 2723 C C . ILE A 1 346 ? -6.141 -4.936 7.437 1.00 54.31 346 ILE A C 1
ATOM 2725 O O . ILE A 1 346 ? -6.970 -4.422 6.692 1.00 54.31 346 ILE A O 1
ATOM 2729 N N . PHE A 1 347 ? -5.356 -5.944 7.058 1.00 60.72 347 PHE A N 1
ATOM 2730 C CA . PHE A 1 347 ? -5.389 -6.540 5.724 1.00 60.72 347 PHE A CA 1
ATOM 2731 C C . PHE A 1 347 ? -6.043 -7.922 5.782 1.00 60.72 347 PHE A C 1
ATOM 2733 O O . PHE A 1 347 ? -5.568 -8.784 6.520 1.00 60.72 347 PHE A O 1
ATOM 2740 N N . PHE A 1 348 ? -7.110 -8.119 5.003 1.00 67.19 348 PHE A N 1
ATOM 2741 C CA . PHE A 1 348 ? -7.807 -9.397 4.845 1.00 67.19 348 PHE A CA 1
ATOM 2742 C C . PHE A 1 348 ? -7.489 -9.981 3.458 1.00 67.19 348 PHE A C 1
ATOM 2744 O O . PHE A 1 348 ? -8.089 -9.548 2.473 1.00 67.19 348 PHE A O 1
ATOM 2751 N N . PRO A 1 349 ? -6.533 -10.923 3.347 1.00 66.25 349 PRO A N 1
ATOM 2752 C CA . PRO A 1 349 ? -6.108 -11.452 2.054 1.00 66.25 349 PRO A CA 1
ATOM 2753 C C . PRO A 1 349 ? -7.185 -12.325 1.402 1.00 66.25 349 PRO A C 1
ATOM 2755 O O . PRO A 1 349 ? -7.918 -13.045 2.083 1.00 66.25 349 PRO A O 1
ATOM 2758 N N . LEU A 1 350 ? -7.218 -12.329 0.070 1.00 65.62 350 LEU A N 1
ATOM 2759 C CA . LEU A 1 350 ? -7.898 -13.356 -0.718 1.00 65.62 350 LEU A CA 1
ATOM 2760 C C . LEU A 1 350 ? -6.866 -14.371 -1.208 1.00 65.62 350 LEU A C 1
ATOM 2762 O O . LEU A 1 350 ? -5.760 -14.003 -1.592 1.00 65.62 350 LEU A O 1
ATOM 2766 N N . ARG A 1 351 ? -7.227 -15.657 -1.208 1.00 64.44 351 ARG A N 1
ATOM 2767 C CA . ARG A 1 351 ? -6.349 -16.739 -1.676 1.00 64.44 351 ARG A CA 1
ATOM 2768 C C . ARG A 1 351 ? -6.040 -16.634 -3.169 1.00 64.44 351 ARG A C 1
ATOM 2770 O O . ARG A 1 351 ? -4.960 -17.026 -3.591 1.00 64.44 351 ARG A O 1
ATOM 2777 N N . ILE A 1 352 ? -7.015 -16.175 -3.946 1.00 64.62 352 ILE A N 1
ATOM 2778 C CA . ILE A 1 352 ? -6.909 -15.980 -5.389 1.00 64.62 352 ILE A CA 1
ATOM 2779 C C . ILE A 1 352 ? -7.281 -14.516 -5.651 1.00 64.62 352 ILE A C 1
ATOM 2781 O O . ILE A 1 352 ? -8.343 -14.095 -5.176 1.00 64.62 352 ILE A O 1
ATOM 2785 N N . PRO A 1 353 ? -6.432 -13.736 -6.344 1.00 65.75 353 PRO A N 1
ATOM 2786 C CA . PRO A 1 353 ? -6.782 -12.387 -6.773 1.00 65.75 353 PRO A CA 1
ATOM 2787 C C . PRO A 1 353 ? -8.066 -12.394 -7.608 1.00 65.75 353 PRO A C 1
ATOM 2789 O O . PRO A 1 353 ? -8.267 -13.277 -8.438 1.00 65.75 353 PRO A O 1
ATOM 2792 N N . VAL A 1 354 ? -8.938 -11.410 -7.391 1.00 63.38 354 VAL A N 1
ATOM 2793 C CA . VAL A 1 354 ? -10.177 -11.251 -8.164 1.00 63.38 354 VAL A CA 1
ATOM 2794 C C . VAL A 1 354 ? -9.967 -10.128 -9.167 1.00 63.38 354 VAL A C 1
ATOM 2796 O O . VAL A 1 354 ? -9.646 -9.003 -8.780 1.00 63.38 354 VAL A O 1
ATOM 2799 N N . TYR A 1 355 ? -10.140 -10.432 -10.451 1.00 66.62 355 TYR A N 1
ATOM 2800 C CA . TYR A 1 355 ? -10.054 -9.428 -11.502 1.00 66.62 355 TYR A CA 1
ATOM 2801 C C . TYR A 1 355 ? -11.305 -8.543 -11.492 1.00 66.62 355 TYR A C 1
ATOM 2803 O O . TYR A 1 355 ? -12.432 -9.033 -11.491 1.00 66.62 355 TYR A O 1
ATOM 2811 N N . MET A 1 356 ? -11.101 -7.228 -11.507 1.00 65.25 356 MET A N 1
ATOM 2812 C CA . MET A 1 356 ? -12.164 -6.226 -11.440 1.00 65.25 356 MET A CA 1
ATOM 2813 C C . MET A 1 356 ? -12.175 -5.393 -12.717 1.00 65.25 356 MET A C 1
ATOM 2815 O O . MET A 1 356 ? -11.163 -4.794 -13.078 1.00 65.25 356 MET A O 1
ATOM 2819 N N . LYS A 1 357 ? -13.334 -5.295 -13.376 1.00 66.06 357 LYS A N 1
ATOM 2820 C CA . LYS A 1 357 ? -13.526 -4.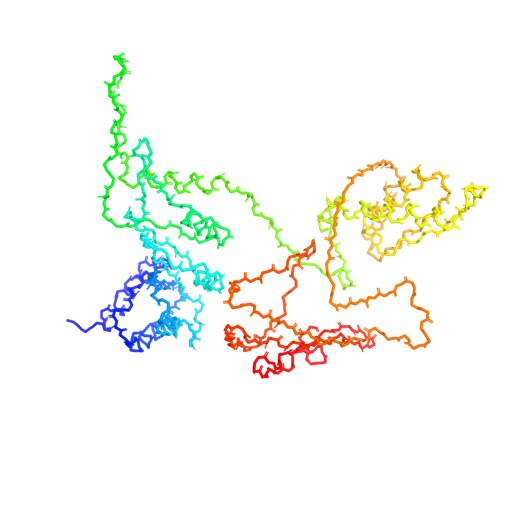325 -14.464 1.00 66.06 357 LYS A CA 1
ATOM 2821 C C . LYS A 1 357 ? -13.893 -2.952 -13.884 1.00 66.06 357 LYS A C 1
ATOM 2823 O O . LYS A 1 357 ? -14.620 -2.911 -12.886 1.00 66.06 357 LYS A O 1
ATOM 2828 N N . PRO A 1 358 ? -13.466 -1.834 -14.498 1.00 65.12 358 PRO A N 1
ATOM 2829 C CA . PRO A 1 358 ? -13.919 -0.505 -14.092 1.00 65.12 358 PRO A CA 1
ATOM 2830 C C . PRO A 1 358 ? -15.451 -0.425 -14.026 1.00 65.12 358 PRO A C 1
ATOM 2832 O O . PRO A 1 358 ? -16.137 -0.949 -14.905 1.00 65.12 358 PRO A O 1
ATOM 2835 N N . GLY A 1 359 ? -15.985 0.180 -12.962 1.00 66.56 359 GLY A N 1
ATOM 2836 C CA . GLY A 1 359 ? -17.429 0.292 -12.732 1.00 66.56 359 GLY A CA 1
ATOM 2837 C C . GLY A 1 359 ? -18.129 -0.991 -12.264 1.00 66.56 359 GLY A C 1
ATOM 2838 O O . GLY A 1 359 ? -19.327 -0.952 -11.987 1.00 66.56 359 GLY A O 1
ATOM 2839 N N . SER A 1 360 ? -17.430 -2.129 -12.155 1.00 70.56 360 SER A N 1
ATOM 2840 C CA . SER A 1 360 ? -18.036 -3.355 -11.617 1.00 70.56 360 SER A CA 1
ATOM 2841 C C . SER A 1 360 ? -18.184 -3.286 -10.089 1.00 70.56 360 SER A C 1
ATOM 2843 O O . SER A 1 360 ? -17.279 -2.798 -9.404 1.00 70.56 360 SER A O 1
ATOM 2845 N N . PRO A 1 361 ? -19.314 -3.756 -9.525 1.00 76.12 361 PRO A N 1
ATOM 2846 C CA . PRO A 1 361 ? -19.521 -3.739 -8.085 1.00 76.12 361 PRO A CA 1
ATOM 2847 C C . PRO A 1 361 ? -18.693 -4.834 -7.407 1.00 76.12 361 PRO A C 1
ATOM 2849 O O . PRO A 1 361 ? -18.740 -6.005 -7.800 1.00 76.12 361 PRO A O 1
ATOM 2852 N N . LEU A 1 362 ? -17.995 -4.461 -6.336 1.00 77.00 362 LEU A N 1
ATOM 2853 C CA . LEU A 1 362 ? -17.336 -5.409 -5.443 1.00 77.00 362 LEU A CA 1
ATOM 2854 C C . LEU A 1 362 ? -18.274 -5.719 -4.276 1.00 77.00 362 LEU A C 1
ATOM 2856 O O . LEU A 1 362 ? -18.565 -4.847 -3.453 1.00 77.00 362 LEU A O 1
ATOM 2860 N N . GLU A 1 363 ? -18.732 -6.967 -4.188 1.00 83.38 363 GLU A N 1
ATOM 2861 C CA . GLU A 1 363 ? -19.558 -7.426 -3.066 1.00 83.38 363 GLU A CA 1
ATOM 2862 C C . GLU A 1 363 ? -18.738 -8.315 -2.132 1.00 83.38 363 GLU A C 1
ATOM 2864 O O . GLU A 1 363 ? -18.314 -9.414 -2.506 1.00 83.38 363 GLU A O 1
ATOM 2869 N N . VAL A 1 364 ? -18.556 -7.845 -0.896 1.00 82.62 364 VAL A N 1
ATOM 2870 C CA . VAL A 1 364 ? -17.778 -8.521 0.143 1.00 82.62 364 VAL A CA 1
ATOM 2871 C C . VAL A 1 364 ? -18.670 -8.856 1.327 1.00 82.62 364 VAL A C 1
ATOM 2873 O O . VAL A 1 364 ? -19.464 -8.041 1.803 1.00 82.62 364 VAL A O 1
ATOM 2876 N N . HIS A 1 365 ? -18.506 -10.065 1.840 1.00 86.25 365 HIS A N 1
ATOM 2877 C CA . HIS A 1 365 ? -19.208 -10.551 3.014 1.00 86.25 365 HIS A CA 1
ATOM 2878 C C . HIS A 1 365 ? -18.215 -10.737 4.146 1.00 86.25 365 HIS A C 1
ATOM 2880 O O . HIS A 1 365 ? -17.166 -11.351 3.960 1.00 86.25 365 HIS A O 1
ATOM 2886 N N . PHE A 1 366 ? -18.562 -10.210 5.316 1.00 85.69 366 PHE A N 1
ATOM 2887 C CA . PHE A 1 366 ? -17.774 -10.340 6.534 1.00 85.69 366 PHE A CA 1
ATOM 2888 C C . PHE A 1 366 ? -18.624 -10.916 7.658 1.00 85.69 366 PHE A C 1
ATOM 2890 O O . PHE A 1 366 ? -19.710 -10.411 7.967 1.00 85.69 366 PHE A O 1
ATOM 2897 N N . TRP A 1 367 ? -18.075 -11.920 8.330 1.00 89.31 367 TRP A N 1
ATOM 2898 C CA . TRP A 1 367 ? -18.624 -12.492 9.548 1.00 89.31 367 TRP A CA 1
ATOM 2899 C C . TRP A 1 367 ? -17.651 -12.278 10.697 1.00 89.31 367 TRP A C 1
ATOM 2901 O O . TRP A 1 367 ? -16.456 -12.534 10.578 1.00 89.31 367 TRP A O 1
ATOM 2911 N N . ARG A 1 368 ? -18.182 -11.836 11.835 1.00 87.88 368 ARG A N 1
ATOM 2912 C CA . ARG A 1 368 ? -17.517 -11.946 13.130 1.00 87.88 368 ARG A CA 1
ATOM 2913 C C . ARG A 1 368 ? -18.111 -13.149 13.840 1.00 87.88 368 ARG A C 1
ATOM 2915 O O . ARG A 1 368 ? -19.261 -13.099 14.285 1.00 87.88 368 ARG A O 1
ATOM 2922 N N . CYS A 1 369 ? -17.323 -14.201 13.959 1.00 86.25 369 CYS A N 1
ATOM 2923 C CA . CYS A 1 369 ? -17.718 -15.456 14.570 1.00 86.25 369 CYS A CA 1
ATOM 2924 C C . CYS A 1 369 ? -17.243 -15.513 16.026 1.00 86.25 369 CYS A C 1
ATOM 2926 O O . CYS A 1 369 ? -16.268 -14.868 16.419 1.00 86.25 369 CYS A O 1
ATOM 2928 N N . CYS A 1 370 ? -17.972 -16.243 16.867 1.00 87.00 370 CYS A N 1
ATOM 2929 C CA . CYS A 1 370 ? -17.656 -16.381 18.288 1.00 87.00 370 CYS A CA 1
ATOM 2930 C C . CYS A 1 370 ? -17.821 -17.835 18.709 1.00 87.00 370 CYS A C 1
ATOM 2932 O O . CYS A 1 370 ? -18.908 -18.394 18.553 1.00 87.00 370 CYS A O 1
ATOM 2934 N N . GLY A 1 371 ? -16.764 -18.399 19.279 1.00 82.44 371 GLY A N 1
ATOM 2935 C CA . GLY A 1 371 ? -16.777 -19.655 20.017 1.00 82.44 371 GLY A CA 1
ATOM 2936 C C . GLY A 1 371 ? -16.667 -19.401 21.520 1.00 82.44 371 GLY A C 1
ATOM 2937 O O . GLY A 1 371 ? -16.650 -18.257 21.974 1.00 82.44 371 GLY A O 1
ATOM 2938 N N . SER A 1 372 ? -16.570 -20.475 22.301 1.00 83.19 372 SER A N 1
ATOM 2939 C CA . SER A 1 372 ? -16.415 -20.390 23.760 1.00 83.19 372 SER A CA 1
ATOM 2940 C C . SER A 1 372 ? -15.057 -19.826 24.192 1.00 83.19 372 SER A C 1
ATOM 2942 O O . SER A 1 372 ? -14.978 -19.162 25.220 1.00 83.19 372 SER A O 1
ATOM 2944 N N . SER A 1 373 ? -13.999 -20.077 23.415 1.00 80.50 373 SER A N 1
ATOM 2945 C CA . SER A 1 373 ? -12.616 -19.705 23.747 1.00 80.50 373 SER A CA 1
ATOM 2946 C C . SER A 1 373 ? -11.973 -18.713 22.778 1.00 80.50 373 SER A C 1
ATOM 2948 O O . SER A 1 373 ? -10.904 -18.187 23.076 1.00 80.50 373 SER A O 1
ATOM 2950 N N . LYS A 1 374 ? -12.590 -18.460 21.617 1.00 80.25 374 LYS A N 1
ATOM 2951 C CA . LYS A 1 374 ? -12.015 -17.637 20.546 1.00 80.25 374 LYS A CA 1
ATOM 2952 C C . LYS A 1 374 ? -13.072 -16.809 19.827 1.00 80.25 374 LYS A C 1
ATOM 2954 O O . LYS A 1 374 ? -14.239 -17.189 19.736 1.00 80.25 374 LYS A O 1
ATOM 2959 N N . VAL A 1 375 ? -12.626 -15.694 19.265 1.00 81.62 375 VAL A N 1
ATOM 2960 C CA . VAL A 1 375 ? -13.362 -14.872 18.301 1.00 81.62 375 VAL A CA 1
ATOM 2961 C C . VAL A 1 375 ? -12.520 -14.842 17.036 1.00 81.62 375 VAL A C 1
ATOM 2963 O O . VAL A 1 375 ? -11.318 -14.626 17.130 1.00 81.62 375 VAL A O 1
ATOM 2966 N N . TRP A 1 376 ? -13.141 -15.033 15.879 1.00 85.88 376 TRP A N 1
ATOM 2967 C CA . TRP A 1 376 ? -12.454 -14.980 14.590 1.00 85.88 376 TRP A CA 1
ATOM 2968 C C . TRP A 1 376 ? -13.315 -14.264 13.554 1.00 85.88 376 TRP A C 1
ATOM 2970 O O . TRP A 1 376 ? -14.498 -13.985 13.785 1.00 85.88 376 TRP A O 1
ATOM 2980 N N . TYR A 1 377 ? -12.712 -13.963 12.409 1.00 84.31 377 TYR A N 1
ATOM 2981 C CA . TYR A 1 377 ? -13.405 -13.397 11.260 1.00 84.31 377 TYR A CA 1
ATOM 2982 C C . TYR A 1 377 ? -13.375 -14.372 10.095 1.00 84.31 377 TYR A C 1
ATOM 2984 O O . TYR A 1 377 ? -12.354 -15.016 9.854 1.00 84.31 377 TYR A O 1
ATOM 2992 N N . GLU A 1 378 ? -14.484 -14.435 9.368 1.00 88.56 378 GLU A N 1
ATOM 2993 C CA . GLU A 1 378 ? -14.589 -15.113 8.078 1.00 88.56 378 GLU A CA 1
ATOM 2994 C C . GLU A 1 378 ? -14.963 -14.071 7.027 1.00 88.56 378 GLU A C 1
ATOM 2996 O O . GLU A 1 378 ? -15.689 -13.116 7.325 1.00 88.56 378 GLU A O 1
ATOM 3001 N N . TRP A 1 379 ? -14.453 -14.226 5.808 1.00 88.88 379 TRP A N 1
ATOM 3002 C CA . TRP A 1 379 ? -14.754 -13.300 4.720 1.00 88.88 379 TRP A CA 1
ATOM 3003 C C . TRP A 1 379 ? -14.749 -13.985 3.356 1.00 88.88 379 TRP A C 1
ATOM 3005 O O . TRP A 1 379 ? -14.033 -14.965 3.127 1.00 88.88 379 TRP A O 1
ATOM 3015 N N . CYS A 1 380 ? -15.549 -13.460 2.434 1.00 85.12 380 CYS A N 1
ATOM 3016 C CA . CYS A 1 380 ? -15.508 -13.837 1.024 1.00 85.12 380 CYS A CA 1
ATOM 3017 C C . CYS A 1 380 ? -15.942 -12.680 0.124 1.00 85.12 380 CYS A C 1
ATOM 3019 O O . CYS A 1 380 ? -16.551 -11.706 0.567 1.00 85.12 380 CYS A O 1
ATOM 3021 N N . VAL A 1 381 ? -15.627 -12.824 -1.158 1.00 82.56 381 VAL A N 1
ATOM 3022 C CA . VAL A 1 381 ? -16.114 -11.974 -2.249 1.00 82.56 381 VAL A CA 1
ATOM 3023 C C . VAL A 1 381 ? -17.131 -12.780 -3.044 1.00 82.56 381 VAL A C 1
ATOM 3025 O O . VAL A 1 381 ? -16.930 -13.975 -3.243 1.00 82.56 381 VAL A O 1
ATOM 3028 N N . THR A 1 382 ? -18.216 -12.139 -3.466 1.00 89.38 382 THR A N 1
ATOM 3029 C CA . THR A 1 382 ? -19.306 -12.778 -4.233 1.00 89.38 382 THR A CA 1
ATOM 3030 C C . THR A 1 382 ? -19.576 -12.110 -5.579 1.00 89.38 382 THR A C 1
ATOM 3032 O O . THR A 1 382 ? -20.209 -12.718 -6.433 1.00 89.38 382 THR A O 1
ATOM 3035 N N . SER A 1 383 ? -19.067 -10.893 -5.784 1.00 81.81 383 SER A N 1
ATOM 3036 C CA . SER A 1 383 ? -19.087 -10.170 -7.058 1.00 81.81 383 SER A CA 1
ATOM 3037 C C . SER A 1 383 ? -17.747 -9.459 -7.236 1.00 81.81 383 SER A C 1
ATOM 3039 O O . SER A 1 383 ? -17.283 -8.870 -6.252 1.00 81.81 383 SER A O 1
ATOM 3041 N N . PRO A 1 384 ? -17.138 -9.471 -8.437 1.00 77.94 384 PRO A N 1
ATOM 3042 C CA . PRO A 1 384 ? -17.655 -10.008 -9.704 1.00 77.94 384 PRO A CA 1
ATOM 3043 C C . PRO A 1 384 ? -17.592 -11.536 -9.797 1.00 77.94 384 PRO A C 1
ATOM 3045 O O . PRO A 1 384 ? -18.493 -12.134 -10.374 1.00 77.94 384 PRO A O 1
ATOM 3048 N N . ASP A 1 385 ? -16.599 -12.158 -9.160 1.00 77.00 385 ASP A N 1
ATOM 3049 C CA . ASP A 1 385 ? -16.444 -13.610 -9.094 1.00 77.00 385 ASP A CA 1
ATOM 3050 C C . ASP A 1 385 ? -16.486 -14.090 -7.642 1.00 77.00 385 ASP A C 1
ATOM 3052 O O . ASP A 1 385 ? -15.926 -13.465 -6.734 1.00 77.00 385 ASP A O 1
ATOM 3056 N N . SER A 1 386 ? -17.146 -15.226 -7.409 1.00 85.38 386 SER A N 1
ATOM 3057 C CA . SER A 1 386 ? -17.241 -15.797 -6.068 1.00 85.38 386 SER A CA 1
ATOM 3058 C C . SER A 1 386 ? -15.914 -16.425 -5.650 1.00 85.38 386 SER A C 1
ATOM 3060 O O . SER A 1 386 ? -15.426 -17.360 -6.283 1.00 85.38 386 SER A O 1
ATOM 3062 N N . SER A 1 387 ? -15.370 -15.976 -4.522 1.00 83.69 387 SER A N 1
ATOM 3063 C CA . SER A 1 387 ? -14.245 -16.633 -3.858 1.00 83.69 387 SER A CA 1
ATOM 3064 C C . SER A 1 387 ? -14.722 -17.627 -2.798 1.00 83.69 387 SER A C 1
ATOM 3066 O O . SER A 1 387 ? -15.893 -17.669 -2.412 1.00 83.69 387 SER A O 1
ATOM 3068 N N . VAL A 1 388 ? -13.797 -18.462 -2.323 1.00 87.00 388 VAL A N 1
ATOM 3069 C CA . VAL A 1 388 ? -14.042 -19.334 -1.168 1.00 87.00 388 VAL A CA 1
ATOM 3070 C C . VAL A 1 388 ? -14.239 -18.506 0.103 1.00 87.00 388 VAL A C 1
ATOM 3072 O O . VAL A 1 388 ? -13.724 -17.395 0.223 1.00 87.00 388 VAL A O 1
ATOM 3075 N N . ILE A 1 389 ? -14.924 -19.071 1.096 1.00 88.44 389 ILE A N 1
ATOM 3076 C CA . ILE A 1 389 ? -14.943 -18.484 2.439 1.00 88.44 389 ILE A CA 1
ATOM 3077 C C . ILE A 1 389 ? -13.570 -18.694 3.084 1.00 88.44 389 ILE A C 1
ATOM 3079 O O . ILE A 1 389 ? -13.058 -19.816 3.175 1.00 88.44 389 ILE A O 1
ATOM 3083 N N . HIS A 1 390 ? -12.960 -17.594 3.511 1.00 78.62 390 HIS A N 1
ATOM 3084 C CA . HIS A 1 390 ? -11.657 -17.574 4.160 1.00 78.62 390 HIS A CA 1
ATOM 3085 C C . HIS A 1 390 ? -11.809 -17.760 5.670 1.00 78.62 390 HIS A C 1
ATOM 3087 O O . HIS A 1 390 ? -12.799 -17.346 6.266 1.00 78.62 390 HIS A O 1
ATOM 3093 N N . ASN A 1 391 ? -10.804 -18.401 6.275 1.00 83.38 391 ASN A N 1
ATOM 3094 C CA . ASN A 1 391 ? -10.712 -18.656 7.715 1.00 83.38 391 ASN A CA 1
ATOM 3095 C C . ASN A 1 391 ? -11.935 -19.357 8.348 1.00 83.38 391 ASN A C 1
ATOM 3097 O O . ASN A 1 391 ? -12.268 -19.113 9.506 1.00 83.38 391 ASN A O 1
ATOM 3101 N N . ILE A 1 392 ? -12.586 -20.258 7.599 1.00 87.44 392 ILE A N 1
ATOM 3102 C CA . ILE A 1 392 ? -13.723 -21.052 8.094 1.00 87.44 392 ILE A CA 1
ATOM 3103 C C . ILE A 1 392 ? -13.375 -21.671 9.453 1.00 87.44 392 ILE A C 1
ATOM 3105 O O . ILE A 1 392 ? -12.364 -22.371 9.579 1.00 87.44 392 ILE A O 1
ATOM 3109 N N . SER A 1 393 ? -14.231 -21.428 10.449 1.00 85.88 393 SER A N 1
ATOM 3110 C CA . SER A 1 393 ? -14.086 -21.916 11.828 1.00 85.88 393 SER A CA 1
ATOM 3111 C C . SER A 1 393 ? -12.819 -21.451 12.566 1.00 85.88 393 SER A C 1
ATOM 3113 O O . SER A 1 393 ? -12.406 -22.102 13.523 1.00 85.88 393 SER A O 1
ATOM 3115 N N . GLY A 1 394 ? -12.178 -20.359 12.134 1.00 80.62 394 GLY A N 1
ATOM 3116 C CA . GLY A 1 394 ? -10.986 -19.813 12.797 1.00 80.62 394 GLY A CA 1
ATOM 3117 C C . GLY A 1 394 ? -9.761 -20.721 12.673 1.00 80.62 394 GLY A C 1
ATOM 3118 O O . GLY A 1 394 ? -8.917 -20.773 13.565 1.00 80.62 394 GLY A O 1
ATOM 3119 N N . ARG A 1 395 ? -9.694 -21.523 11.600 1.00 77.62 395 ARG A N 1
ATOM 3120 C CA . ARG A 1 395 ? -8.645 -22.542 11.407 1.00 77.62 395 ARG A CA 1
ATOM 3121 C C . ARG A 1 395 ? -7.258 -21.964 11.118 1.00 77.62 395 ARG A C 1
ATOM 3123 O O . ARG A 1 395 ? -6.271 -22.681 11.243 1.00 77.62 395 ARG A O 1
ATOM 3130 N N . SER A 1 396 ? -7.198 -20.720 10.652 1.00 66.94 396 SER A N 1
ATOM 3131 C CA . SER A 1 396 ? -5.960 -20.047 10.248 1.00 66.94 396 SER A CA 1
ATOM 3132 C C . SER A 1 396 ? -5.634 -18.847 11.134 1.00 66.94 396 SER A C 1
ATOM 3134 O O . SER A 1 396 ? -4.464 -18.487 11.219 1.00 66.94 396 SER A O 1
ATOM 3136 N N . PHE A 1 397 ? -6.645 -18.250 11.774 1.00 55.38 397 PHE A N 1
ATOM 3137 C CA . PHE A 1 397 ? -6.521 -17.123 12.694 1.00 55.38 397 PHE A CA 1
ATOM 3138 C C . PHE A 1 397 ? -7.670 -17.118 13.708 1.00 55.38 397 PHE A C 1
ATOM 3140 O O . PHE A 1 397 ? -8.844 -17.145 13.253 1.00 55.38 397 PHE A O 1
#

Sequence (397 aa):
MDSKTTLKQEIAWANHLSIQACILPSSKGASCSNYARCVNHILLGLNNIQLWLRIPLVKTNDDDVMDANSTSFVSDEHHSQLFVALDICDSLPLVNSLGCWFGEPVTAAIINMDSFLTNGRGYPCLSKCHQKLITGFFYHLIQINISGKLVHSIPRPSSDTTNNFDNNSDSLQRHPLGPYLDYVGYLFQSMDPIPEQERFEPLMDNLEAQTYETFGRDSKKYIQYQRAISKALLDRVPDEEASAVTVLMVVGAGRGPLVRASLQATEETGHKLKVYAVEKNPNAVVTLHVKSHKDLVHFEAAYVHVFTFTHSDYSTKKSNQRYKRLQFEIPCDTGSAMVHGMLFAIFFPLRIPVYMKPGSPLEVHFWRCCGSSKVWYEWCVTSPDSSVIHNISGRSF